Protein AF-A0A3N5GRQ9-F1 (afdb_monomer)

Radius of gyration: 39.71 Å; Cα contacts (8 Å, |Δi|>4): 672; chains: 1; bounding box: 87×72×109 Å

Secondary structure (DSSP, 8-state):
--------EEEEEESS-----SS-----TT--TT--HHHHHHHHSSEEEEEETTTTEEEEE-HHHHHHHHHHHHH--THHHH-BTGGGB-THHHHHHHHHHHHTHHHHHHHHHHHHHHHHHHHHHHHHHHHHHHHHHHHHH--TTSSSS-PEEEETTEEEEEETTEEEEEEE-TTSS-EEEEEEETTSPPEEEEES-HHHHHHHHHHHHHHHHHS--------S--HHHHHHHHHHHHHHHHTSTT---GGGG--SS--EEEEEEEEEPPSEEEEEE-SSSSPEEEEEEEPPPHHHHHHHHT--TTTEEEEETT-TT--EEEEEESS-BS-HHHHHHHHHHHHHHSSHHHHHHTTSEEEEEEEEEETTT--EEEEEEEE-GGGPPPPPPPHHHHHHHHHHHHHHHHHT-HHHHHHHHT--TTTS-HHHHHHHHHHHHHH-SSS-HHHHHHHHHHHHHS--TT--

Sequence (464 aa):
MNESVEQTWGIRFNPEPAYSHGRSVEHLSGCPDWLNSYQIRTWQEQGLIVWNNLDKKIERLNGSATLNLLDQLLSRENWKTEGISTAHLHPEAGEELINLIQMNKEAFTKMADIEKRQCDQAMKQIWEWLLDLHHKKEQDEINFTERNFNWQCTGASRWACQHQTAKGRVCLLENKWFWCVCAERTGLPQKFEKSLKLQEVIEWAEKEIVDLANQPEPEIQPRRPSRQQIEIEQVRISEKLRNGPFWIDPTVFEAKRPTYKIYIDLDAEPATCKTYKSFCTDSTYRLDEHYLSSSKMSAALNLDFDHFGFERILGENSGWYWITSLTTYYQEAAAAEQAQKVWDHSQILQQFKAGKIKRARYGYLEVETGYAIFLGACEKPEYSWEQPESRKKYLETEALRESVCYALDVNDYRAFLGLSVKDASDEQLLEGMHTIRARSKYLPEEIRRESKIWLAQHEPLGRL

Mean predicted aligned error: 12.98 Å

Foldseek 3Di:
DPPPPPDQKDKDADLAQPPPPDDPCPDDPPDDPLDDPVVVNVVRDHAMWIEGNVVRDIDGDWLVRLVVQLVCLVVDVCCCPQNRPVNRHHSVCSVVSNVVCVVCVVSSVVRVVVVVVVVVVVVLVVVVVVLVVVLVVLVVPDDCVPDPWNWDDPDPAKTKTDDDQKIKIWGQDPSSQWIKIWIDGPQDDIDIDIDSHPVVRVVVRVVVRVVVVPPDDPPSVCPLPPPVQLVVLLVVLQVVLVVDPLFDDLCVLDDPFWKKKKKKKFAFFAPDWDWDCDRGDNDIDTHPGAHDDQVVVCVQFVHDPVFWDWDDPVPRRGSIIMIIGPDMGRDQVVQQVVFVVSNVPTCPVVCVVVVGTQKMWIGMAGPSLRQDDTPDMDHDPVGDDDDRDDPSVSSSLVSSQSSCLLVLPLVSNCSNVSHDCVRDPSVRSSLVSLVCQLPDPRDDPVSNVVSVVVCVVPPPPPPD

pLDDT: mean 89.66, std 10.79, range [33.5, 98.56]

Structure (mmCIF, N/CA/C/O backbone):
data_AF-A0A3N5GRQ9-F1
#
_entry.id   AF-A0A3N5GRQ9-F1
#
loop_
_atom_site.group_PDB
_atom_site.id
_atom_site.type_symbol
_atom_site.label_atom_id
_atom_site.label_alt_id
_atom_site.label_comp_id
_atom_site.label_asym_id
_atom_site.label_entity_id
_atom_site.label_seq_id
_atom_site.pdbx_PDB_ins_code
_atom_site.Cartn_x
_atom_site.Cartn_y
_atom_site.Cartn_z
_atom_site.occupancy
_atom_site.B_iso_or_equiv
_atom_site.auth_seq_id
_atom_site.auth_comp_id
_atom_site.auth_asym_id
_atom_site.auth_atom_id
_atom_site.pdbx_PDB_model_num
ATOM 1 N N . MET A 1 1 ? 39.146 -35.667 -71.053 1.00 38.72 1 MET A N 1
ATOM 2 C CA . MET A 1 1 ? 39.436 -34.323 -70.519 1.00 38.72 1 MET A CA 1
ATOM 3 C C . MET A 1 1 ? 38.090 -33.663 -70.313 1.00 38.72 1 MET A C 1
ATOM 5 O O . MET A 1 1 ? 37.461 -33.322 -71.301 1.00 38.72 1 MET A O 1
ATOM 9 N N . ASN A 1 2 ? 37.593 -33.625 -69.075 1.00 39.25 2 ASN A N 1
ATOM 10 C CA . ASN A 1 2 ? 36.432 -32.799 -68.752 1.00 39.25 2 ASN A CA 1
ATOM 11 C C . ASN A 1 2 ? 36.959 -31.371 -68.653 1.00 39.25 2 ASN A C 1
ATOM 13 O O . ASN A 1 2 ? 37.792 -31.105 -67.788 1.00 39.25 2 ASN A O 1
ATOM 17 N N . GLU A 1 3 ? 36.540 -30.497 -69.563 1.00 48.41 3 GLU A N 1
ATOM 18 C CA . GLU A 1 3 ? 36.679 -29.057 -69.366 1.00 48.41 3 GLU A CA 1
ATOM 19 C C . GLU A 1 3 ? 35.943 -28.729 -68.065 1.00 48.41 3 GLU A C 1
ATOM 21 O O . GLU A 1 3 ? 34.726 -28.886 -67.968 1.00 48.41 3 GLU A O 1
ATOM 26 N N . SER A 1 4 ? 36.693 -28.389 -67.016 1.00 54.91 4 SER A N 1
ATOM 27 C CA . SER A 1 4 ? 36.100 -27.824 -65.814 1.00 54.91 4 SER A CA 1
ATOM 28 C C . SER A 1 4 ? 35.502 -26.489 -66.230 1.00 54.91 4 SER A C 1
ATOM 30 O O . SER A 1 4 ? 36.246 -25.546 -66.491 1.00 54.91 4 SER A O 1
ATOM 32 N N . VAL A 1 5 ? 34.178 -26.436 -66.362 1.00 67.94 5 VAL A N 1
ATOM 33 C CA . VAL A 1 5 ? 33.452 -25.185 -66.577 1.00 67.94 5 VAL A CA 1
ATOM 34 C C . VAL A 1 5 ? 33.870 -24.240 -65.453 1.00 67.94 5 VAL A C 1
ATOM 36 O O . VAL A 1 5 ? 33.626 -24.532 -64.281 1.00 67.94 5 VAL A O 1
ATOM 39 N N . GLU A 1 6 ? 34.589 -23.169 -65.795 1.00 76.94 6 GLU A N 1
ATOM 40 C CA . GLU A 1 6 ? 35.030 -22.180 -64.815 1.00 76.94 6 GLU A CA 1
ATOM 41 C C . GLU A 1 6 ? 33.794 -21.562 -64.160 1.00 76.94 6 GLU A C 1
ATOM 43 O O . GLU A 1 6 ? 32.953 -20.955 -64.824 1.00 76.94 6 GLU A O 1
ATOM 48 N N . GLN A 1 7 ? 33.663 -21.744 -62.847 1.00 81.19 7 GLN A N 1
ATOM 49 C CA . GLN A 1 7 ? 32.551 -21.190 -62.088 1.00 81.19 7 GLN A CA 1
ATOM 50 C C . GLN A 1 7 ? 32.659 -19.655 -62.102 1.00 81.19 7 GLN A C 1
ATOM 52 O O . GLN A 1 7 ? 33.607 -19.071 -61.574 1.00 81.19 7 GLN A O 1
ATOM 57 N N . THR A 1 8 ? 31.701 -18.979 -62.737 1.00 89.19 8 THR A N 1
ATOM 58 C CA . THR A 1 8 ? 31.734 -17.520 -62.963 1.00 89.19 8 THR A CA 1
ATOM 59 C C . THR A 1 8 ? 31.278 -16.698 -61.755 1.00 89.19 8 THR A C 1
ATOM 61 O O . THR A 1 8 ? 31.381 -15.473 -61.762 1.00 89.19 8 THR A O 1
ATOM 64 N N . TRP A 1 9 ? 30.815 -17.349 -60.691 1.00 91.75 9 TRP A N 1
ATOM 65 C CA . TRP A 1 9 ? 30.291 -16.727 -59.478 1.00 91.75 9 TRP A CA 1
ATOM 66 C C . TRP A 1 9 ? 30.525 -17.6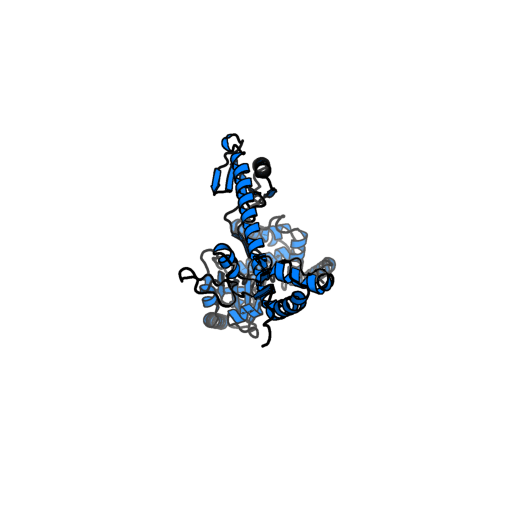27 -58.261 1.00 91.75 9 TRP A C 1
ATOM 68 O O . TRP A 1 9 ? 30.974 -18.763 -58.396 1.00 91.75 9 TRP A O 1
ATOM 78 N N . GLY A 1 10 ? 30.208 -17.137 -57.067 1.00 91.75 10 GLY A N 1
ATOM 79 C CA . GLY A 1 10 ? 30.082 -18.007 -55.905 1.00 91.75 10 GLY A CA 1
ATOM 80 C C . GLY A 1 10 ? 29.357 -17.359 -54.735 1.00 91.75 10 GLY A C 1
ATOM 81 O O . GLY A 1 10 ? 29.082 -16.154 -54.725 1.00 91.75 10 GLY A O 1
ATOM 82 N N . ILE A 1 11 ? 29.008 -18.201 -53.765 1.00 93.50 11 ILE A N 1
ATOM 83 C CA . ILE A 1 11 ? 28.278 -17.828 -52.556 1.00 93.50 11 ILE A CA 1
ATOM 84 C C . ILE A 1 11 ? 28.946 -18.447 -51.329 1.00 93.50 11 ILE A C 1
ATOM 86 O O . ILE A 1 11 ? 29.476 -19.557 -51.367 1.00 93.50 11 ILE A O 1
ATOM 90 N N . ARG A 1 12 ? 28.939 -17.714 -50.218 1.00 92.56 12 ARG A N 1
ATOM 91 C CA . ARG A 1 12 ? 29.505 -18.165 -48.947 1.00 92.56 12 ARG A CA 1
ATOM 92 C C . ARG A 1 12 ? 28.711 -17.586 -47.793 1.00 92.56 12 ARG A C 1
ATOM 94 O O . ARG A 1 12 ? 28.522 -16.379 -47.709 1.00 92.56 12 ARG A O 1
ATOM 101 N N . PHE A 1 13 ? 28.299 -18.438 -46.864 1.00 93.56 13 PHE A N 1
ATOM 102 C CA . PHE A 1 13 ? 27.741 -17.990 -45.595 1.00 93.56 13 PHE A CA 1
ATOM 103 C C . PHE A 1 13 ? 28.823 -17.970 -44.513 1.00 93.56 13 PHE A C 1
ATOM 105 O O . PHE A 1 13 ? 29.469 -18.984 -44.250 1.00 93.56 13 PHE A O 1
ATOM 112 N N . ASN A 1 14 ? 28.998 -16.817 -43.873 1.00 93.06 14 ASN A N 1
ATOM 113 C CA . ASN A 1 14 ? 29.855 -16.637 -42.710 1.00 93.06 14 ASN A 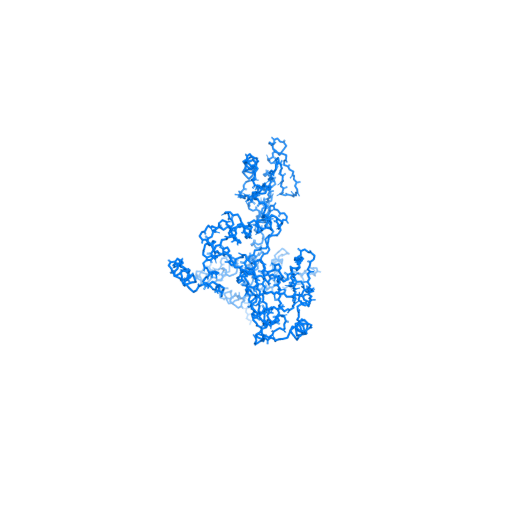CA 1
ATOM 114 C C . ASN A 1 14 ? 28.981 -16.497 -41.454 1.00 93.06 14 ASN A C 1
ATOM 116 O O . ASN A 1 14 ? 28.468 -15.401 -41.193 1.00 93.06 14 ASN A O 1
ATOM 120 N N . PRO A 1 15 ? 28.809 -17.568 -40.656 1.00 86.19 15 PRO A N 1
ATOM 121 C CA . PRO A 1 15 ? 27.987 -17.520 -39.448 1.00 86.19 15 PRO A CA 1
ATOM 122 C C . PRO A 1 15 ? 28.576 -16.603 -38.371 1.00 86.19 15 PRO A C 1
ATOM 124 O O . PRO A 1 15 ? 27.830 -16.033 -37.576 1.00 86.19 15 PRO A O 1
ATOM 127 N N . GLU A 1 16 ? 29.897 -16.420 -38.364 1.00 85.12 16 GLU A N 1
ATOM 128 C CA . GLU A 1 16 ? 30.636 -15.582 -37.422 1.00 85.12 16 GLU A CA 1
ATOM 129 C C . GLU A 1 16 ? 31.734 -14.806 -38.165 1.00 85.12 16 GLU A C 1
ATOM 131 O O . GLU A 1 16 ? 32.281 -15.318 -39.149 1.00 85.12 16 GLU A O 1
ATOM 136 N N . PRO A 1 17 ? 32.067 -13.574 -37.734 1.00 77.25 17 PRO A N 1
ATOM 137 C CA . PRO A 1 17 ? 33.134 -12.812 -38.359 1.00 77.25 17 PRO A CA 1
ATOM 138 C C . PRO A 1 17 ? 34.495 -13.435 -38.028 1.00 77.25 17 PRO A C 1
ATOM 140 O O . PRO A 1 17 ? 34.877 -13.559 -36.865 1.00 77.25 17 PRO A O 1
ATOM 143 N N . ALA A 1 18 ? 35.256 -13.799 -39.055 1.00 68.62 18 ALA A N 1
ATOM 144 C CA . ALA A 1 18 ? 36.549 -14.463 -38.911 1.00 68.62 18 ALA A CA 1
ATOM 145 C C . ALA A 1 18 ? 37.704 -13.455 -39.036 1.00 68.62 18 ALA A C 1
ATOM 147 O O . ALA A 1 18 ? 38.549 -13.569 -39.925 1.00 68.62 18 ALA A O 1
ATOM 148 N N . TYR A 1 19 ? 37.737 -12.439 -38.164 1.00 72.94 19 TYR A N 1
ATOM 149 C CA . TYR A 1 19 ? 38.801 -11.429 -38.173 1.00 72.94 19 TYR A CA 1
ATOM 150 C C . TYR A 1 19 ? 40.137 -12.027 -37.707 1.00 72.94 19 TYR A C 1
ATOM 152 O O . TYR A 1 19 ? 40.500 -11.956 -36.534 1.00 72.94 19 TYR A O 1
ATOM 160 N N . SER A 1 20 ? 40.920 -12.584 -38.628 1.00 63.00 20 SER A N 1
ATOM 161 C CA . SER A 1 20 ? 42.291 -13.011 -38.349 1.00 63.00 20 SER A CA 1
ATOM 162 C C . SER A 1 20 ? 43.236 -11.802 -38.385 1.00 63.00 20 SER A C 1
ATOM 164 O O . SER A 1 20 ? 43.799 -11.467 -39.428 1.00 63.00 20 SER A O 1
ATOM 166 N N . HIS A 1 21 ? 43.412 -11.114 -37.254 1.00 52.03 21 HIS A N 1
ATOM 167 C CA . HIS A 1 21 ? 44.444 -10.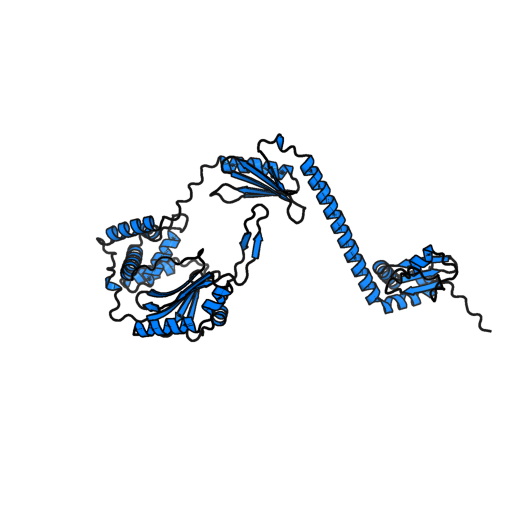080 -37.128 1.00 52.03 21 HIS A CA 1
ATOM 168 C C . HIS A 1 21 ? 45.833 -10.736 -37.048 1.00 52.03 21 HIS A C 1
ATOM 170 O O . HIS A 1 21 ? 46.166 -11.372 -36.052 1.00 52.03 21 HIS A O 1
ATOM 176 N N . GLY A 1 22 ? 46.661 -10.563 -38.083 1.00 52.31 22 GLY A N 1
ATOM 177 C CA . GLY A 1 22 ? 48.118 -10.711 -37.952 1.00 52.31 22 GLY A CA 1
ATOM 178 C C . GLY A 1 22 ? 48.766 -12.017 -38.424 1.00 52.31 22 GLY A C 1
ATOM 179 O O . GLY A 1 22 ? 49.917 -12.255 -38.070 1.00 52.31 22 GLY A O 1
ATOM 180 N N . ARG A 1 23 ? 48.111 -12.843 -39.247 1.00 53.50 23 ARG A N 1
ATOM 181 C CA . ARG A 1 23 ? 48.827 -13.844 -40.064 1.00 53.50 23 ARG A CA 1
ATOM 182 C C . ARG A 1 23 ? 48.809 -13.398 -41.518 1.00 53.50 23 ARG A C 1
ATOM 184 O O . ARG A 1 23 ? 47.846 -12.755 -41.934 1.00 53.50 23 ARG A O 1
ATOM 191 N N . SER A 1 24 ? 49.894 -13.666 -42.249 1.00 57.78 24 SER A N 1
ATOM 192 C CA . SER A 1 24 ? 49.948 -13.461 -43.699 1.00 57.78 24 SER A CA 1
ATOM 193 C C . SER A 1 24 ? 48.660 -13.987 -44.322 1.00 57.78 24 SER A C 1
ATOM 195 O O . SER A 1 24 ? 48.101 -14.972 -43.841 1.00 57.78 24 SER A O 1
ATOM 197 N N . VAL A 1 25 ? 48.178 -13.300 -45.356 1.00 55.38 25 VAL A N 1
ATOM 198 C CA . VAL A 1 25 ? 47.030 -13.697 -46.180 1.00 55.38 25 VAL A CA 1
ATOM 199 C C . VAL A 1 25 ? 47.392 -14.983 -46.939 1.00 55.38 25 VAL A C 1
ATOM 201 O O . VAL A 1 25 ? 47.494 -15.003 -48.157 1.00 55.38 25 VAL A O 1
ATOM 204 N N . GLU A 1 26 ? 47.689 -16.064 -46.226 1.00 57.28 26 GLU A N 1
ATOM 205 C CA . GLU A 1 26 ? 47.676 -17.400 -46.789 1.00 57.28 26 GLU A CA 1
ATOM 206 C C . GLU A 1 26 ? 46.215 -17.664 -47.135 1.00 57.28 26 GLU A C 1
ATOM 208 O O . GLU A 1 26 ? 45.351 -17.651 -46.256 1.00 57.28 26 GLU A O 1
ATOM 213 N N . HIS A 1 27 ? 45.964 -17.737 -48.445 1.00 65.06 27 HIS A N 1
ATOM 214 C CA . HIS A 1 27 ? 44.661 -17.773 -49.103 1.00 65.06 27 HIS A CA 1
ATOM 215 C C . HIS A 1 27 ? 43.578 -18.409 -48.223 1.00 65.06 27 HIS A C 1
ATOM 217 O O . HIS A 1 27 ? 43.565 -19.620 -47.996 1.00 65.06 27 HIS A O 1
ATOM 223 N N . LEU A 1 28 ? 42.653 -17.577 -47.727 1.00 73.75 28 LEU A N 1
ATOM 224 C CA . LEU A 1 28 ? 41.440 -18.059 -47.074 1.00 73.75 28 LEU A CA 1
ATOM 225 C C . LEU A 1 28 ? 40.754 -19.018 -48.050 1.00 73.75 28 LEU A C 1
ATOM 227 O O . LEU A 1 28 ? 40.448 -18.629 -49.175 1.00 73.75 28 LEU A O 1
ATOM 231 N N . SER A 1 29 ? 40.532 -20.265 -47.634 1.00 77.56 29 SER A N 1
ATOM 232 C CA . SER A 1 29 ? 39.949 -21.289 -48.508 1.00 77.56 29 SER A CA 1
ATOM 233 C C . SER A 1 29 ? 38.660 -20.780 -49.174 1.00 77.56 29 SER A C 1
ATOM 235 O O . SER A 1 29 ? 37.775 -20.240 -48.495 1.00 77.56 29 SER A O 1
ATOM 237 N N . GLY A 1 30 ? 38.600 -20.906 -50.505 1.00 82.56 30 GLY A N 1
ATOM 238 C CA . GLY A 1 30 ? 37.485 -20.465 -51.350 1.00 82.56 30 GLY A CA 1
ATOM 239 C C . GLY A 1 30 ? 37.465 -18.974 -51.717 1.00 82.56 30 GLY A C 1
ATOM 240 O O . GLY A 1 30 ? 36.519 -18.544 -52.365 1.00 82.56 30 GLY A O 1
ATOM 241 N N . CYS A 1 31 ? 38.458 -18.180 -51.302 1.00 86.75 31 CYS A N 1
ATOM 242 C CA . CYS A 1 31 ? 38.582 -16.763 -51.657 1.00 86.75 31 CYS A CA 1
ATOM 243 C C . CYS A 1 31 ? 39.042 -16.597 -53.118 1.00 86.75 31 CYS A C 1
ATOM 245 O O . CYS A 1 31 ? 40.058 -17.189 -53.481 1.00 86.75 31 CYS A O 1
ATOM 247 N N . PRO A 1 32 ? 38.378 -15.768 -53.945 1.00 89.69 32 PRO A N 1
ATOM 248 C CA . PRO A 1 32 ? 38.859 -15.467 -55.291 1.00 89.69 32 PRO A CA 1
ATOM 249 C C . PRO A 1 32 ? 40.217 -14.751 -55.287 1.00 89.69 32 PRO A C 1
ATOM 251 O O . PRO A 1 32 ? 40.421 -13.803 -54.526 1.00 89.69 32 PRO A O 1
ATOM 254 N N . ASP A 1 33 ? 41.118 -15.146 -56.190 1.00 89.56 33 ASP A N 1
ATOM 255 C CA . ASP A 1 33 ? 42.486 -14.601 -56.275 1.00 89.56 33 ASP A CA 1
ATOM 256 C C . ASP A 1 33 ? 42.536 -13.121 -56.687 1.00 89.56 33 ASP A C 1
ATOM 258 O O . ASP A 1 33 ? 43.546 -12.443 -56.511 1.00 89.56 33 ASP A O 1
ATOM 262 N N . TRP A 1 34 ? 41.439 -12.600 -57.241 1.00 92.94 34 TRP A N 1
ATOM 263 C CA . TRP A 1 34 ? 41.322 -11.198 -57.631 1.00 92.94 34 TRP A CA 1
ATOM 264 C C . TRP A 1 34 ? 40.909 -10.271 -56.475 1.00 92.94 34 TRP A C 1
ATOM 266 O O . TRP A 1 34 ? 40.924 -9.052 -56.674 1.00 92.94 34 TRP A O 1
ATOM 276 N N . LEU A 1 35 ? 40.551 -10.795 -55.289 1.00 90.38 35 LEU A N 1
ATOM 277 C CA . LEU A 1 35 ? 40.190 -9.954 -54.141 1.00 90.38 35 LEU A CA 1
ATOM 278 C C . LEU A 1 35 ? 41.406 -9.178 -53.626 1.00 90.38 35 LEU A C 1
ATOM 280 O O . LEU A 1 35 ? 42.433 -9.744 -53.259 1.00 90.38 35 LEU A O 1
ATOM 284 N N . ASN A 1 36 ? 41.265 -7.858 -53.523 1.00 89.50 36 ASN A N 1
ATOM 285 C CA . ASN A 1 36 ? 42.266 -7.017 -52.870 1.00 89.50 36 ASN A CA 1
ATOM 286 C C . ASN A 1 36 ? 42.102 -7.010 -51.335 1.00 89.50 36 ASN A C 1
ATOM 288 O O . ASN A 1 36 ? 41.093 -7.453 -50.786 1.00 89.50 36 ASN A O 1
ATOM 292 N N . SER A 1 37 ? 43.070 -6.430 -50.619 1.00 84.81 37 SER A N 1
ATOM 293 C CA . SER A 1 37 ? 43.083 -6.381 -49.147 1.00 84.81 37 SER A CA 1
ATOM 294 C C . SER A 1 37 ? 41.847 -5.734 -48.510 1.00 84.81 37 SER A C 1
ATOM 296 O O . SER A 1 37 ? 41.512 -6.061 -47.373 1.00 84.81 37 SER A O 1
ATOM 298 N N . TYR A 1 38 ? 41.171 -4.812 -49.204 1.00 84.94 38 TYR A N 1
ATOM 299 C CA . TYR A 1 38 ? 39.924 -4.214 -48.719 1.00 84.94 38 TYR A CA 1
ATOM 300 C C . TYR A 1 38 ? 38.756 -5.196 -48.866 1.00 84.94 38 TYR A C 1
ATOM 302 O O . TYR A 1 38 ? 38.018 -5.417 -47.910 1.00 84.94 38 TYR A O 1
ATOM 310 N N . GLN A 1 39 ? 38.645 -5.859 -50.017 1.00 88.81 39 GLN A N 1
ATOM 311 C CA . GLN A 1 39 ? 37.607 -6.860 -50.281 1.00 88.81 39 GLN A CA 1
ATOM 312 C C . GLN A 1 39 ? 37.761 -8.123 -49.419 1.00 88.81 39 GLN A C 1
ATOM 314 O O . GLN A 1 39 ? 36.764 -8.731 -49.036 1.00 88.81 39 GLN A O 1
ATOM 319 N N . ILE A 1 40 ? 38.990 -8.481 -49.036 1.00 87.94 40 ILE A N 1
ATOM 320 C CA . ILE A 1 40 ? 39.252 -9.567 -48.079 1.00 87.94 40 ILE A CA 1
ATOM 321 C C . ILE A 1 40 ? 38.643 -9.259 -46.702 1.00 87.94 40 ILE A C 1
ATOM 323 O O . ILE A 1 40 ? 38.198 -10.175 -46.015 1.00 87.94 40 ILE A O 1
ATOM 327 N N . ARG A 1 41 ? 38.551 -7.985 -46.292 1.00 84.88 41 ARG A N 1
ATOM 328 C CA . ARG A 1 41 ? 37.846 -7.635 -45.046 1.00 84.88 41 ARG A CA 1
ATOM 329 C C . ARG A 1 41 ? 36.360 -7.947 -45.161 1.00 84.88 41 ARG A C 1
ATOM 331 O O . ARG A 1 41 ? 35.829 -8.613 -44.282 1.00 84.88 41 ARG A O 1
ATOM 338 N N . THR A 1 42 ? 35.728 -7.559 -46.269 1.00 86.00 42 THR A N 1
ATOM 339 C CA . THR A 1 42 ? 34.328 -7.906 -46.563 1.00 86.00 42 THR A CA 1
ATOM 340 C C . THR A 1 42 ? 34.120 -9.421 -46.583 1.00 86.00 42 THR A C 1
ATOM 342 O O . THR A 1 42 ? 33.144 -9.913 -46.031 1.00 86.00 42 THR A O 1
ATOM 345 N N . TRP A 1 43 ? 35.073 -10.177 -47.132 1.00 87.62 43 TRP A N 1
ATOM 346 C CA . TRP A 1 43 ? 35.055 -11.642 -47.138 1.00 87.62 43 TRP A CA 1
ATOM 347 C C . TRP A 1 43 ? 35.075 -12.278 -45.738 1.00 87.62 43 TRP A C 1
ATOM 349 O O . TRP A 1 43 ? 34.593 -13.396 -45.563 1.00 87.62 43 TRP A O 1
ATOM 359 N N . GLN A 1 44 ? 35.636 -11.594 -44.739 1.00 87.94 44 GLN A N 1
ATOM 360 C CA . GLN A 1 44 ? 35.703 -12.058 -43.348 1.00 87.94 44 GLN A CA 1
ATOM 361 C C . GLN A 1 44 ? 34.500 -11.625 -42.504 1.00 87.94 44 GLN A C 1
ATOM 363 O O . GLN A 1 44 ? 34.355 -12.085 -41.370 1.00 87.94 44 GLN A O 1
ATOM 368 N N . GLU A 1 45 ? 33.657 -10.732 -43.020 1.00 88.94 45 GLU A N 1
ATOM 369 C CA . GLU A 1 45 ? 32.504 -10.220 -42.292 1.00 88.94 45 GLU A CA 1
ATOM 370 C C . GLU A 1 45 ? 31.397 -11.273 -42.171 1.00 88.94 45 GLU A C 1
ATOM 372 O O . GLU A 1 45 ? 31.228 -12.156 -43.014 1.00 88.94 45 GLU A O 1
ATOM 377 N N . GLN A 1 46 ? 30.624 -11.158 -41.093 1.00 91.69 46 GLN A N 1
ATOM 378 C CA . GLN A 1 46 ? 29.462 -12.000 -40.835 1.00 91.69 46 GLN A CA 1
ATOM 379 C C . GLN A 1 46 ? 28.338 -11.703 -41.836 1.00 91.69 46 GLN A C 1
ATOM 381 O O . GLN A 1 46 ? 28.020 -10.533 -42.093 1.00 91.69 46 GLN A O 1
ATOM 386 N N . GLY A 1 47 ? 27.700 -12.756 -42.344 1.00 93.88 47 GLY A N 1
ATOM 387 C CA . GLY A 1 47 ? 26.575 -12.666 -43.270 1.00 93.88 47 GLY A CA 1
ATOM 388 C C . GLY A 1 47 ? 26.757 -13.530 -44.511 1.00 93.88 47 GLY A C 1
ATOM 389 O O . GLY A 1 47 ? 27.570 -14.454 -44.541 1.00 93.88 47 GLY A O 1
ATOM 390 N N . LEU A 1 48 ? 25.961 -13.242 -45.532 1.00 95.56 48 LEU A N 1
ATOM 391 C CA . LEU A 1 48 ? 26.042 -13.888 -46.831 1.00 95.56 48 LEU A CA 1
ATOM 392 C C . LEU A 1 48 ? 26.968 -13.072 -47.736 1.00 95.56 48 LEU A C 1
ATOM 394 O O . LEU A 1 48 ? 26.743 -11.888 -47.971 1.00 95.56 48 LEU A O 1
ATOM 398 N N . ILE A 1 49 ? 28.006 -13.717 -48.245 1.00 94.81 49 ILE A N 1
ATOM 399 C CA . ILE A 1 49 ? 28.949 -13.163 -49.206 1.00 94.81 49 ILE A CA 1
ATOM 400 C C . ILE A 1 49 ? 28.622 -13.747 -50.572 1.00 94.81 49 ILE A C 1
ATOM 402 O O . ILE A 1 49 ? 28.559 -14.963 -50.743 1.00 94.81 49 ILE A O 1
ATOM 406 N N . VAL A 1 50 ? 28.427 -12.865 -51.538 1.00 94.06 50 VAL A N 1
ATOM 407 C CA . VAL A 1 50 ? 28.125 -13.199 -52.924 1.00 94.06 50 VAL A CA 1
ATOM 408 C C . VAL A 1 50 ? 29.170 -12.526 -53.797 1.00 94.06 50 VAL A C 1
ATOM 410 O O . VAL A 1 50 ? 29.485 -11.356 -53.581 1.00 94.06 50 VAL A O 1
ATOM 413 N N . TRP A 1 51 ? 29.721 -13.228 -54.780 1.00 94.31 51 TRP A N 1
ATOM 414 C CA . TRP A 1 51 ? 30.668 -12.618 -55.709 1.00 94.31 51 TRP A CA 1
ATOM 415 C C . TRP A 1 51 ? 30.475 -13.092 -57.142 1.00 94.31 51 TRP A C 1
ATOM 417 O O . TRP A 1 51 ? 29.960 -14.176 -57.409 1.00 94.31 51 TRP A O 1
ATOM 427 N N . ASN A 1 52 ? 30.945 -12.256 -58.060 1.00 93.12 52 ASN A N 1
ATOM 428 C CA . ASN A 1 52 ? 30.942 -12.491 -59.491 1.00 93.12 52 ASN A CA 1
ATOM 429 C C . ASN A 1 52 ? 32.376 -12.327 -60.018 1.00 93.12 52 ASN A C 1
ATOM 431 O O . ASN A 1 52 ? 32.996 -11.275 -59.842 1.00 93.12 52 ASN A O 1
ATOM 435 N N . ASN A 1 53 ? 32.907 -13.384 -60.637 1.00 91.56 53 ASN A N 1
ATOM 436 C CA . ASN A 1 53 ? 34.271 -13.434 -61.162 1.00 91.56 53 ASN A CA 1
ATOM 437 C C . ASN A 1 53 ? 34.431 -12.643 -62.468 1.00 91.56 53 ASN A C 1
ATOM 439 O O . ASN A 1 53 ? 35.526 -12.150 -62.735 1.00 91.56 53 ASN A O 1
ATOM 443 N N . LEU A 1 54 ? 33.359 -12.488 -63.254 1.00 90.19 54 LEU A N 1
ATOM 444 C CA . LEU A 1 54 ? 33.368 -11.697 -64.489 1.00 90.19 54 LEU A CA 1
ATOM 445 C C . LEU A 1 54 ? 33.484 -10.204 -64.166 1.00 90.19 54 LEU A C 1
ATOM 447 O O . LEU A 1 54 ? 34.346 -9.511 -64.705 1.00 90.19 54 LEU A O 1
ATOM 451 N N . ASP A 1 55 ? 32.673 -9.747 -63.212 1.00 90.25 55 ASP A N 1
ATOM 452 C CA . ASP A 1 55 ? 32.615 -8.341 -62.798 1.00 90.25 55 ASP A CA 1
ATOM 453 C C . ASP A 1 55 ? 33.682 -7.970 -61.758 1.00 90.25 55 ASP A C 1
ATOM 455 O O . ASP A 1 55 ? 33.858 -6.791 -61.442 1.00 90.25 55 ASP A O 1
ATOM 459 N N . LYS A 1 56 ? 34.372 -8.965 -61.181 1.00 92.38 56 LYS A N 1
ATOM 460 C CA . LYS A 1 56 ? 35.263 -8.799 -60.017 1.00 92.38 56 LYS A CA 1
ATOM 461 C C . LYS A 1 56 ? 34.580 -8.010 -58.894 1.00 92.38 56 LYS A C 1
ATOM 463 O O . LYS A 1 56 ? 35.162 -7.112 -58.272 1.00 92.38 56 LYS A O 1
ATOM 468 N N . LYS A 1 57 ? 33.312 -8.347 -58.648 1.00 91.69 57 LYS A N 1
ATOM 469 C CA . LYS A 1 57 ? 32.448 -7.696 -57.662 1.00 91.69 57 LYS A CA 1
ATOM 470 C C . LYS A 1 57 ? 32.129 -8.665 -56.536 1.00 91.69 57 LYS A C 1
ATOM 472 O O . LYS A 1 57 ? 31.844 -9.834 -56.774 1.00 91.69 57 LYS A O 1
ATOM 477 N N . ILE A 1 58 ? 32.175 -8.160 -55.312 1.00 93.25 58 ILE A N 1
ATOM 478 C CA . ILE A 1 58 ? 31.787 -8.868 -54.095 1.00 93.25 58 ILE A CA 1
ATOM 479 C C . ILE A 1 58 ? 30.752 -8.018 -53.367 1.00 93.25 58 ILE A C 1
ATOM 481 O O . ILE A 1 58 ? 30.918 -6.804 -53.235 1.00 93.25 58 ILE A O 1
ATOM 485 N N . GLU A 1 59 ? 29.684 -8.652 -52.910 1.00 93.69 59 GLU A N 1
ATOM 486 C CA . GLU A 1 59 ? 28.639 -8.040 -52.107 1.00 93.69 59 GLU A CA 1
ATOM 487 C C . GLU A 1 59 ? 28.452 -8.832 -50.820 1.00 93.69 59 GLU A C 1
ATOM 489 O O . GLU A 1 59 ? 28.449 -10.064 -50.807 1.00 93.69 59 GLU A O 1
ATOM 494 N N . ARG A 1 60 ? 28.295 -8.095 -49.723 1.00 94.38 60 ARG A N 1
ATOM 495 C CA . ARG A 1 60 ? 27.906 -8.645 -48.434 1.00 94.38 60 ARG A CA 1
ATOM 496 C C . ARG A 1 60 ? 26.452 -8.300 -48.179 1.00 94.38 60 ARG A C 1
ATOM 498 O O . ARG A 1 60 ? 26.072 -7.131 -48.216 1.00 94.38 60 ARG A O 1
ATOM 505 N N . LEU A 1 61 ? 25.688 -9.309 -47.796 1.00 95.06 61 LEU A N 1
ATOM 506 C CA . LEU A 1 61 ? 24.348 -9.168 -47.265 1.00 95.06 61 LEU A CA 1
ATOM 507 C C . LEU A 1 61 ? 24.363 -9.538 -45.785 1.00 95.06 61 LEU A C 1
ATOM 509 O O . LEU A 1 61 ? 24.820 -10.608 -45.380 1.00 95.06 61 LEU A O 1
ATOM 513 N N . ASN A 1 62 ? 23.873 -8.620 -44.963 1.00 94.56 62 ASN A N 1
ATOM 514 C CA . ASN A 1 62 ? 23.645 -8.865 -43.547 1.00 94.56 62 ASN A CA 1
ATOM 515 C C . ASN A 1 62 ? 22.389 -9.754 -43.363 1.00 94.56 62 ASN A C 1
ATOM 517 O O . ASN A 1 62 ? 21.756 -10.153 -44.346 1.00 94.56 62 ASN A O 1
ATOM 521 N N . GLY A 1 63 ? 22.040 -10.121 -42.131 1.00 94.00 63 GLY A N 1
ATOM 522 C CA . GLY A 1 63 ? 20.920 -11.022 -41.851 1.00 94.00 63 GLY A CA 1
ATOM 523 C C . GLY A 1 63 ? 19.598 -10.512 -42.422 1.00 94.00 63 GLY A C 1
ATOM 524 O O . GLY A 1 63 ? 18.912 -11.242 -43.138 1.00 94.00 63 GLY A O 1
ATOM 525 N N . SER A 1 64 ? 19.272 -9.241 -42.174 1.00 93.88 64 SER A N 1
ATOM 526 C CA . SER A 1 64 ? 18.033 -8.624 -42.665 1.00 93.88 64 SER A CA 1
ATOM 527 C C . SER A 1 64 ? 17.982 -8.521 -44.195 1.00 93.88 64 SER A C 1
ATOM 529 O O . SER A 1 64 ? 16.985 -8.912 -44.803 1.00 93.88 64 SER A O 1
ATOM 531 N N . ALA A 1 65 ? 19.061 -8.074 -44.843 1.00 95.44 65 ALA A N 1
ATOM 532 C CA . ALA A 1 65 ? 19.143 -7.990 -46.301 1.00 95.44 65 ALA A CA 1
ATOM 533 C C . ALA A 1 65 ? 19.075 -9.371 -46.968 1.00 95.44 65 ALA A C 1
ATOM 535 O O . ALA A 1 65 ? 18.436 -9.513 -48.007 1.00 95.44 65 ALA A O 1
ATOM 536 N N . THR A 1 66 ? 19.677 -10.395 -46.357 1.00 96.00 66 THR A N 1
ATOM 537 C CA . THR A 1 66 ? 19.636 -11.775 -46.864 1.00 96.00 66 THR A CA 1
ATOM 538 C C . THR A 1 66 ? 18.223 -12.351 -46.816 1.00 96.00 66 THR A C 1
ATOM 540 O O . THR A 1 66 ? 17.772 -12.970 -47.778 1.00 96.00 66 THR A O 1
ATOM 543 N N . LEU A 1 67 ? 17.490 -12.121 -45.722 1.00 95.88 67 LEU A N 1
ATOM 544 C CA . LEU A 1 67 ? 16.096 -12.558 -45.608 1.00 95.88 67 LEU A CA 1
ATOM 545 C C . LEU A 1 67 ? 15.174 -11.801 -46.568 1.00 95.88 67 LEU A C 1
ATOM 547 O O . LEU A 1 67 ? 14.308 -12.418 -47.183 1.00 95.88 67 LEU A O 1
ATOM 551 N N . ASN A 1 68 ? 15.394 -10.496 -46.749 1.00 95.12 68 ASN A N 1
ATOM 552 C CA . ASN A 1 68 ? 14.666 -9.707 -47.743 1.00 95.12 68 ASN A CA 1
ATOM 553 C C . ASN A 1 68 ? 14.946 -10.200 -49.169 1.00 95.12 68 ASN A C 1
ATOM 555 O O . ASN A 1 68 ? 14.029 -10.258 -49.984 1.00 95.12 68 ASN A O 1
ATOM 559 N N . LEU A 1 69 ? 16.192 -10.580 -49.475 1.00 94.38 69 LEU A N 1
ATOM 560 C CA . LEU A 1 69 ? 16.539 -11.170 -50.765 1.00 94.38 69 LEU A CA 1
ATOM 561 C C . LEU A 1 69 ? 15.838 -12.519 -50.965 1.00 94.38 69 LEU A C 1
ATOM 563 O O . LEU A 1 69 ? 15.271 -12.743 -52.028 1.00 94.38 69 LEU A O 1
ATOM 567 N N . LEU A 1 70 ? 15.809 -13.389 -49.949 1.00 95.19 70 LEU A N 1
ATOM 568 C CA . LEU A 1 70 ? 15.065 -14.650 -50.023 1.00 95.19 70 LEU A CA 1
ATOM 569 C C . LEU A 1 70 ? 13.575 -14.411 -50.306 1.00 95.19 70 LEU A C 1
ATOM 571 O O . LEU A 1 70 ? 13.009 -15.079 -51.167 1.00 95.19 70 LEU A O 1
ATOM 575 N N . ASP A 1 71 ? 12.947 -13.455 -49.621 1.00 94.69 71 ASP A N 1
ATOM 576 C CA . ASP A 1 71 ? 11.542 -13.106 -49.853 1.00 94.69 71 ASP A CA 1
ATOM 577 C C . ASP A 1 71 ? 11.305 -12.606 -51.289 1.00 94.69 71 ASP A C 1
ATOM 579 O O . ASP A 1 71 ? 10.353 -13.021 -51.951 1.00 94.69 71 ASP A O 1
ATOM 583 N N . GLN A 1 72 ? 12.217 -11.792 -51.832 1.00 93.38 72 GLN A N 1
ATOM 584 C CA . GLN A 1 72 ? 12.160 -11.344 -53.228 1.00 93.38 72 GLN A CA 1
ATOM 585 C C . GLN A 1 72 ? 12.305 -12.499 -54.224 1.00 93.38 72 GLN A C 1
ATOM 587 O O . GLN A 1 72 ? 11.535 -12.565 -55.180 1.00 93.38 72 GLN A O 1
ATOM 592 N N . LEU A 1 73 ? 13.251 -13.414 -53.997 1.00 92.25 73 LEU A N 1
ATOM 593 C CA . LEU A 1 73 ? 13.488 -14.567 -54.873 1.00 92.25 73 LEU A CA 1
ATOM 594 C C . LEU A 1 73 ? 12.320 -15.563 -54.858 1.00 92.25 73 LEU A C 1
ATOM 596 O O . LEU A 1 73 ? 12.035 -16.186 -55.879 1.00 92.25 73 LEU A O 1
ATOM 600 N N . LEU A 1 74 ? 11.632 -15.707 -53.721 1.00 92.94 74 LEU A N 1
ATOM 601 C CA . LEU A 1 74 ? 10.459 -16.576 -53.594 1.00 92.94 74 LEU A CA 1
ATOM 602 C C . LEU A 1 74 ? 9.174 -15.931 -54.131 1.00 92.94 74 LEU A C 1
ATOM 604 O O . LEU A 1 74 ? 8.303 -16.637 -54.633 1.00 92.94 74 LEU A O 1
ATOM 608 N N . SER A 1 75 ? 9.031 -14.608 -54.014 1.00 91.06 75 SER A N 1
ATOM 609 C CA . SER A 1 75 ? 7.823 -13.885 -54.440 1.00 91.06 75 SER A CA 1
ATOM 610 C C . SER A 1 75 ? 7.840 -13.459 -55.909 1.00 91.06 75 SER A C 1
ATOM 612 O O . SER A 1 75 ? 6.777 -13.237 -56.491 1.00 91.06 75 SER A O 1
ATOM 614 N N . ARG A 1 76 ? 9.023 -13.329 -56.522 1.00 89.94 76 ARG A N 1
ATOM 615 C CA . ARG A 1 76 ? 9.195 -12.879 -57.908 1.00 89.94 76 ARG A CA 1
ATOM 616 C C . ARG A 1 76 ? 10.016 -13.902 -58.679 1.00 89.94 76 ARG A C 1
ATOM 618 O O . ARG A 1 76 ? 11.105 -14.254 -58.259 1.00 89.94 76 ARG A O 1
ATOM 625 N N . GLU A 1 77 ? 9.528 -14.339 -59.837 1.00 90.56 77 GLU A N 1
ATOM 626 C CA . GLU A 1 77 ? 10.254 -15.285 -60.702 1.00 90.56 77 GLU A CA 1
ATOM 627 C C . GLU A 1 77 ? 11.118 -14.601 -61.775 1.00 90.56 77 GLU A C 1
ATOM 629 O O . GLU A 1 77 ? 11.750 -15.277 -62.583 1.00 90.56 77 GLU A O 1
ATOM 634 N N . ASN A 1 78 ? 11.168 -13.266 -61.807 1.00 86.94 78 ASN A N 1
ATOM 635 C CA . ASN A 1 78 ? 11.883 -12.515 -62.844 1.00 86.94 78 ASN A CA 1
ATOM 636 C C . ASN A 1 78 ? 13.401 -12.769 -62.841 1.00 86.94 78 ASN A C 1
ATOM 638 O O . ASN A 1 78 ? 14.039 -12.679 -63.888 1.00 86.94 78 ASN A O 1
ATOM 642 N N . TRP A 1 79 ? 13.976 -13.173 -61.705 1.00 89.19 79 TRP A N 1
ATOM 643 C CA . TRP A 1 79 ? 15.388 -13.557 -61.623 1.00 89.19 79 TRP A CA 1
ATOM 644 C C . TRP A 1 79 ? 15.737 -14.769 -62.497 1.00 89.19 79 TRP A C 1
ATOM 646 O O . TRP A 1 79 ? 16.886 -14.904 -62.915 1.00 89.19 79 TRP A O 1
ATOM 656 N N . LYS A 1 80 ? 14.756 -15.622 -62.837 1.00 89.06 80 LYS A N 1
ATOM 657 C CA . LYS A 1 80 ? 14.956 -16.767 -63.740 1.00 89.06 80 LYS A CA 1
ATOM 658 C C . LYS A 1 80 ? 15.303 -16.324 -65.164 1.00 89.06 80 LYS A C 1
ATOM 660 O O . LYS A 1 80 ? 15.964 -17.063 -65.887 1.00 89.06 80 LYS A O 1
ATOM 665 N N . THR A 1 81 ? 14.866 -15.129 -65.567 1.00 85.31 81 THR A N 1
ATOM 666 C CA . THR A 1 81 ? 15.110 -14.567 -66.905 1.00 85.31 81 THR A CA 1
ATOM 667 C C . THR A 1 81 ? 16.128 -13.431 -66.898 1.00 85.31 81 THR A C 1
ATOM 669 O O . THR A 1 81 ? 16.904 -13.309 -67.839 1.00 85.31 81 THR A O 1
ATOM 672 N N . GLU A 1 82 ? 16.132 -12.602 -65.854 1.00 85.69 82 GLU A N 1
ATOM 673 C CA . GLU A 1 82 ? 16.925 -11.364 -65.777 1.00 85.69 82 GLU A CA 1
ATOM 674 C C . GLU A 1 82 ? 18.201 -11.511 -64.929 1.00 85.69 82 GLU A C 1
ATOM 676 O O . GLU A 1 82 ? 19.057 -10.628 -64.953 1.00 85.69 82 GLU A O 1
ATOM 681 N N . GLY A 1 83 ? 18.350 -12.618 -64.194 1.00 85.31 83 GLY A N 1
ATOM 682 C CA . GLY A 1 83 ? 19.401 -12.791 -63.190 1.00 85.31 83 GLY A CA 1
ATOM 683 C C . GLY A 1 83 ? 19.071 -12.105 -61.859 1.00 85.31 83 GLY A C 1
ATOM 684 O O . GLY A 1 83 ? 18.017 -11.491 -61.686 1.00 85.31 83 GLY A O 1
ATOM 685 N N . ILE A 1 84 ? 19.969 -12.226 -60.880 1.00 86.31 84 ILE A N 1
ATOM 686 C CA . ILE A 1 84 ? 19.801 -11.616 -59.553 1.00 86.31 84 ILE A CA 1
ATOM 687 C C . ILE A 1 84 ? 20.549 -10.285 -59.532 1.00 86.31 84 ILE A C 1
ATOM 689 O O . ILE A 1 84 ? 21.748 -10.231 -59.803 1.00 86.31 84 ILE A O 1
ATOM 693 N N . SER A 1 85 ? 19.856 -9.197 -59.183 1.00 82.44 85 SER A N 1
ATOM 694 C CA . SER A 1 85 ? 20.448 -7.850 -59.182 1.00 82.44 85 SER A CA 1
ATOM 695 C C . SER A 1 85 ? 21.622 -7.707 -58.204 1.00 82.44 85 SER A C 1
ATOM 697 O O . SER A 1 85 ? 22.549 -6.943 -58.465 1.00 82.44 85 SER A O 1
ATOM 699 N N . THR A 1 86 ? 21.612 -8.458 -57.100 1.00 78.94 86 THR A N 1
ATOM 700 C CA . THR A 1 86 ? 22.743 -8.585 -56.170 1.00 78.94 86 THR A CA 1
ATOM 701 C C . THR A 1 86 ? 23.939 -9.201 -56.896 1.00 78.94 86 THR A C 1
ATOM 703 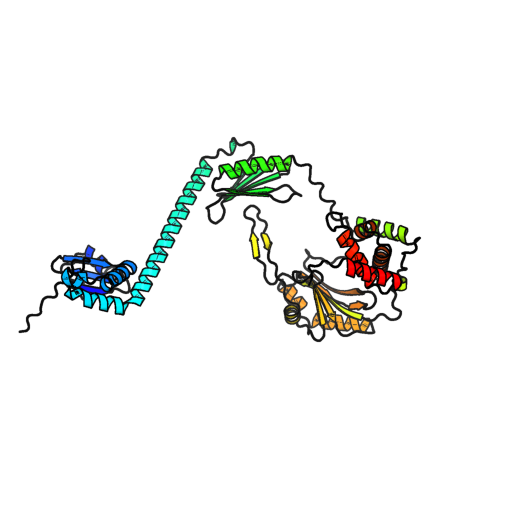O O . THR A 1 86 ? 23.854 -10.330 -57.367 1.00 78.94 86 THR A O 1
ATOM 706 N N . ALA A 1 87 ? 25.045 -8.461 -56.995 1.00 74.31 87 ALA A N 1
ATOM 707 C CA . ALA A 1 87 ? 26.285 -8.861 -57.673 1.00 74.31 87 ALA A CA 1
ATOM 708 C C . ALA A 1 87 ? 26.149 -9.309 -59.152 1.00 74.31 87 ALA A C 1
ATOM 710 O O . ALA A 1 87 ? 27.073 -9.929 -59.680 1.00 74.31 87 ALA A O 1
ATOM 711 N N . HIS A 1 88 ? 25.038 -8.976 -59.823 1.00 82.88 88 HIS A N 1
ATOM 712 C CA . HIS A 1 88 ? 24.727 -9.390 -61.202 1.00 82.88 88 HIS A CA 1
ATOM 713 C C . HIS A 1 88 ? 24.901 -10.901 -61.431 1.00 82.88 88 HIS A C 1
ATOM 715 O O . HIS A 1 88 ? 25.593 -11.329 -62.356 1.00 82.88 88 HIS A O 1
ATOM 721 N N . LEU A 1 89 ? 24.329 -11.729 -60.555 1.00 84.50 89 LEU A N 1
ATOM 722 C CA . LEU A 1 89 ? 24.444 -13.178 -60.706 1.00 84.50 89 LEU A CA 1
ATOM 723 C C . LEU A 1 89 ? 23.580 -13.696 -61.862 1.00 84.50 89 LEU A C 1
ATOM 725 O O . LEU A 1 89 ? 22.453 -13.239 -62.073 1.00 84.50 89 LEU A O 1
ATOM 729 N N . HIS A 1 90 ? 24.079 -14.721 -62.554 1.00 84.94 90 HIS A N 1
ATOM 730 C CA . HIS A 1 90 ? 23.305 -15.463 -63.548 1.00 84.94 90 HIS A CA 1
ATOM 731 C C . HIS A 1 90 ? 22.096 -16.181 -62.913 1.00 84.94 90 HIS A C 1
ATOM 733 O O . HIS A 1 90 ? 22.165 -16.561 -61.741 1.00 84.94 90 HIS A O 1
ATOM 739 N N . PRO A 1 91 ? 21.018 -16.448 -63.680 1.00 85.00 91 PRO A N 1
ATOM 740 C CA . PRO A 1 91 ? 19.836 -17.166 -63.189 1.00 85.00 91 PRO A CA 1
ATOM 741 C C . PRO A 1 91 ? 20.141 -18.510 -62.517 1.00 85.00 91 PRO A C 1
ATOM 743 O O . PRO A 1 91 ? 19.484 -18.884 -61.551 1.00 85.00 91 PRO A O 1
ATOM 746 N N . GLU A 1 92 ? 21.174 -19.212 -62.989 1.00 84.81 92 GLU A N 1
ATOM 747 C CA . GLU A 1 92 ? 21.621 -20.503 -62.449 1.00 84.81 92 GLU A CA 1
ATOM 748 C C . GLU A 1 92 ? 22.038 -20.426 -60.970 1.00 84.81 92 GLU A C 1
ATOM 750 O O . GLU A 1 92 ? 21.905 -21.406 -60.243 1.00 84.81 92 GLU A O 1
ATOM 755 N N . ALA A 1 93 ? 22.473 -19.253 -60.497 1.00 86.44 93 ALA A N 1
ATOM 756 C CA . ALA A 1 93 ? 22.838 -19.039 -59.100 1.00 86.44 93 ALA A CA 1
ATOM 757 C C . ALA A 1 93 ? 21.627 -18.906 -58.164 1.00 86.44 93 ALA A C 1
ATOM 759 O O . ALA A 1 93 ? 21.775 -19.026 -56.948 1.00 86.44 93 ALA A O 1
ATOM 760 N N . GLY A 1 94 ? 20.432 -18.639 -58.704 1.00 88.44 94 GLY A N 1
ATOM 761 C CA . GLY A 1 94 ? 19.247 -18.338 -57.900 1.00 88.44 94 GLY A CA 1
ATOM 762 C C . GLY A 1 94 ? 18.781 -19.508 -57.045 1.00 88.44 94 GLY A C 1
ATOM 763 O O . GLY A 1 94 ? 18.540 -19.327 -55.855 1.00 88.44 94 GLY A O 1
ATOM 764 N N . GLU A 1 95 ? 18.737 -20.715 -57.607 1.00 90.62 95 GLU A N 1
ATOM 765 C CA . GLU A 1 95 ? 18.342 -21.919 -56.863 1.00 90.62 95 GLU A CA 1
ATOM 766 C C . GLU A 1 95 ? 19.370 -22.282 -55.780 1.00 90.62 95 GLU A C 1
ATOM 768 O O . GLU A 1 95 ? 19.000 -22.613 -54.653 1.00 90.62 95 GLU A O 1
ATOM 773 N N . GLU A 1 96 ? 20.671 -22.180 -56.078 1.00 91.88 96 GLU A N 1
ATOM 774 C CA . GLU A 1 96 ? 21.725 -22.443 -55.088 1.00 91.88 96 GLU A CA 1
ATOM 775 C C . GLU A 1 96 ? 21.664 -21.434 -53.934 1.00 91.88 96 GLU A C 1
ATOM 777 O O . GLU A 1 96 ? 21.776 -21.805 -52.764 1.00 91.88 96 GLU A O 1
ATOM 782 N N . LEU A 1 97 ? 21.398 -20.166 -54.255 1.00 92.44 97 LEU A N 1
ATOM 783 C CA . LEU A 1 97 ? 21.236 -19.099 -53.279 1.00 92.44 97 LEU A CA 1
ATOM 784 C C . LEU A 1 97 ? 19.990 -19.299 -52.403 1.00 92.44 97 LEU A C 1
ATOM 786 O O . LEU A 1 97 ? 20.088 -19.185 -51.181 1.00 92.44 97 LEU A O 1
ATOM 790 N N . ILE A 1 98 ? 18.838 -19.642 -52.994 1.00 94.31 98 ILE A N 1
ATOM 791 C CA . ILE A 1 98 ? 17.612 -19.967 -52.248 1.00 94.31 98 ILE A CA 1
ATOM 792 C C . ILE A 1 98 ? 17.884 -21.127 -51.288 1.00 94.31 98 ILE A C 1
ATOM 794 O O . ILE A 1 98 ? 17.598 -21.005 -50.095 1.00 94.31 98 ILE A O 1
ATOM 798 N N . ASN A 1 99 ? 18.482 -22.215 -51.778 1.00 95.00 99 ASN A N 1
ATOM 799 C CA . ASN A 1 99 ? 18.786 -23.393 -50.971 1.00 95.00 99 ASN A CA 1
ATOM 800 C C . ASN A 1 99 ? 19.738 -23.060 -49.817 1.00 95.00 99 ASN A C 1
ATOM 802 O O . ASN A 1 99 ? 19.452 -23.403 -48.668 1.00 95.00 99 ASN A O 1
ATOM 806 N N . LEU A 1 100 ? 20.832 -22.336 -50.082 1.00 95.19 100 LEU A N 1
ATOM 807 C CA . LEU A 1 100 ? 21.790 -21.947 -49.047 1.00 95.19 100 LEU A CA 1
ATOM 808 C C . LEU A 1 100 ? 21.134 -21.073 -47.969 1.00 95.19 100 LEU A C 1
ATOM 810 O O . LEU A 1 100 ? 21.353 -21.308 -46.775 1.00 95.19 100 LEU A O 1
ATOM 814 N N . ILE A 1 101 ? 20.325 -20.081 -48.365 1.00 96.00 101 ILE A N 1
ATOM 815 C CA . ILE A 1 101 ? 19.643 -19.205 -47.405 1.00 96.00 101 ILE A CA 1
ATOM 816 C C . ILE A 1 101 ? 18.600 -19.992 -46.608 1.00 96.00 101 ILE A C 1
ATOM 818 O O . ILE A 1 101 ? 18.522 -19.821 -45.393 1.00 96.00 101 ILE A O 1
ATOM 822 N N . GLN A 1 102 ? 17.835 -20.882 -47.245 1.00 95.88 102 GLN A N 1
ATOM 823 C CA . GLN A 1 102 ? 16.852 -21.726 -46.561 1.00 95.88 102 GLN A CA 1
ATOM 824 C C . GLN A 1 102 ? 17.509 -22.669 -45.546 1.00 95.88 102 GLN A C 1
ATOM 826 O O . GLN A 1 102 ? 17.050 -22.738 -44.406 1.00 95.88 102 GLN A O 1
ATOM 831 N N . MET A 1 103 ? 18.615 -23.324 -45.914 1.00 97.06 103 MET A N 1
ATOM 832 C CA . MET A 1 103 ? 19.382 -24.197 -45.015 1.00 97.06 103 MET A CA 1
ATOM 833 C C . MET A 1 103 ? 19.933 -23.453 -43.791 1.00 97.06 103 MET A C 1
ATOM 835 O O . MET A 1 103 ? 20.073 -24.046 -42.726 1.00 97.06 103 MET A O 1
ATOM 839 N N . ASN A 1 104 ? 20.224 -22.155 -43.925 1.00 96.62 104 ASN A N 1
ATOM 840 C CA . ASN A 1 104 ? 20.795 -21.319 -42.863 1.00 96.62 104 ASN A CA 1
ATOM 841 C C . ASN A 1 104 ? 19.804 -20.270 -42.323 1.00 96.62 104 ASN A C 1
ATOM 843 O O . ASN A 1 104 ? 20.207 -19.303 -41.668 1.00 96.62 104 ASN A O 1
ATOM 847 N N . LYS A 1 105 ? 18.498 -20.440 -42.573 1.00 95.06 105 LYS A N 1
ATOM 848 C CA . LYS A 1 105 ? 17.467 -19.427 -42.292 1.00 95.06 105 LYS A CA 1
ATOM 849 C C . LYS A 1 105 ? 17.427 -19.002 -40.825 1.00 95.06 105 LYS A C 1
ATOM 851 O O . LYS A 1 105 ? 17.277 -17.815 -40.532 1.00 95.06 105 LYS A O 1
ATOM 856 N N . GLU A 1 106 ? 17.582 -19.948 -39.901 1.00 94.94 106 GLU A N 1
ATOM 857 C CA . GLU A 1 106 ? 17.618 -19.662 -38.460 1.00 94.94 106 GLU A CA 1
ATOM 858 C C . GLU A 1 106 ? 18.794 -18.750 -38.090 1.00 94.94 106 GLU A C 1
ATOM 860 O O . GLU A 1 106 ? 18.633 -17.803 -37.318 1.00 94.94 106 GLU A O 1
ATOM 865 N N . ALA A 1 107 ? 19.965 -18.980 -38.688 1.00 93.81 107 ALA A N 1
ATOM 866 C CA . ALA A 1 107 ? 21.151 -18.176 -38.435 1.00 93.81 107 ALA A CA 1
ATOM 867 C C . ALA A 1 107 ? 20.986 -16.744 -38.973 1.00 93.81 107 ALA A C 1
ATOM 869 O O . ALA A 1 107 ? 21.282 -15.789 -38.254 1.00 93.81 107 ALA A O 1
ATOM 870 N N . PHE A 1 108 ? 20.431 -16.576 -40.178 1.00 94.25 108 PHE A N 1
ATOM 871 C CA . PHE A 1 108 ? 20.116 -15.249 -40.722 1.00 94.25 108 PHE A CA 1
ATOM 872 C C . PHE A 1 108 ? 19.031 -14.518 -39.924 1.00 94.25 108 PHE A C 1
ATOM 874 O O . PHE A 1 108 ? 19.143 -13.312 -39.714 1.00 94.25 108 PHE A O 1
ATOM 881 N N . THR A 1 109 ? 18.026 -15.237 -39.414 1.00 93.44 109 THR A N 1
ATOM 882 C CA . THR A 1 109 ? 16.993 -14.669 -38.526 1.00 93.44 109 THR A CA 1
ATOM 883 C C . THR A 1 109 ? 17.617 -14.141 -37.241 1.00 93.44 109 THR A C 1
ATOM 885 O O . THR A 1 109 ? 17.396 -12.991 -36.868 1.00 93.44 109 THR A O 1
ATOM 888 N N . LYS A 1 110 ? 18.496 -14.930 -36.615 1.00 92.75 110 LYS A N 1
ATOM 889 C CA . LYS A 1 110 ? 19.244 -14.500 -35.430 1.00 92.75 110 LYS A CA 1
ATOM 890 C C . LYS A 1 110 ? 20.117 -13.270 -35.710 1.00 92.75 110 LYS A C 1
ATOM 892 O O . LYS A 1 110 ? 20.187 -12.380 -34.867 1.00 92.75 110 LYS A O 1
ATOM 897 N N . MET A 1 111 ? 20.775 -13.202 -36.871 1.00 92.25 111 MET A N 1
ATOM 898 C CA . MET A 1 111 ? 21.555 -12.023 -37.276 1.00 92.25 111 MET A CA 1
ATOM 899 C C . MET A 1 111 ? 20.669 -10.786 -37.455 1.00 92.25 111 MET A C 1
ATOM 901 O O . MET A 1 111 ? 20.987 -9.735 -36.905 1.00 92.25 111 MET A O 1
ATOM 905 N N . ALA A 1 112 ? 19.534 -10.918 -38.147 1.00 92.56 112 ALA A N 1
ATOM 906 C CA . ALA A 1 112 ? 18.579 -9.828 -38.343 1.00 92.56 112 ALA A CA 1
ATOM 907 C C . ALA A 1 112 ? 18.027 -9.293 -37.008 1.00 92.56 112 ALA A C 1
ATOM 909 O O . ALA A 1 112 ? 17.906 -8.082 -36.823 1.00 92.56 112 ALA A O 1
ATOM 910 N N . ASP A 1 113 ? 17.758 -10.176 -36.042 1.00 91.25 113 ASP A N 1
ATOM 911 C CA . ASP A 1 113 ? 17.332 -9.780 -34.696 1.00 91.25 113 ASP A CA 1
ATOM 912 C C . ASP A 1 113 ? 18.421 -9.006 -33.941 1.00 91.25 113 ASP A C 1
ATOM 914 O O . ASP A 1 113 ? 18.125 -8.035 -33.239 1.00 91.25 113 ASP A O 1
ATOM 918 N N . ILE A 1 114 ? 19.686 -9.417 -34.072 1.00 90.56 114 ILE A N 1
ATOM 919 C CA . ILE A 1 114 ? 20.826 -8.702 -33.482 1.00 90.56 114 ILE A CA 1
ATOM 920 C C . ILE A 1 114 ? 20.971 -7.317 -34.123 1.00 90.56 114 ILE A C 1
ATOM 922 O O . ILE A 1 114 ? 21.086 -6.332 -33.394 1.00 90.56 114 ILE A O 1
ATOM 926 N N . GLU A 1 115 ? 20.910 -7.225 -35.453 1.00 90.31 115 GLU A N 1
ATOM 927 C CA . GLU A 1 115 ? 20.959 -5.961 -36.203 1.00 90.31 115 GLU A CA 1
ATOM 928 C C . GLU A 1 115 ? 19.853 -5.004 -35.761 1.00 90.31 115 GLU A C 1
ATOM 930 O O . GLU A 1 115 ? 20.116 -3.835 -35.477 1.00 90.31 115 GLU A O 1
ATOM 935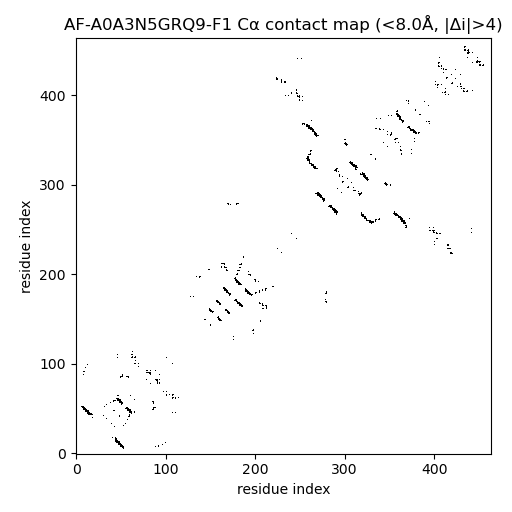 N N . LYS A 1 116 ? 18.621 -5.510 -35.636 1.00 89.81 116 LYS A N 1
ATOM 936 C CA . LYS A 1 116 ? 17.481 -4.726 -35.162 1.00 89.81 116 LYS A CA 1
ATOM 937 C C . LYS A 1 116 ? 17.718 -4.191 -33.752 1.00 89.81 116 LYS A C 1
ATOM 939 O O . LYS A 1 116 ? 17.568 -2.995 -33.533 1.00 89.81 116 LYS A O 1
ATOM 944 N N . ARG A 1 117 ? 18.162 -5.035 -32.812 1.00 88.12 117 ARG A N 1
ATOM 945 C CA . ARG A 1 117 ? 18.472 -4.604 -31.433 1.00 88.12 117 ARG A CA 1
ATOM 946 C C . ARG A 1 117 ? 19.579 -3.553 -31.389 1.00 88.12 117 ARG A C 1
ATOM 948 O O . ARG A 1 117 ? 19.479 -2.609 -30.611 1.00 88.12 117 ARG A O 1
ATOM 955 N N . GLN A 1 118 ? 20.619 -3.706 -32.208 1.00 86.06 118 GLN A N 1
ATOM 956 C CA . GLN A 1 118 ? 21.705 -2.728 -32.309 1.00 86.06 118 GLN A CA 1
ATOM 957 C C . GLN A 1 118 ? 21.207 -1.394 -32.875 1.00 86.06 118 GLN A C 1
ATOM 959 O O . GLN A 1 118 ? 21.552 -0.344 -32.337 1.00 86.06 118 GLN A O 1
ATOM 964 N N . CYS A 1 119 ? 20.367 -1.430 -33.912 1.00 83.81 119 CYS A N 1
ATOM 965 C CA . CYS A 1 119 ? 19.739 -0.242 -34.485 1.00 83.81 119 CYS A CA 1
ATOM 966 C C . CYS A 1 119 ? 18.831 0.460 -33.463 1.00 83.81 119 CYS A C 1
ATOM 968 O O . CYS A 1 119 ? 18.989 1.656 -33.228 1.00 83.81 119 CYS A O 1
ATOM 970 N N . ASP A 1 120 ? 17.954 -0.284 -32.782 1.00 77.75 120 ASP A N 1
ATOM 971 C CA . ASP A 1 120 ? 17.062 0.240 -31.741 1.00 77.75 120 ASP A CA 1
ATOM 972 C C . ASP A 1 120 ? 17.861 0.873 -30.587 1.00 77.75 120 ASP A C 1
ATOM 974 O O . ASP A 1 120 ? 17.526 1.956 -30.101 1.00 77.75 120 ASP A O 1
ATOM 978 N N . GLN A 1 121 ? 18.961 0.236 -30.170 1.00 84.69 121 GLN A N 1
ATOM 979 C CA . GLN A 1 121 ? 19.857 0.764 -29.143 1.00 84.69 121 GLN A CA 1
ATOM 980 C C . GLN A 1 121 ? 20.584 2.036 -29.602 1.00 84.69 121 GLN A C 1
ATOM 982 O O . GLN A 1 121 ? 20.659 2.996 -28.835 1.00 84.69 121 GLN A O 1
ATOM 987 N N . ALA A 1 122 ? 21.099 2.068 -30.833 1.00 83.12 122 ALA A N 1
ATOM 988 C CA . ALA A 1 122 ? 21.749 3.250 -31.393 1.00 83.12 122 ALA A CA 1
ATOM 989 C C . ALA A 1 122 ? 20.761 4.419 -31.518 1.00 83.12 122 ALA A C 1
ATOM 991 O O . ALA A 1 122 ? 21.068 5.537 -31.108 1.00 83.12 122 ALA A O 1
ATOM 992 N N . MET A 1 123 ? 19.541 4.155 -31.993 1.00 78.38 123 MET A N 1
ATOM 993 C CA . MET A 1 123 ? 18.472 5.152 -32.055 1.00 78.38 123 MET A CA 1
ATOM 994 C C . MET A 1 123 ? 18.102 5.674 -30.669 1.00 78.38 123 MET A C 1
ATOM 996 O O . MET A 1 123 ? 17.961 6.883 -30.497 1.00 78.38 123 MET A O 1
ATOM 1000 N N . LYS A 1 124 ? 18.000 4.799 -29.661 1.00 78.06 124 LYS A N 1
ATOM 1001 C CA . LYS A 1 124 ? 17.783 5.208 -28.268 1.00 78.06 124 LYS A CA 1
ATOM 1002 C C . LYS A 1 124 ? 18.891 6.146 -27.776 1.00 78.06 124 LYS A C 1
ATOM 1004 O O . LYS A 1 124 ? 18.577 7.182 -27.203 1.00 78.06 124 LYS A O 1
ATOM 1009 N N . GLN A 1 125 ? 20.159 5.821 -28.032 1.00 80.69 125 GLN A N 1
ATOM 1010 C CA . GLN A 1 125 ? 21.295 6.667 -27.641 1.00 80.69 125 GLN A CA 1
ATOM 1011 C C . GLN A 1 125 ? 21.274 8.032 -28.340 1.00 80.69 125 GLN A C 1
ATOM 1013 O O . GLN A 1 125 ? 21.522 9.052 -27.699 1.00 80.69 125 GLN A O 1
ATOM 1018 N N . ILE A 1 126 ? 20.940 8.068 -29.635 1.00 82.50 126 ILE A N 1
ATOM 1019 C CA . ILE A 1 126 ? 20.782 9.320 -30.388 1.00 82.50 126 ILE A CA 1
ATOM 1020 C C . ILE A 1 126 ? 19.664 10.169 -29.772 1.00 82.50 126 ILE A C 1
ATOM 1022 O O . ILE A 1 126 ? 19.862 11.360 -29.547 1.00 82.50 126 ILE A O 1
ATOM 1026 N N . TRP A 1 127 ? 18.513 9.569 -29.455 1.00 81.00 127 TRP A N 1
ATOM 1027 C CA . TRP A 1 127 ? 17.405 10.276 -28.810 1.00 81.00 127 TRP A CA 1
ATOM 1028 C C . TRP A 1 127 ? 17.762 10.793 -27.418 1.00 81.00 127 TRP A C 1
ATOM 1030 O O . TRP A 1 127 ? 17.473 11.947 -27.117 1.00 81.00 127 TRP A O 1
ATOM 1040 N N . GLU A 1 128 ? 18.419 9.984 -26.586 1.00 83.75 128 GLU A N 1
ATOM 1041 C CA . GLU A 1 128 ? 18.888 10.409 -25.262 1.00 83.75 128 GLU A CA 1
ATOM 1042 C C . GLU A 1 128 ? 19.836 11.609 -25.364 1.00 83.75 128 GLU A C 1
ATOM 1044 O O . GLU A 1 128 ? 19.675 12.577 -24.623 1.00 83.75 128 GLU A O 1
ATOM 1049 N N . TRP A 1 129 ? 20.768 11.585 -26.320 1.00 87.00 129 TRP A N 1
ATOM 1050 C CA . TRP A 1 129 ? 21.687 12.695 -26.570 1.00 87.00 129 TRP A CA 1
ATOM 1051 C C . TRP A 1 129 ? 20.973 13.958 -27.070 1.00 87.00 129 TRP A C 1
ATOM 1053 O O . TRP A 1 129 ? 21.258 15.055 -26.591 1.00 87.00 129 TRP A O 1
ATOM 1063 N N . LEU A 1 130 ? 20.023 13.820 -28.002 1.00 82.69 130 LEU A N 1
ATOM 1064 C CA . LEU A 1 130 ? 19.230 14.946 -28.505 1.00 82.69 130 LEU A CA 1
ATOM 1065 C C . LEU A 1 130 ? 18.384 15.586 -27.400 1.00 82.69 130 LEU A C 1
ATOM 1067 O O . LEU A 1 130 ? 18.322 16.813 -27.320 1.00 82.69 130 LEU A O 1
ATOM 1071 N N . LEU A 1 131 ? 17.764 14.774 -26.540 1.00 86.81 131 LEU A N 1
ATOM 1072 C CA . LEU A 1 131 ? 17.009 15.260 -25.387 1.00 86.81 131 LEU A CA 1
ATOM 1073 C C . LEU A 1 131 ? 17.930 15.973 -24.394 1.00 86.81 131 LEU A C 1
ATOM 1075 O O . LEU A 1 131 ? 17.613 17.080 -23.977 1.00 86.81 131 LEU A O 1
ATOM 1079 N N . ASP A 1 132 ? 19.094 15.407 -24.068 1.00 88.69 132 ASP A N 1
ATOM 1080 C CA . ASP A 1 132 ? 20.059 16.053 -23.166 1.00 88.69 132 ASP A CA 1
ATOM 1081 C C . ASP A 1 132 ? 20.528 17.413 -23.698 1.00 88.69 132 ASP A C 1
ATOM 1083 O O . ASP A 1 132 ? 20.599 18.387 -22.946 1.00 88.69 132 ASP A O 1
ATOM 1087 N N . LEU A 1 133 ? 20.809 17.506 -25.002 1.00 89.81 133 LEU A N 1
ATOM 1088 C CA . LEU A 1 133 ? 21.148 18.775 -25.644 1.00 89.81 133 LEU A CA 1
ATOM 1089 C C . LEU A 1 133 ? 19.993 19.774 -25.603 1.00 89.81 133 LEU A C 1
ATOM 1091 O O . LEU A 1 133 ? 20.220 20.952 -25.323 1.00 89.81 133 LEU A O 1
ATOM 1095 N N . HIS A 1 134 ? 18.774 19.317 -25.886 1.00 89.94 134 HIS A N 1
ATOM 1096 C CA . HIS A 1 134 ? 17.583 20.156 -25.843 1.00 89.94 134 HIS A CA 1
ATOM 1097 C C . HIS A 1 134 ? 17.352 20.719 -24.436 1.00 89.94 134 HIS A C 1
ATOM 1099 O O . HIS A 1 134 ? 17.242 21.932 -24.281 1.00 89.94 134 HIS A O 1
ATOM 1105 N N . HIS A 1 135 ? 17.386 19.869 -23.409 1.00 91.75 135 HIS A N 1
ATOM 1106 C CA . HIS A 1 135 ? 17.194 20.276 -22.014 1.00 91.75 135 HIS A CA 1
ATOM 1107 C C . HIS A 1 135 ? 18.291 21.198 -21.518 1.00 91.75 135 HIS A C 1
ATOM 1109 O O . HIS A 1 135 ? 18.004 22.159 -20.812 1.00 91.75 135 HIS A O 1
ATOM 1115 N N . LYS A 1 136 ? 19.547 20.941 -21.895 1.00 92.88 136 LYS A N 1
ATOM 1116 C CA . LYS A 1 136 ? 20.650 21.845 -21.567 1.00 92.88 136 LYS A CA 1
ATOM 1117 C C . LYS A 1 136 ? 20.428 23.226 -22.182 1.00 92.88 136 LYS A C 1
ATOM 1119 O O . LYS A 1 136 ? 20.598 24.227 -21.499 1.00 92.88 136 LYS A O 1
ATOM 1124 N N . LYS A 1 137 ? 19.994 23.274 -23.444 1.00 93.81 137 LYS A N 1
ATOM 1125 C CA . LYS A 1 137 ? 19.656 24.532 -24.110 1.00 93.81 137 LYS A CA 1
ATOM 1126 C C . LYS A 1 137 ? 18.517 25.264 -23.391 1.00 93.81 137 LYS A C 1
ATOM 1128 O O . LYS A 1 137 ? 18.654 26.455 -23.147 1.00 93.81 137 LYS A O 1
ATOM 1133 N N . GLU A 1 138 ? 17.440 24.573 -23.011 1.00 93.50 138 GLU A N 1
ATOM 1134 C CA . GLU A 1 138 ? 16.349 25.196 -22.242 1.00 93.50 138 GLU A CA 1
ATOM 1135 C C . GLU A 1 138 ? 16.833 25.757 -20.895 1.00 93.50 138 GLU A C 1
ATOM 1137 O O . GLU A 1 138 ? 16.419 26.841 -20.495 1.00 93.50 138 GLU A O 1
ATOM 1142 N N . GLN A 1 139 ? 17.725 25.048 -20.197 1.00 92.62 139 GLN A N 1
ATOM 1143 C CA . GLN A 1 139 ? 18.308 25.523 -18.937 1.00 92.62 139 GLN A CA 1
ATOM 1144 C C . GLN A 1 139 ? 19.156 26.784 -19.125 1.00 92.62 139 GLN A C 1
ATOM 1146 O O . GLN A 1 139 ? 19.054 27.701 -18.313 1.00 92.62 139 GLN A O 1
ATOM 1151 N N . ASP A 1 140 ? 19.967 26.828 -20.184 1.00 92.88 140 ASP A N 1
ATOM 1152 C CA . ASP A 1 140 ? 20.835 27.966 -20.504 1.00 92.88 140 ASP A CA 1
ATOM 1153 C C . ASP A 1 140 ? 20.027 29.201 -20.961 1.00 92.88 140 ASP A C 1
ATOM 1155 O O . ASP A 1 140 ? 20.462 30.336 -20.761 1.00 92.88 140 ASP A O 1
ATOM 1159 N N . GLU A 1 141 ? 18.844 29.004 -21.556 1.00 94.94 141 GLU A N 1
ATOM 1160 C CA . GLU A 1 141 ? 17.940 30.086 -21.979 1.00 94.94 141 GLU A CA 1
ATOM 1161 C C . GLU A 1 141 ? 17.213 30.763 -20.804 1.00 94.94 141 GLU A C 1
ATOM 1163 O O . GLU A 1 141 ? 16.779 31.913 -20.922 1.00 94.94 141 GLU A O 1
ATOM 1168 N N . ILE A 1 142 ? 17.079 30.087 -19.660 1.00 93.06 142 ILE A N 1
ATOM 1169 C CA . ILE A 1 142 ? 16.354 30.620 -18.506 1.00 93.06 142 ILE A CA 1
ATOM 1170 C C . ILE A 1 142 ? 17.296 31.376 -17.577 1.00 93.06 142 ILE A C 1
ATOM 1172 O O . ILE A 1 142 ? 18.133 30.806 -16.876 1.00 93.06 142 ILE A O 1
ATOM 1176 N N . ASN A 1 143 ? 17.079 32.687 -17.484 1.00 92.75 143 ASN A N 1
ATOM 1177 C CA . ASN A 1 143 ? 17.775 33.512 -16.512 1.00 92.75 143 ASN A CA 1
ATOM 1178 C C . ASN A 1 143 ? 17.132 33.406 -15.119 1.00 92.75 143 ASN A C 1
ATOM 1180 O O . ASN A 1 143 ? 16.240 34.176 -14.762 1.00 92.75 143 ASN A O 1
ATOM 1184 N N . PHE A 1 144 ? 17.590 32.443 -14.319 1.00 91.00 144 PHE A N 1
ATOM 1185 C CA . PHE A 1 144 ? 17.084 32.226 -12.960 1.00 91.00 144 PHE A CA 1
ATOM 1186 C C . PHE A 1 144 ? 17.369 33.385 -11.990 1.00 91.00 144 PHE A C 1
ATOM 1188 O O . PHE A 1 144 ? 16.676 33.493 -10.982 1.00 91.00 144 PHE A O 1
ATOM 1195 N N . THR A 1 145 ? 18.354 34.252 -12.261 1.00 89.81 145 THR A N 1
ATOM 1196 C CA . THR A 1 145 ? 18.698 35.363 -11.351 1.00 89.81 145 THR A CA 1
ATOM 1197 C C . THR A 1 145 ? 17.766 36.565 -11.497 1.00 89.81 145 THR A C 1
ATOM 1199 O O . THR A 1 145 ? 17.584 37.307 -10.537 1.00 89.81 145 THR A O 1
ATOM 1202 N N . GLU A 1 146 ? 17.143 36.732 -12.666 1.00 91.38 146 GLU A N 1
ATOM 1203 C CA . GLU A 1 146 ? 16.173 37.801 -12.951 1.00 91.38 146 GLU A CA 1
ATOM 1204 C C . GLU A 1 146 ? 14.725 37.410 -12.607 1.00 91.38 146 GLU A C 1
ATOM 1206 O O . GLU A 1 146 ? 13.808 38.221 -12.740 1.00 91.38 146 GLU A O 1
ATOM 1211 N N . ARG A 1 147 ? 14.493 36.167 -12.168 1.00 92.31 147 ARG A N 1
ATOM 1212 C CA . ARG A 1 147 ? 13.167 35.675 -11.769 1.00 92.31 147 ARG A CA 1
ATOM 1213 C C . ARG A 1 147 ? 12.733 36.268 -10.429 1.00 92.31 147 ARG A C 1
ATOM 1215 O O . ARG A 1 147 ? 13.545 36.613 -9.576 1.00 92.31 147 ARG A O 1
ATOM 1222 N N . ASN A 1 148 ? 11.419 36.287 -10.205 1.00 91.50 148 ASN A N 1
ATOM 1223 C CA . ASN A 1 148 ? 10.819 36.764 -8.952 1.00 91.50 148 ASN A CA 1
ATOM 1224 C C . ASN A 1 148 ? 11.161 35.878 -7.739 1.00 91.50 148 ASN A C 1
ATOM 1226 O O . ASN A 1 148 ? 11.017 36.306 -6.593 1.00 91.50 148 ASN A O 1
ATOM 1230 N N . PHE A 1 149 ? 11.599 34.641 -7.983 1.00 94.19 149 PHE A N 1
ATOM 1231 C CA . PHE A 1 149 ? 11.919 33.655 -6.958 1.00 94.19 149 PHE A CA 1
ATOM 1232 C C . PHE A 1 149 ? 13.379 33.239 -7.059 1.00 94.19 149 PHE A C 1
ATOM 1234 O O . PHE A 1 149 ? 13.903 33.011 -8.147 1.00 94.19 149 PHE A O 1
ATOM 1241 N N . ASN A 1 150 ? 14.023 33.078 -5.903 1.00 94.19 150 ASN A N 1
ATOM 1242 C CA . ASN A 1 150 ? 15.391 32.582 -5.831 1.00 94.19 150 ASN A CA 1
ATOM 1243 C C . ASN A 1 150 ? 15.409 31.061 -6.050 1.00 94.19 150 ASN A C 1
ATOM 1245 O O . ASN A 1 150 ? 15.269 30.279 -5.105 1.00 94.19 150 ASN A O 1
ATOM 1249 N N . TRP A 1 151 ? 15.530 30.653 -7.310 1.00 95.62 151 TRP A N 1
ATOM 1250 C CA . TRP A 1 151 ? 15.660 29.257 -7.704 1.00 95.62 151 TRP A CA 1
ATOM 1251 C C . TRP A 1 151 ? 17.084 28.755 -7.468 1.00 95.62 151 TRP A C 1
ATOM 1253 O O . TRP A 1 151 ? 18.049 29.244 -8.050 1.00 95.62 151 TRP A O 1
ATOM 1263 N N . GLN A 1 152 ? 17.211 27.729 -6.633 1.00 94.31 152 GLN A N 1
ATOM 1264 C CA . GLN A 1 152 ? 18.473 27.070 -6.324 1.00 94.31 152 GLN A CA 1
ATOM 1265 C C . GLN A 1 152 ? 18.574 25.749 -7.079 1.00 94.31 152 GLN A C 1
ATOM 1267 O O . GLN A 1 152 ? 17.692 24.893 -6.984 1.00 94.31 152 GLN A O 1
ATOM 1272 N N . CYS A 1 153 ? 19.675 25.566 -7.805 1.00 92.06 153 CYS A N 1
ATOM 1273 C CA . CYS A 1 153 ? 20.003 24.298 -8.440 1.00 92.06 153 CYS A CA 1
ATOM 1274 C C . CYS A 1 153 ? 20.446 23.287 -7.369 1.00 92.06 153 CYS A C 1
ATOM 1276 O O . CYS A 1 153 ? 21.431 23.501 -6.665 1.00 92.06 153 CYS A O 1
ATOM 1278 N N . THR A 1 154 ? 19.702 22.190 -7.233 1.00 88.88 154 THR A N 1
ATOM 1279 C CA . THR A 1 154 ? 19.957 21.106 -6.262 1.00 88.88 154 THR A CA 1
ATOM 1280 C C . THR A 1 154 ? 20.543 19.852 -6.922 1.00 88.88 154 THR A C 1
ATOM 1282 O O . THR A 1 154 ? 20.857 18.876 -6.244 1.00 88.88 154 THR A O 1
ATOM 1285 N N . GLY A 1 155 ? 20.706 19.866 -8.248 1.00 87.44 155 GLY A N 1
ATOM 1286 C CA . GLY A 1 155 ? 21.294 18.793 -9.049 1.00 87.44 155 GLY A CA 1
ATOM 1287 C C . GLY A 1 155 ? 21.191 19.097 -10.547 1.00 87.44 155 GLY A C 1
ATOM 1288 O O . GLY A 1 155 ? 20.541 20.060 -10.931 1.00 87.44 155 GLY A O 1
ATOM 1289 N N . ALA A 1 156 ? 21.779 18.251 -11.401 1.00 83.00 156 ALA A N 1
ATOM 1290 C CA . ALA A 1 156 ? 21.978 18.506 -12.841 1.00 83.00 156 ALA A CA 1
ATOM 1291 C C . ALA A 1 156 ? 20.711 18.827 -13.671 1.00 83.00 156 ALA A C 1
ATOM 1293 O O . ALA A 1 156 ? 20.817 19.228 -14.824 1.00 83.00 156 ALA A O 1
ATOM 1294 N N . SER A 1 157 ? 19.513 18.635 -13.122 1.00 91.12 157 SER A N 1
ATOM 1295 C CA . SER A 1 157 ? 18.235 19.041 -13.724 1.00 91.12 157 SER A CA 1
ATOM 1296 C C . SER A 1 157 ? 17.167 19.196 -12.640 1.00 91.12 157 SER A C 1
ATOM 1298 O O . SER A 1 157 ? 16.054 18.687 -12.776 1.00 91.12 157 SER A O 1
ATOM 1300 N N . ARG A 1 158 ? 17.549 19.769 -11.493 1.00 92.56 158 ARG A N 1
ATOM 1301 C CA . ARG A 1 158 ? 16.665 19.936 -10.336 1.00 92.56 158 ARG A CA 1
ATOM 1302 C C . ARG A 1 158 ? 16.800 21.332 -9.769 1.00 92.56 158 ARG A C 1
ATOM 1304 O O . ARG A 1 158 ? 17.885 21.715 -9.334 1.00 92.56 158 ARG A O 1
ATOM 1311 N N . TRP A 1 159 ? 15.684 22.037 -9.668 1.00 94.81 159 TRP A N 1
ATOM 1312 C CA . TRP A 1 159 ? 15.621 23.346 -9.035 1.00 94.81 159 TRP A CA 1
ATOM 1313 C C . TRP A 1 159 ? 14.588 23.338 -7.933 1.00 94.81 159 TRP A C 1
ATOM 1315 O O . TRP A 1 159 ? 13.553 22.679 -8.024 1.00 94.81 159 TRP A O 1
ATOM 1325 N N . ALA A 1 160 ? 14.881 24.089 -6.887 1.00 94.81 160 ALA A N 1
ATOM 1326 C CA . ALA A 1 160 ? 13.954 24.339 -5.809 1.00 94.81 160 ALA A CA 1
ATOM 1327 C C . ALA A 1 160 ? 13.918 25.833 -5.526 1.00 94.81 160 ALA A C 1
ATOM 1329 O O . ALA A 1 160 ? 14.947 26.503 -5.556 1.00 94.81 160 ALA A O 1
ATOM 1330 N N . CYS A 1 161 ? 12.743 26.350 -5.214 1.00 95.56 161 CYS A N 1
ATOM 1331 C CA . CYS A 1 161 ? 12.596 27.682 -4.659 1.00 95.56 161 CYS A CA 1
ATOM 1332 C C . CYS A 1 161 ? 11.687 27.612 -3.436 1.00 95.56 161 CYS A C 1
ATOM 1334 O O . CYS A 1 161 ? 10.913 26.668 -3.240 1.00 95.56 161 CYS A O 1
ATOM 1336 N N . GLN A 1 162 ? 11.808 28.614 -2.579 1.00 94.44 162 GLN A N 1
ATOM 1337 C CA . GLN A 1 162 ? 10.954 28.761 -1.416 1.00 94.44 162 GLN A CA 1
ATOM 1338 C C . GLN A 1 162 ? 10.423 30.186 -1.378 1.00 94.44 162 GLN A C 1
ATOM 1340 O O . GLN A 1 162 ? 11.180 31.143 -1.530 1.00 94.44 162 GLN A O 1
ATOM 1345 N N . HIS A 1 163 ? 9.123 30.314 -1.136 1.00 94.69 163 HIS A N 1
ATOM 1346 C CA . HIS A 1 163 ? 8.465 31.587 -0.910 1.00 94.69 163 HIS A CA 1
ATOM 1347 C C . HIS A 1 163 ? 7.581 31.472 0.322 1.00 94.69 163 HIS A C 1
ATOM 1349 O O . HIS A 1 163 ? 6.595 30.735 0.334 1.00 94.69 163 HIS A O 1
ATOM 1355 N N . GLN A 1 164 ? 7.946 32.203 1.375 1.00 92.19 164 GLN A N 1
ATOM 1356 C CA . GLN A 1 164 ? 7.268 32.127 2.667 1.00 92.19 164 GLN A CA 1
ATOM 1357 C C . GLN A 1 164 ? 7.202 30.664 3.167 1.00 92.19 164 GLN A C 1
ATOM 1359 O O . GLN A 1 164 ? 8.236 30.032 3.410 1.00 92.19 164 GLN A O 1
ATOM 1364 N N . THR A 1 165 ? 5.989 30.121 3.302 1.00 90.75 165 THR A N 1
ATOM 1365 C CA . THR A 1 165 ? 5.706 28.754 3.760 1.00 90.75 165 THR A CA 1
ATOM 1366 C C . THR A 1 165 ? 5.505 27.750 2.618 1.00 90.75 165 THR A C 1
ATOM 1368 O O . THR A 1 165 ? 5.394 26.552 2.886 1.00 90.75 165 THR A O 1
ATOM 1371 N N . ALA A 1 166 ? 5.485 28.206 1.363 1.00 93.25 166 ALA A N 1
ATOM 1372 C CA . ALA A 1 166 ? 5.337 27.368 0.179 1.00 93.25 166 ALA A CA 1
ATOM 1373 C C . ALA A 1 166 ? 6.697 27.092 -0.490 1.00 93.25 166 ALA A C 1
ATOM 1375 O O . ALA A 1 166 ? 7.617 27.916 -0.472 1.00 93.25 166 ALA A O 1
ATOM 1376 N N . LYS A 1 167 ? 6.837 25.904 -1.076 1.00 94.12 167 LYS A N 1
ATOM 1377 C CA . LYS A 1 167 ? 8.038 25.419 -1.761 1.00 94.12 167 LYS A CA 1
ATOM 1378 C C . LYS A 1 167 ? 7.678 24.939 -3.157 1.00 94.12 167 LYS A C 1
ATOM 1380 O O . LYS A 1 167 ? 6.729 24.176 -3.327 1.00 94.12 167 LYS A O 1
ATOM 1385 N N . GLY A 1 168 ? 8.474 25.354 -4.133 1.00 95.25 168 GLY A N 1
ATOM 1386 C CA . GLY A 1 168 ? 8.430 24.868 -5.505 1.00 95.25 168 GLY A CA 1
ATOM 1387 C C . GLY A 1 168 ? 9.605 23.961 -5.785 1.00 95.25 168 GLY A C 1
ATOM 1388 O O . GLY A 1 168 ? 10.721 24.250 -5.352 1.00 95.25 168 GLY A O 1
ATOM 1389 N N . ARG A 1 169 ? 9.382 22.879 -6.526 1.00 94.62 169 ARG A N 1
ATOM 1390 C CA . ARG A 1 169 ? 10.467 22.045 -7.048 1.00 94.62 169 ARG A CA 1
ATOM 1391 C C . ARG A 1 169 ? 10.179 21.651 -8.482 1.00 94.62 169 ARG A C 1
ATOM 1393 O O . ARG A 1 169 ? 9.071 21.224 -8.785 1.00 94.62 169 ARG A O 1
ATOM 1400 N N . VAL A 1 170 ? 11.192 21.761 -9.329 1.00 95.12 170 VAL A N 1
ATOM 1401 C CA . VAL A 1 170 ? 11.167 21.379 -10.742 1.00 95.12 170 VAL A CA 1
ATOM 1402 C C . VAL A 1 170 ? 12.250 20.335 -10.968 1.00 95.12 170 VAL A C 1
ATOM 1404 O O . VAL A 1 170 ? 13.376 20.498 -10.496 1.00 95.12 170 VAL A O 1
ATOM 1407 N N . CYS A 1 171 ? 11.925 19.260 -11.677 1.00 93.81 171 CYS A N 1
ATOM 1408 C CA . CYS A 1 171 ? 12.879 18.223 -12.038 1.00 93.81 171 CYS A CA 1
ATOM 1409 C C . CYS A 1 171 ? 12.578 17.610 -13.407 1.00 93.81 171 CYS A C 1
ATOM 1411 O O . CYS A 1 171 ? 11.426 17.568 -13.838 1.00 93.81 171 CYS A O 1
ATOM 1413 N N . LEU A 1 172 ? 13.608 17.109 -14.086 1.00 93.00 172 LEU A N 1
ATOM 1414 C CA . LEU A 1 172 ? 13.428 16.296 -15.288 1.00 93.00 172 LEU A CA 1
ATOM 1415 C C . LEU A 1 172 ? 13.043 14.863 -14.895 1.00 93.00 172 LEU A C 1
ATOM 1417 O O . LEU A 1 172 ? 13.677 14.273 -14.015 1.00 93.00 172 LEU A O 1
ATOM 1421 N N . LEU A 1 173 ? 12.022 14.293 -15.541 1.00 87.25 173 LEU A N 1
ATOM 1422 C CA . LEU A 1 173 ? 11.658 12.888 -15.332 1.00 87.25 173 LEU A CA 1
ATOM 1423 C C . LEU A 1 173 ? 12.743 11.938 -15.862 1.00 87.25 173 LEU A C 1
ATOM 1425 O O . LEU A 1 173 ? 13.499 12.282 -16.766 1.00 87.25 173 LEU A O 1
ATOM 1429 N N . GLU A 1 174 ? 12.776 10.701 -15.354 1.00 84.56 174 GLU A N 1
ATOM 1430 C CA . GLU A 1 174 ? 13.769 9.686 -15.757 1.00 84.56 174 GLU A CA 1
ATOM 1431 C C . GLU A 1 174 ? 13.756 9.382 -17.259 1.00 84.56 174 GLU A C 1
ATOM 1433 O O . GLU A 1 174 ? 14.792 9.088 -17.848 1.00 84.56 174 GLU A O 1
ATOM 1438 N N . ASN A 1 175 ? 12.588 9.486 -17.895 1.00 81.31 175 ASN A N 1
ATOM 1439 C CA . ASN A 1 175 ? 12.455 9.288 -19.333 1.00 81.31 175 ASN A CA 1
ATOM 1440 C C . ASN A 1 175 ? 12.990 10.472 -20.161 1.00 81.31 175 ASN A C 1
ATOM 1442 O O . ASN A 1 175 ? 13.047 10.357 -21.380 1.00 81.31 175 ASN A O 1
ATOM 1446 N N . LYS A 1 176 ? 13.360 11.590 -19.520 1.00 88.38 176 LYS A N 1
ATOM 1447 C CA . LYS A 1 176 ? 13.846 12.834 -20.133 1.00 88.38 176 LYS A CA 1
ATOM 1448 C C . LYS A 1 176 ? 12.894 13.470 -21.146 1.00 88.38 176 LYS A C 1
ATOM 1450 O O . LYS A 1 176 ? 13.316 14.316 -21.918 1.00 88.38 176 LYS A O 1
ATOM 1455 N N . TRP A 1 177 ? 11.620 13.092 -21.180 1.00 84.31 177 TRP A N 1
ATOM 1456 C CA . TRP A 1 177 ? 10.668 13.700 -22.117 1.00 84.31 177 TRP A CA 1
ATOM 1457 C C . TRP A 1 177 ? 9.989 14.926 -21.529 1.00 84.31 177 TRP A C 1
ATOM 1459 O O . TRP A 1 177 ? 9.677 15.858 -22.257 1.00 84.31 177 TRP A O 1
ATOM 1469 N N . PHE A 1 178 ? 9.760 14.922 -20.218 1.00 90.06 178 PHE A N 1
ATOM 1470 C CA . PHE A 1 178 ? 8.970 15.947 -19.555 1.00 90.06 178 PHE A CA 1
ATOM 1471 C C . PHE A 1 178 ? 9.698 16.498 -18.345 1.00 90.06 178 PHE A C 1
ATOM 1473 O O . PHE A 1 178 ? 10.300 15.758 -17.556 1.00 90.06 178 PHE A O 1
ATOM 1480 N N . TRP A 1 179 ? 9.525 17.793 -18.158 1.00 94.12 179 TRP A N 1
ATOM 1481 C CA . TRP A 1 179 ? 9.719 18.451 -16.890 1.00 94.12 179 TRP A CA 1
ATOM 1482 C C . TRP A 1 179 ? 8.520 18.186 -15.985 1.00 94.12 179 TRP A C 1
ATOM 1484 O O . TRP A 1 179 ? 7.365 18.202 -16.412 1.00 94.12 179 TRP A O 1
ATOM 1494 N N . CYS A 1 180 ? 8.804 17.928 -14.719 1.00 93.56 180 CYS A N 1
ATOM 1495 C CA . CYS A 1 180 ? 7.827 17.722 -13.668 1.00 93.56 180 CYS A CA 1
ATOM 1496 C C . CYS A 1 180 ? 8.023 18.802 -12.617 1.00 93.56 180 CYS A C 1
ATOM 1498 O O . CYS A 1 180 ? 9.150 19.084 -12.203 1.00 93.56 180 CYS A O 1
ATOM 1500 N N . VAL A 1 181 ? 6.923 19.388 -12.167 1.00 94.88 181 VAL A N 1
ATOM 1501 C CA . VAL A 1 181 ? 6.933 20.413 -11.133 1.00 94.88 181 VAL A CA 1
ATOM 1502 C C . VAL A 1 181 ? 5.966 20.046 -10.028 1.00 94.88 181 VAL A C 1
ATOM 1504 O O . VAL A 1 181 ? 4.907 19.469 -10.267 1.00 94.88 181 VAL A O 1
ATOM 1507 N N . CYS A 1 182 ? 6.349 20.360 -8.796 1.00 93.50 182 CYS A N 1
ATOM 1508 C CA . CYS A 1 182 ? 5.435 20.339 -7.672 1.00 93.50 182 CYS A CA 1
ATOM 1509 C C . CYS A 1 182 ? 5.484 21.650 -6.898 1.00 93.50 182 CYS A C 1
ATOM 1511 O O . CYS A 1 182 ? 6.549 22.256 -6.742 1.00 93.50 182 CYS A O 1
ATOM 1513 N N . ALA A 1 183 ? 4.341 22.012 -6.330 1.00 93.50 183 ALA A N 1
ATOM 1514 C CA . ALA A 1 183 ? 4.231 23.062 -5.335 1.00 93.50 183 ALA A CA 1
ATOM 1515 C C . ALA A 1 183 ? 3.620 22.468 -4.058 1.00 93.50 183 ALA A C 1
ATOM 1517 O O . ALA A 1 183 ? 2.622 21.742 -4.105 1.00 93.50 183 ALA A O 1
ATOM 1518 N N . GLU A 1 184 ? 4.256 22.725 -2.917 1.00 91.06 184 GLU A N 1
ATOM 1519 C CA . GLU A 1 184 ? 3.831 22.223 -1.609 1.00 91.06 184 GLU A CA 1
ATOM 1520 C C . GLU A 1 184 ? 3.856 23.340 -0.562 1.00 91.06 184 GLU A C 1
ATOM 1522 O O . GLU A 1 184 ? 4.752 24.180 -0.550 1.00 91.06 184 GLU A O 1
ATOM 1527 N N . ARG A 1 185 ? 2.892 23.332 0.358 1.00 88.31 185 ARG A N 1
ATOM 1528 C CA . ARG A 1 185 ? 2.888 24.149 1.578 1.00 88.31 185 ARG A CA 1
ATOM 1529 C C . ARG A 1 185 ? 2.509 23.236 2.734 1.00 88.31 185 ARG A C 1
ATOM 1531 O O . ARG A 1 185 ? 1.595 22.427 2.598 1.00 88.31 185 ARG A O 1
ATOM 1538 N N . THR A 1 186 ? 3.210 23.340 3.860 1.00 79.56 186 THR A N 1
ATOM 1539 C CA . THR A 1 186 ? 2.947 22.498 5.037 1.00 79.56 186 THR A CA 1
ATOM 1540 C C . THR A 1 186 ? 1.463 22.541 5.414 1.00 79.56 186 THR A C 1
ATOM 1542 O O . THR A 1 186 ? 0.918 23.618 5.637 1.00 79.56 186 THR A O 1
ATOM 1545 N N . GLY A 1 187 ? 0.817 21.374 5.491 1.00 73.94 187 GLY A N 1
ATOM 1546 C CA . GLY A 1 187 ? -0.602 21.248 5.848 1.00 73.94 187 GLY A CA 1
ATOM 1547 C C . GLY A 1 187 ? -1.590 21.294 4.676 1.00 73.94 187 GLY A C 1
ATOM 1548 O O . GLY A 1 187 ? -2.775 21.058 4.901 1.00 73.94 187 GLY A O 1
ATOM 1549 N N . LEU A 1 188 ? -1.134 21.537 3.442 1.00 77.94 188 LEU A N 1
ATOM 1550 C CA . LEU A 1 188 ? -1.959 21.455 2.234 1.00 77.94 188 LEU A CA 1
ATOM 1551 C C . LEU A 1 188 ? -1.541 20.274 1.341 1.00 77.94 188 LEU A C 1
ATOM 1553 O O . LEU A 1 188 ? -0.365 19.895 1.340 1.00 77.94 188 LEU A O 1
ATOM 1557 N N . PRO A 1 189 ? -2.477 19.688 0.566 1.00 77.75 189 PRO A N 1
ATOM 1558 C CA . PRO A 1 189 ? -2.146 18.684 -0.437 1.00 77.75 189 PRO A CA 1
ATOM 1559 C C . PRO A 1 189 ? -1.134 19.223 -1.451 1.00 77.75 189 PRO A C 1
ATOM 1561 O O . PRO A 1 189 ? -1.256 20.350 -1.932 1.00 77.75 189 PRO A O 1
ATOM 1564 N N . GLN A 1 190 ? -0.149 18.398 -1.798 1.00 83.94 190 GLN A N 1
ATOM 1565 C CA . GLN A 1 190 ? 0.821 18.717 -2.840 1.00 83.94 190 GLN A CA 1
ATOM 1566 C C . GLN A 1 190 ? 0.131 18.770 -4.208 1.00 83.94 190 GLN A C 1
ATOM 1568 O O . GLN A 1 190 ? -0.639 17.872 -4.554 1.00 83.94 190 GLN A O 1
ATOM 1573 N N . LYS A 1 191 ? 0.447 19.795 -5.003 1.00 88.31 191 LYS A N 1
ATOM 1574 C CA . LYS A 1 191 ? 0.011 19.903 -6.401 1.00 88.31 191 LYS A CA 1
ATOM 1575 C C . LYS A 1 191 ? 1.159 19.559 -7.341 1.00 88.31 191 LYS A C 1
ATOM 1577 O O . LYS A 1 191 ? 2.316 19.851 -7.032 1.00 88.31 191 LYS A O 1
ATOM 1582 N N . PHE A 1 192 ? 0.837 18.945 -8.477 1.00 91.12 192 PHE A N 1
ATOM 1583 C CA . PHE A 1 192 ? 1.809 18.518 -9.481 1.00 91.12 192 PHE A CA 1
ATOM 1584 C C . PHE A 1 192 ? 1.350 18.892 -10.892 1.00 91.12 192 PHE A C 1
ATOM 1586 O O . PHE A 1 192 ? 0.155 18.873 -11.170 1.00 91.12 192 PHE A O 1
ATOM 1593 N N . GLU A 1 193 ? 2.308 19.170 -11.774 1.00 92.31 193 GLU A N 1
ATOM 1594 C CA . GLU A 1 193 ? 2.080 19.434 -13.199 1.00 92.31 193 GLU A CA 1
ATOM 1595 C C . GLU A 1 193 ? 3.259 18.902 -14.030 1.00 92.31 193 GLU A C 1
ATOM 1597 O O . GLU A 1 193 ? 4.365 18.699 -13.507 1.00 92.31 193 GLU A O 1
ATOM 1602 N N . LYS A 1 194 ? 3.029 18.639 -15.322 1.00 92.62 194 LYS A N 1
ATOM 1603 C CA . LYS A 1 194 ? 4.074 18.205 -16.261 1.00 92.62 194 LYS A CA 1
ATOM 1604 C C . LYS A 1 194 ? 3.995 18.999 -17.560 1.00 92.62 194 LYS A C 1
ATOM 1606 O O . LYS A 1 194 ? 2.917 19.156 -18.118 1.00 92.62 194 LYS A O 1
ATOM 1611 N N . SER A 1 195 ? 5.141 19.414 -18.094 1.00 93.94 195 SER A N 1
ATOM 1612 C CA . SER A 1 195 ? 5.224 19.994 -19.442 1.00 93.94 195 SER A CA 1
ATOM 1613 C C . SER A 1 195 ? 6.487 19.531 -20.170 1.00 93.94 195 SER A C 1
ATOM 1615 O O . SER A 1 195 ? 7.444 19.054 -19.562 1.00 93.94 195 SER A O 1
ATOM 1617 N N . LEU A 1 196 ? 6.468 19.642 -21.498 1.00 92.38 196 LEU A N 1
ATOM 1618 C CA . LEU A 1 196 ? 7.632 19.444 -22.356 1.00 92.38 196 LEU A CA 1
ATOM 1619 C C . LEU A 1 196 ? 8.668 20.564 -22.196 1.00 92.38 196 LEU A C 1
ATOM 1621 O O . LEU A 1 196 ? 9.835 20.309 -22.460 1.00 92.38 196 LEU A O 1
ATOM 1625 N N . LYS A 1 197 ? 8.265 21.768 -21.760 1.00 95.94 197 LYS A N 1
ATOM 1626 C CA . LYS A 1 197 ? 9.157 22.933 -21.671 1.00 95.94 197 LYS A CA 1
ATOM 1627 C C . LYS A 1 197 ? 9.461 23.339 -20.240 1.00 95.94 197 LYS A C 1
ATOM 1629 O O . LYS A 1 197 ? 8.544 23.505 -19.430 1.00 95.94 197 LYS A O 1
ATOM 1634 N N . LEU A 1 198 ? 10.736 23.605 -19.959 1.00 95.75 198 LEU A N 1
ATOM 1635 C CA . LEU A 1 198 ? 11.186 24.047 -18.637 1.00 95.75 198 LEU A CA 1
ATOM 1636 C C . LEU A 1 198 ? 10.546 25.380 -18.213 1.00 95.75 198 LEU A C 1
ATOM 1638 O O . LEU A 1 198 ? 10.174 25.566 -17.056 1.00 95.75 198 LEU A O 1
ATOM 1642 N N . GLN A 1 199 ? 10.383 26.304 -19.159 1.00 96.00 199 GLN A N 1
ATOM 1643 C CA . GLN A 1 199 ? 9.807 27.620 -18.888 1.00 96.00 199 GLN A CA 1
ATOM 1644 C C . GLN A 1 199 ? 8.372 27.524 -18.357 1.00 96.00 199 GLN A C 1
ATOM 1646 O O . GLN A 1 199 ? 8.044 28.157 -17.356 1.00 96.00 199 GLN A O 1
ATOM 1651 N N . GLU A 1 200 ? 7.543 26.697 -18.997 1.00 96.06 200 GLU A N 1
ATOM 1652 C CA . GLU A 1 200 ? 6.126 26.540 -18.655 1.00 96.06 200 GLU A CA 1
ATOM 1653 C C . GLU A 1 200 ? 5.961 25.952 -17.247 1.00 96.06 200 GLU A C 1
ATOM 1655 O O . GLU A 1 200 ? 5.130 26.423 -16.470 1.00 96.06 200 GLU A O 1
ATOM 1660 N N . VAL A 1 201 ? 6.788 24.966 -16.873 1.00 95.94 201 VAL A N 1
ATOM 1661 C CA . VAL A 1 201 ? 6.731 24.401 -15.517 1.00 95.94 201 VAL A CA 1
ATOM 1662 C C . VAL A 1 201 ? 7.228 25.372 -14.445 1.00 95.94 201 VAL A C 1
ATOM 1664 O O . VAL A 1 201 ? 6.711 25.341 -13.331 1.00 95.94 201 VAL A O 1
ATOM 1667 N N . ILE A 1 202 ? 8.201 26.241 -14.752 1.00 96.31 202 ILE A N 1
ATOM 1668 C CA . ILE A 1 202 ? 8.671 27.265 -13.807 1.00 96.31 202 ILE A CA 1
ATOM 1669 C C . ILE A 1 202 ? 7.586 28.316 -13.600 1.00 96.31 202 ILE A C 1
ATOM 1671 O O . ILE A 1 202 ? 7.252 28.603 -12.456 1.00 96.31 202 ILE A O 1
ATOM 1675 N N . GLU A 1 203 ? 6.999 28.843 -14.675 1.00 96.31 203 GLU A N 1
ATOM 1676 C CA . GLU A 1 203 ? 5.898 29.812 -14.593 1.00 96.31 203 GLU A CA 1
ATOM 1677 C C . GLU A 1 203 ? 4.709 29.248 -13.809 1.00 96.31 203 GLU A C 1
ATOM 1679 O O . GLU A 1 203 ? 4.139 29.930 -12.953 1.00 96.31 203 GLU A O 1
ATOM 1684 N N . TRP A 1 204 ? 4.373 27.976 -14.051 1.00 96.94 204 TRP A N 1
ATOM 1685 C CA . TRP A 1 204 ? 3.357 27.273 -13.277 1.00 96.94 204 TRP A CA 1
ATOM 1686 C C . TRP A 1 204 ? 3.720 27.210 -11.789 1.00 96.94 204 TRP A C 1
ATOM 1688 O O . TRP A 1 204 ? 2.885 27.545 -10.949 1.00 96.94 204 TRP A O 1
ATOM 1698 N N . ALA A 1 205 ? 4.960 26.832 -11.451 1.00 96.19 205 ALA A N 1
ATOM 1699 C CA . ALA A 1 205 ? 5.406 26.757 -10.059 1.00 96.19 205 ALA A CA 1
ATOM 1700 C C . ALA A 1 205 ? 5.324 28.119 -9.376 1.00 96.19 205 ALA A C 1
ATOM 1702 O O . ALA A 1 205 ? 4.799 28.215 -8.274 1.00 96.19 205 ALA A O 1
ATOM 1703 N N . GLU A 1 206 ? 5.838 29.167 -10.017 1.00 96.88 206 GLU A N 1
ATOM 1704 C CA . GLU A 1 206 ? 5.851 30.521 -9.467 1.00 96.88 206 GLU A CA 1
ATOM 1705 C C . GLU A 1 206 ? 4.434 31.008 -9.163 1.00 96.88 206 GLU A C 1
ATOM 1707 O O . GLU A 1 206 ? 4.180 31.514 -8.069 1.00 96.88 206 GLU A O 1
ATOM 1712 N N . LYS A 1 207 ? 3.492 30.774 -10.082 1.00 96.62 207 LYS A N 1
ATOM 1713 C CA . LYS A 1 207 ? 2.077 31.078 -9.864 1.00 96.62 207 LYS A CA 1
ATOM 1714 C C . LYS A 1 207 ? 1.493 30.269 -8.704 1.00 96.62 207 LYS A C 1
ATOM 1716 O O . LYS A 1 207 ? 0.924 30.842 -7.779 1.00 96.62 207 LYS A O 1
ATOM 1721 N N . GLU A 1 208 ? 1.652 28.949 -8.727 1.00 95.94 208 GLU A N 1
ATOM 1722 C CA . GLU A 1 208 ? 1.024 28.064 -7.743 1.00 95.94 208 GLU A CA 1
ATOM 1723 C C . GLU A 1 208 ? 1.608 28.257 -6.336 1.00 95.94 208 GLU A C 1
ATOM 1725 O O . GLU A 1 208 ? 0.896 28.171 -5.344 1.00 95.94 208 GLU A O 1
ATOM 1730 N N . ILE A 1 209 ? 2.894 28.584 -6.217 1.00 95.38 209 ILE A N 1
ATOM 1731 C CA . ILE A 1 209 ? 3.530 28.915 -4.938 1.00 95.38 209 ILE A CA 1
ATOM 1732 C C . ILE A 1 209 ? 2.944 30.201 -4.350 1.00 95.38 209 ILE A C 1
ATOM 1734 O O . ILE A 1 209 ? 2.728 30.257 -3.140 1.00 95.38 209 ILE A O 1
ATOM 1738 N N . VAL A 1 210 ? 2.677 31.220 -5.174 1.00 95.75 210 VAL A N 1
ATOM 1739 C CA . VAL A 1 210 ? 2.012 32.460 -4.737 1.00 95.75 210 VAL A CA 1
ATOM 1740 C C . VAL A 1 210 ? 0.585 32.165 -4.299 1.00 95.75 210 VAL A C 1
ATOM 1742 O O . VAL A 1 210 ? 0.181 32.589 -3.216 1.00 95.75 210 VAL A O 1
ATOM 1745 N N . ASP A 1 211 ? -0.153 31.389 -5.091 1.00 94.12 211 ASP A N 1
ATOM 1746 C CA . ASP A 1 211 ? -1.521 30.984 -4.770 1.00 94.12 211 ASP A CA 1
ATOM 1747 C C . ASP A 1 211 ? -1.564 30.177 -3.461 1.00 94.12 211 ASP A C 1
ATOM 1749 O O . ASP A 1 211 ? -2.404 30.433 -2.596 1.00 94.12 211 ASP A O 1
ATOM 1753 N N . LEU A 1 212 ? -0.629 29.244 -3.260 1.00 91.44 212 LEU A N 1
ATOM 1754 C CA . LEU A 1 212 ? -0.497 28.474 -2.022 1.00 91.44 212 LEU A CA 1
ATOM 1755 C C . LEU A 1 212 ? -0.063 29.336 -0.838 1.00 91.44 212 LEU A C 1
ATOM 1757 O O . LEU A 1 212 ? -0.536 29.088 0.266 1.00 91.44 212 LEU A O 1
ATOM 1761 N N . ALA A 1 213 ? 0.824 30.316 -1.022 1.00 91.56 213 ALA A N 1
ATOM 1762 C CA . ALA A 1 213 ? 1.281 31.202 0.049 1.00 91.56 213 ALA A CA 1
ATOM 1763 C C . ALA A 1 213 ? 0.183 32.179 0.501 1.00 91.56 213 ALA A C 1
ATOM 1765 O O . ALA A 1 213 ? 0.048 32.428 1.697 1.00 91.56 213 ALA A O 1
ATOM 1766 N N . ASN A 1 214 ? -0.631 32.669 -0.440 1.00 92.50 214 ASN A N 1
ATOM 1767 C CA . ASN A 1 214 ? -1.734 33.598 -0.182 1.00 92.50 214 ASN A CA 1
ATOM 1768 C C . ASN A 1 214 ? -3.000 32.925 0.352 1.00 92.50 214 ASN A C 1
ATOM 1770 O O . ASN A 1 214 ? -3.886 33.613 0.862 1.00 92.50 214 ASN A O 1
ATOM 1774 N N . GLN A 1 215 ? -3.116 31.599 0.243 1.00 89.56 215 GLN A N 1
ATOM 1775 C CA . GLN A 1 215 ? -4.175 30.884 0.948 1.00 89.56 215 GLN A CA 1
ATOM 1776 C C . GLN A 1 215 ? -4.078 31.190 2.450 1.00 89.56 215 GLN A C 1
ATOM 1778 O O . GLN A 1 215 ? -2.966 31.356 2.971 1.00 89.56 215 GLN A O 1
ATOM 1783 N N . PRO A 1 216 ? -5.212 31.279 3.170 1.00 86.06 216 PRO A N 1
ATOM 1784 C CA . PRO A 1 216 ? -5.164 31.361 4.624 1.00 86.06 216 PRO A CA 1
ATOM 1785 C C . PRO A 1 216 ? -4.276 30.228 5.131 1.00 86.06 216 PRO A C 1
ATOM 1787 O O . PRO A 1 216 ? -4.235 29.163 4.502 1.00 86.06 216 PRO A O 1
ATOM 1790 N N . GLU A 1 217 ? -3.519 30.466 6.212 1.00 77.62 217 GLU A N 1
ATOM 1791 C CA . GLU A 1 217 ? -2.847 29.350 6.878 1.00 77.62 217 GLU A CA 1
ATOM 1792 C C . GLU A 1 217 ? -3.872 28.236 6.987 1.00 77.62 217 GLU A C 1
ATOM 1794 O O . GLU A 1 217 ? -4.974 28.515 7.478 1.00 77.62 217 GLU A O 1
ATOM 1799 N N . PRO A 1 218 ? -3.584 27.041 6.425 1.00 66.81 218 PRO A N 1
ATOM 1800 C CA . PRO A 1 218 ? -4.494 25.939 6.620 1.00 66.81 218 PRO A CA 1
ATOM 1801 C C . PRO A 1 218 ? -4.704 25.918 8.120 1.00 66.81 218 PRO A C 1
ATOM 1803 O O . PRO A 1 218 ? -3.712 25.858 8.853 1.00 66.81 218 PRO A O 1
ATOM 1806 N N . GLU A 1 219 ? -5.957 26.074 8.569 1.00 57.56 219 GLU A N 1
ATOM 1807 C CA . GLU A 1 219 ? -6.306 25.713 9.933 1.00 57.56 219 GLU A CA 1
ATOM 1808 C C . GLU A 1 219 ? -5.666 24.353 10.072 1.00 57.56 219 GLU A C 1
ATOM 1810 O O . GLU A 1 219 ? -6.065 23.433 9.348 1.00 57.56 219 GLU A O 1
ATOM 1815 N N . ILE A 1 220 ? -4.566 24.286 10.833 1.00 55.81 220 ILE A N 1
ATOM 1816 C CA . ILE A 1 220 ? -3.836 23.052 11.063 1.00 55.81 220 ILE A CA 1
ATOM 1817 C C . ILE A 1 220 ? -4.949 22.172 11.558 1.00 55.81 220 ILE A C 1
ATOM 1819 O O . ILE A 1 220 ? -5.443 22.455 12.654 1.00 55.81 220 ILE A O 1
ATOM 1823 N N . GLN A 1 221 ? -5.428 21.262 10.688 1.00 51.25 221 GLN A N 1
ATOM 1824 C CA . GLN A 1 221 ? -6.692 20.569 10.922 1.00 51.25 221 GLN A CA 1
ATOM 1825 C C . GLN A 1 221 ? -6.608 20.132 12.359 1.00 51.25 221 GLN A C 1
ATOM 1827 O O . GLN A 1 221 ? -5.550 19.559 12.660 1.00 51.25 221 GLN A O 1
ATOM 1832 N N . PRO A 1 222 ? -7.562 20.548 13.223 1.00 49.84 222 PRO A N 1
ATOM 1833 C CA . PRO A 1 222 ? -7.369 20.529 14.662 1.00 49.84 222 PRO A CA 1
ATOM 1834 C C . PRO A 1 222 ? -6.725 19.200 14.953 1.00 49.84 222 PRO A C 1
ATOM 1836 O O . PRO A 1 222 ? -7.325 18.171 14.626 1.00 49.84 222 PRO A O 1
ATOM 1839 N N . ARG A 1 223 ? -5.430 19.250 15.333 1.00 58.31 223 ARG A N 1
ATOM 1840 C CA . ARG A 1 223 ? -4.619 18.039 15.497 1.00 58.31 223 ARG A CA 1
ATOM 1841 C C . ARG A 1 223 ? -5.539 17.098 16.229 1.00 58.31 223 ARG A C 1
ATOM 1843 O O . ARG A 1 223 ? -6.078 17.565 17.238 1.00 58.31 223 ARG A O 1
ATOM 1850 N N . ARG A 1 224 ? -5.761 15.886 15.685 1.00 67.75 224 ARG A N 1
ATOM 1851 C CA . ARG A 1 224 ? -6.604 14.863 16.324 1.00 67.75 224 ARG A CA 1
ATOM 1852 C C . ARG A 1 224 ? -6.495 15.085 17.824 1.00 67.75 224 ARG A C 1
ATOM 1854 O O . ARG A 1 224 ? -5.340 15.097 18.283 1.00 67.75 224 ARG A O 1
ATOM 1861 N N . PRO A 1 225 ? -7.607 15.422 18.505 1.00 78.94 225 PRO A N 1
ATOM 1862 C CA . PRO A 1 225 ? -7.560 15.949 19.853 1.00 78.94 225 PRO A CA 1
ATOM 1863 C C . PRO A 1 225 ? -6.593 15.100 20.656 1.00 78.94 225 PRO A C 1
ATOM 1865 O O . PRO A 1 225 ? -6.576 13.870 20.530 1.00 78.94 225 PRO A O 1
ATOM 1868 N N . SER A 1 226 ? -5.704 15.763 21.392 1.00 85.12 226 SER A N 1
ATOM 1869 C CA . SER A 1 226 ? -4.715 15.035 22.172 1.00 85.12 226 SER A CA 1
ATOM 1870 C C . SER A 1 226 ? -5.450 14.037 23.065 1.00 85.12 226 SER A C 1
ATOM 1872 O O . SER A 1 226 ? -6.593 14.270 23.462 1.00 85.12 226 SER A O 1
ATOM 1874 N N . ARG A 1 227 ? -4.807 12.925 23.421 1.00 84.56 227 ARG A N 1
ATOM 1875 C CA . ARG A 1 227 ? -5.438 11.930 24.299 1.00 84.56 227 ARG A CA 1
ATOM 1876 C C . ARG A 1 227 ? -6.011 12.560 25.575 1.00 84.56 227 ARG A C 1
ATOM 1878 O O . ARG A 1 227 ? -7.084 12.174 26.009 1.00 84.56 227 ARG A O 1
ATOM 1885 N N . GLN A 1 228 ? -5.350 13.589 26.107 1.00 88.38 228 GLN A N 1
ATOM 1886 C CA . GLN A 1 228 ? -5.839 14.366 27.248 1.00 88.38 228 GLN A CA 1
ATOM 1887 C C . GLN A 1 228 ? -7.134 15.130 26.940 1.00 88.38 228 GLN A C 1
ATOM 1889 O O . GLN A 1 228 ? -8.026 15.168 27.777 1.00 88.38 228 GLN A O 1
ATOM 1894 N N . GLN A 1 229 ? -7.263 15.726 25.752 1.00 89.94 229 GLN A N 1
ATOM 1895 C CA . GLN A 1 229 ? -8.506 16.380 25.327 1.00 89.94 229 GLN A CA 1
ATOM 1896 C C . GLN A 1 229 ? -9.645 15.369 25.171 1.00 89.94 229 GLN A C 1
ATOM 1898 O O . GLN A 1 229 ? -10.751 15.640 25.626 1.00 89.94 229 GLN A O 1
ATOM 1903 N N . ILE A 1 230 ? -9.367 14.194 24.595 1.00 90.75 230 ILE A N 1
ATOM 1904 C CA . ILE A 1 230 ? -10.354 13.110 24.487 1.00 90.75 230 ILE A CA 1
ATOM 1905 C C . ILE A 1 230 ? -10.794 12.657 25.884 1.00 90.75 230 ILE A C 1
ATOM 1907 O O . ILE A 1 230 ? -11.985 12.543 26.142 1.00 90.75 230 ILE A O 1
ATOM 1911 N N . GLU A 1 231 ? -9.855 12.463 26.813 1.00 91.94 231 GLU A N 1
ATOM 1912 C CA . GLU A 1 231 ? -10.165 12.082 28.196 1.00 91.94 231 GLU A CA 1
ATOM 1913 C C . GLU A 1 231 ? -11.010 13.144 28.922 1.00 91.94 231 GLU A C 1
ATOM 1915 O O . GLU A 1 231 ? -11.952 12.791 29.628 1.00 91.94 231 GLU A O 1
ATOM 1920 N N . ILE A 1 232 ? -10.734 14.439 28.719 1.00 94.25 232 ILE A N 1
ATOM 1921 C CA . ILE A 1 232 ? -11.550 15.535 29.274 1.00 94.25 232 ILE A CA 1
ATOM 1922 C C . ILE A 1 232 ? -12.985 15.471 28.736 1.00 94.25 232 ILE A C 1
ATOM 1924 O O . ILE A 1 232 ? -13.939 15.564 29.511 1.00 94.25 232 ILE A O 1
ATOM 1928 N N . GLU A 1 233 ? -13.152 15.276 27.426 1.00 94.25 233 GLU A N 1
ATOM 1929 C CA . GLU A 1 233 ? -14.478 15.136 26.819 1.00 94.25 233 GLU A CA 1
ATOM 1930 C C . GLU A 1 233 ? -15.203 13.883 27.315 1.00 94.25 233 GLU A C 1
ATOM 1932 O O . GLU A 1 233 ? -16.383 13.952 27.651 1.00 94.25 233 GLU A O 1
ATOM 1937 N N . GLN A 1 234 ? -14.508 12.753 27.451 1.00 94.56 234 GLN A N 1
ATOM 1938 C CA . GLN A 1 234 ? -15.081 11.525 28.007 1.00 94.56 234 GLN A CA 1
ATOM 1939 C C . GLN A 1 234 ? -15.576 11.724 29.446 1.00 94.56 234 GLN A C 1
ATOM 1941 O O . GLN A 1 234 ? -16.665 11.257 29.783 1.00 94.56 234 GLN A O 1
ATOM 1946 N N . VAL A 1 235 ? -14.840 12.464 30.282 1.00 95.19 235 VAL A N 1
ATOM 1947 C CA . VAL A 1 235 ? -15.295 12.828 31.635 1.00 95.19 235 VAL A CA 1
ATOM 1948 C C . VAL A 1 235 ? -16.547 13.706 31.570 1.00 95.19 235 VAL A C 1
ATOM 1950 O O . VAL A 1 235 ? -17.537 13.388 32.227 1.00 95.19 235 VAL A O 1
ATOM 1953 N N . ARG A 1 236 ? -16.556 14.749 30.727 1.00 96.31 236 ARG A N 1
ATOM 1954 C CA . ARG A 1 236 ? -17.723 15.634 30.538 1.00 96.31 236 ARG A CA 1
ATOM 1955 C C . ARG A 1 236 ? -18.968 14.855 30.101 1.00 96.31 236 ARG A C 1
ATOM 1957 O O . ARG A 1 236 ? -20.055 15.068 30.639 1.00 96.31 236 ARG A O 1
ATOM 1964 N N . ILE A 1 237 ? -18.822 13.955 29.129 1.00 96.56 237 ILE A N 1
ATOM 1965 C CA . ILE A 1 237 ? -19.917 13.120 28.615 1.00 96.56 237 ILE A CA 1
ATOM 1966 C C . ILE A 1 237 ? -20.396 12.149 29.700 1.00 96.56 237 ILE A C 1
ATOM 1968 O O . ILE A 1 237 ? -21.600 11.993 29.898 1.00 96.56 237 ILE A O 1
ATOM 1972 N N . SER A 1 238 ? -19.472 11.539 30.446 1.00 96.00 238 SER A N 1
ATOM 1973 C CA . SER A 1 238 ? -19.796 10.654 31.569 1.00 96.00 238 SER A CA 1
ATOM 1974 C C . SER A 1 238 ? -20.628 11.373 32.635 1.00 96.00 238 SER A C 1
ATOM 1976 O O . SER A 1 238 ? -21.679 10.874 33.034 1.00 96.00 238 SER A O 1
ATOM 1978 N N . GLU A 1 239 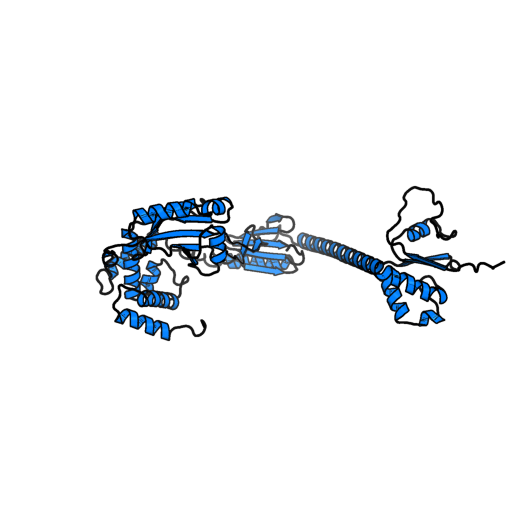? -20.239 12.586 33.036 1.00 95.69 239 GLU A N 1
ATOM 1979 C CA . GLU A 1 239 ? -20.998 13.405 33.992 1.00 95.69 239 GLU A CA 1
ATOM 1980 C C . GLU A 1 239 ? -22.387 13.796 33.468 1.00 95.69 239 GLU A C 1
ATOM 1982 O O . GLU A 1 239 ? -23.370 13.720 34.213 1.00 95.69 239 GLU A O 1
ATOM 1987 N N . LYS A 1 240 ? -22.487 14.164 32.180 1.00 95.94 240 LYS A N 1
ATOM 1988 C CA . LYS A 1 240 ? -23.764 14.462 31.507 1.00 95.94 240 LYS A CA 1
ATOM 1989 C C . LYS A 1 240 ? -24.700 13.252 31.547 1.00 95.94 240 LYS A C 1
ATOM 1991 O O . LYS A 1 240 ? -25.868 13.396 31.906 1.00 95.94 240 LYS A O 1
ATOM 1996 N N . LEU A 1 241 ? -24.201 12.070 31.183 1.00 96.06 241 LEU A N 1
ATOM 1997 C CA . LEU A 1 241 ? -25.021 10.866 31.058 1.00 96.06 241 LEU A CA 1
ATOM 1998 C C . LEU A 1 241 ? -25.378 10.246 32.405 1.00 96.06 241 LEU A C 1
ATOM 2000 O O . LEU A 1 241 ? -26.490 9.744 32.527 1.00 96.06 241 LEU A O 1
ATOM 2004 N N . ARG A 1 242 ? -24.507 10.325 33.421 1.00 94.69 242 ARG A N 1
ATOM 2005 C CA . ARG A 1 242 ? -24.706 9.691 34.740 1.00 94.69 242 ARG A CA 1
ATOM 2006 C C . ARG A 1 242 ? -26.014 10.096 35.436 1.00 94.69 242 ARG A C 1
ATOM 2008 O O . ARG A 1 242 ? -26.555 9.313 36.209 1.00 94.69 242 ARG A O 1
ATOM 2015 N N . ASN A 1 243 ? -26.536 11.290 35.151 1.00 90.50 243 ASN A N 1
ATOM 2016 C CA . ASN A 1 243 ? -27.809 11.779 35.698 1.00 90.50 243 ASN A CA 1
ATOM 2017 C C . ASN A 1 243 ? -29.024 11.497 34.791 1.00 90.50 243 ASN A C 1
ATOM 2019 O O . ASN A 1 243 ? -30.141 11.901 35.112 1.00 90.50 243 ASN A O 1
ATOM 2023 N N . GLY A 1 244 ? -28.814 10.853 33.642 1.00 91.38 244 GLY A N 1
ATOM 2024 C CA . GLY A 1 244 ? -29.826 10.591 32.624 1.00 91.38 244 GLY A CA 1
ATOM 2025 C C . GLY A 1 244 ? -30.262 9.121 32.544 1.00 91.38 244 GLY A C 1
ATOM 2026 O O . GLY A 1 244 ? -29.647 8.241 33.144 1.00 91.38 244 GLY A O 1
ATOM 2027 N N . PRO A 1 245 ? -31.312 8.826 31.754 1.00 94.50 245 PRO A N 1
ATOM 2028 C CA . PRO A 1 245 ? -31.866 7.474 31.612 1.00 94.50 245 PRO A CA 1
ATOM 2029 C C . PRO A 1 245 ? -31.004 6.533 30.752 1.00 94.50 245 PRO A C 1
ATOM 2031 O O . PRO A 1 245 ? -31.311 5.347 30.648 1.00 94.50 245 PRO A O 1
ATOM 2034 N N . PHE A 1 246 ? -29.954 7.056 30.114 1.00 95.56 246 PHE A N 1
ATOM 2035 C CA . PHE A 1 246 ? -29.097 6.317 29.182 1.00 95.56 246 PHE A CA 1
ATOM 2036 C C . PHE A 1 246 ? -27.800 5.805 29.819 1.00 95.56 246 PHE A C 1
ATOM 2038 O O . PHE A 1 246 ? -27.019 5.137 29.148 1.00 95.56 246 PHE A O 1
ATOM 2045 N N . TRP A 1 247 ? -27.548 6.125 31.093 1.00 97.00 247 TRP A N 1
ATOM 2046 C CA . TRP A 1 247 ? -26.350 5.672 31.790 1.00 97.00 247 TRP A CA 1
ATOM 2047 C C . TRP A 1 247 ? -26.384 4.172 32.056 1.00 97.00 247 TRP A C 1
ATOM 2049 O O . TRP A 1 247 ? -27.323 3.649 32.658 1.00 97.00 247 TRP A O 1
ATOM 2059 N N . ILE A 1 248 ? -25.311 3.501 31.659 1.00 96.25 248 ILE A N 1
ATOM 2060 C CA . ILE A 1 248 ? -25.045 2.110 31.986 1.00 96.25 248 ILE A CA 1
ATOM 2061 C C . ILE A 1 248 ? -23.938 2.100 33.032 1.00 96.25 248 ILE A C 1
ATOM 2063 O O . ILE A 1 248 ? -22.826 2.561 32.784 1.00 96.25 248 ILE A O 1
ATOM 2067 N N . ASP A 1 249 ? -24.248 1.578 34.216 1.00 95.81 249 ASP A N 1
ATOM 2068 C CA . ASP A 1 249 ? -23.276 1.473 35.300 1.00 95.81 249 ASP A CA 1
ATOM 2069 C C . ASP A 1 249 ? -22.145 0.499 34.906 1.00 95.81 249 ASP A C 1
ATOM 2071 O O . ASP A 1 249 ? -22.444 -0.649 34.576 1.00 95.81 249 ASP A O 1
ATOM 2075 N N . PRO A 1 250 ? -20.856 0.890 34.967 1.00 95.75 250 PRO A N 1
ATOM 2076 C CA . PRO A 1 250 ? -19.734 0.008 34.636 1.00 95.75 250 PRO A CA 1
ATOM 2077 C C . PRO A 1 250 ? -19.741 -1.329 35.385 1.00 95.75 250 PRO A C 1
ATOM 2079 O O . PRO A 1 250 ? -19.247 -2.330 34.872 1.00 95.75 250 PRO A O 1
ATOM 2082 N N . THR A 1 251 ? -20.342 -1.384 36.576 1.00 95.19 251 THR A N 1
ATOM 2083 C CA . THR A 1 251 ? -20.461 -2.618 37.363 1.00 95.19 251 THR A CA 1
ATOM 2084 C C . THR A 1 251 ? -21.320 -3.692 36.692 1.00 95.19 251 THR A C 1
ATOM 2086 O O . THR A 1 251 ? -21.159 -4.866 37.017 1.00 95.19 251 THR A O 1
ATOM 2089 N N . VAL A 1 252 ? -22.185 -3.356 35.722 1.00 95.12 252 VAL A N 1
ATOM 2090 C CA . VAL A 1 252 ? -22.969 -4.372 34.988 1.00 95.12 252 VAL A CA 1
ATOM 2091 C C . VAL A 1 252 ? -22.119 -5.199 34.023 1.00 95.12 252 VAL A C 1
ATOM 2093 O O . VAL A 1 252 ? -22.540 -6.283 33.622 1.00 95.12 252 VAL A O 1
ATOM 2096 N N . PHE A 1 253 ? -20.930 -4.707 33.667 1.00 92.94 253 PHE A N 1
ATOM 2097 C CA . PHE A 1 253 ? -19.961 -5.433 32.846 1.00 92.94 253 PHE A CA 1
ATOM 2098 C C . PHE A 1 253 ? -19.166 -6.449 33.671 1.00 92.94 253 PHE A C 1
ATOM 2100 O O . PHE A 1 253 ? -18.500 -7.312 33.101 1.00 92.94 253 PHE A O 1
ATOM 2107 N N . GLU A 1 254 ? -19.223 -6.377 35.005 1.00 92.50 254 GLU A N 1
ATOM 2108 C CA . GLU A 1 254 ? -18.490 -7.300 35.861 1.00 92.50 254 GLU A CA 1
ATOM 2109 C C . GLU A 1 254 ? -19.065 -8.714 35.753 1.00 92.50 254 GLU A C 1
ATOM 2111 O O . GLU A 1 254 ? -20.139 -9.047 36.268 1.00 92.50 254 GLU A O 1
ATOM 2116 N N . ALA A 1 255 ? -18.316 -9.584 35.080 1.00 88.88 255 ALA A N 1
ATOM 2117 C CA . ALA A 1 255 ? -18.646 -10.990 34.994 1.00 88.88 255 ALA A CA 1
ATOM 2118 C C . ALA A 1 255 ? -18.473 -11.648 36.368 1.00 88.88 255 ALA A C 1
ATOM 2120 O O . ALA A 1 255 ? -17.409 -11.595 36.981 1.00 88.88 255 ALA A O 1
ATOM 2121 N N . LYS A 1 256 ? -19.503 -12.365 36.833 1.00 90.56 256 LYS A N 1
ATOM 2122 C CA . LYS A 1 256 ? -19.415 -13.149 38.081 1.00 90.56 256 LYS A CA 1
ATOM 2123 C C . LYS A 1 256 ? -18.299 -14.196 38.038 1.00 90.56 256 LYS A C 1
ATOM 2125 O O . LYS A 1 256 ? -17.775 -14.579 39.080 1.00 90.56 256 LYS A O 1
ATOM 2130 N N . ARG A 1 257 ? -18.023 -14.722 36.844 1.00 93.00 257 ARG A N 1
ATOM 2131 C CA . ARG A 1 257 ? -16.989 -15.718 36.555 1.00 93.00 257 ARG A CA 1
ATOM 2132 C C . ARG A 1 257 ? -16.443 -15.427 35.157 1.00 93.00 257 ARG A C 1
ATOM 2134 O O . ARG A 1 257 ? -17.043 -15.918 34.203 1.00 93.00 257 ARG A O 1
ATOM 2141 N N . PRO A 1 258 ? -15.400 -14.592 35.030 1.00 94.62 258 PRO A N 1
ATOM 2142 C CA . PRO A 1 258 ? -14.794 -14.330 33.736 1.00 94.62 258 PRO A CA 1
ATOM 2143 C C . PRO A 1 258 ? -14.182 -15.612 33.170 1.00 94.62 258 PRO A C 1
ATOM 2145 O O . PRO A 1 258 ? -13.671 -16.463 33.907 1.00 94.62 258 PRO A O 1
ATOM 2148 N N . THR A 1 259 ? -14.242 -15.739 31.855 1.00 97.81 259 THR A N 1
ATOM 2149 C CA . THR A 1 259 ? -13.521 -16.755 31.099 1.00 97.81 259 THR A CA 1
ATOM 2150 C C . THR A 1 259 ? -12.497 -16.087 30.199 1.00 97.81 259 THR A C 1
ATOM 2152 O O . THR A 1 259 ? -12.591 -14.900 29.894 1.00 97.81 259 THR A O 1
ATOM 2155 N N . TYR A 1 260 ? -11.475 -16.835 29.798 1.00 98.44 260 TYR A N 1
ATOM 2156 C CA . TYR A 1 260 ? -10.291 -16.269 29.167 1.00 98.44 260 TYR A CA 1
ATOM 2157 C C . TYR A 1 260 ? -9.953 -16.984 27.866 1.00 98.44 260 TYR A C 1
ATOM 2159 O O . TYR A 1 260 ? -10.077 -18.204 27.761 1.00 98.44 260 TYR A O 1
ATOM 2167 N N . LYS A 1 261 ? -9.464 -16.236 26.884 1.00 98.50 261 LYS A N 1
ATOM 2168 C CA . LYS A 1 261 ? -8.850 -16.769 25.664 1.00 98.50 261 LYS A CA 1
ATOM 2169 C C . LYS A 1 261 ? -7.434 -16.247 25.538 1.00 98.50 261 LYS A C 1
ATOM 2171 O O . LYS A 1 261 ? -7.149 -15.137 25.966 1.00 98.50 261 LYS A O 1
ATOM 2176 N N . ILE A 1 262 ? -6.548 -17.024 24.934 1.00 98.56 262 ILE A N 1
ATOM 2177 C CA . ILE A 1 262 ? -5.220 -16.534 24.563 1.00 98.56 262 ILE A CA 1
ATOM 2178 C C . ILE A 1 262 ? -5.407 -15.469 23.497 1.00 98.56 262 ILE A C 1
ATOM 2180 O O . ILE A 1 262 ? -6.254 -15.621 22.614 1.00 98.56 262 ILE A O 1
ATOM 2184 N N . TYR A 1 263 ? -4.610 -14.415 23.586 1.00 98.38 263 TYR A N 1
ATOM 2185 C CA . TYR A 1 263 ? -4.708 -13.272 22.705 1.00 98.38 263 TYR A CA 1
ATOM 2186 C C . TYR A 1 263 ? -3.329 -12.796 22.271 1.00 98.38 263 TYR A C 1
ATOM 2188 O O . TYR A 1 263 ? -2.433 -12.605 23.097 1.00 98.38 263 TYR A O 1
ATOM 2196 N N . ILE A 1 264 ? -3.167 -12.609 20.966 1.00 98.50 264 ILE A N 1
ATOM 2197 C CA . ILE A 1 264 ? -1.987 -12.007 20.355 1.00 98.50 264 ILE A CA 1
ATOM 2198 C C . ILE A 1 264 ? -2.458 -10.862 19.463 1.00 98.50 264 ILE A C 1
ATOM 2200 O O . ILE A 1 264 ? -3.343 -11.023 18.622 1.00 98.50 264 ILE A O 1
ATOM 2204 N N . ASP A 1 265 ? -1.823 -9.716 19.655 1.00 97.75 265 ASP A N 1
ATOM 2205 C CA . ASP A 1 265 ? -2.070 -8.476 18.936 1.00 97.75 265 ASP A CA 1
ATOM 2206 C C . ASP A 1 265 ? -0.807 -8.127 18.138 1.00 97.75 265 ASP A C 1
ATOM 2208 O O . ASP A 1 265 ? 0.272 -7.960 18.718 1.00 97.75 265 ASP A O 1
ATOM 2212 N N . LEU A 1 266 ? -0.913 -8.114 16.807 1.00 97.25 266 LEU A N 1
ATOM 2213 C CA . LEU A 1 266 ? 0.231 -8.111 15.895 1.00 97.25 266 LEU A CA 1
ATOM 2214 C C . LEU A 1 266 ? 0.033 -7.126 14.744 1.00 97.25 266 LEU A C 1
ATOM 2216 O O . LEU A 1 266 ? -0.991 -7.153 14.070 1.00 97.25 266 LEU A O 1
ATOM 2220 N N . ASP A 1 267 ? 1.059 -6.321 14.466 1.00 97.06 267 ASP A N 1
ATOM 2221 C CA . ASP A 1 267 ? 1.131 -5.427 13.306 1.00 97.06 267 ASP A CA 1
ATOM 2222 C C . ASP A 1 267 ? 2.309 -5.831 12.403 1.00 97.06 267 ASP A C 1
ATOM 2224 O O . ASP A 1 267 ? 3.481 -5.797 12.803 1.00 97.06 267 ASP A O 1
ATOM 2228 N N . ALA A 1 268 ? 1.990 -6.267 11.187 1.00 96.81 268 ALA A N 1
ATOM 2229 C CA . ALA A 1 268 ? 2.920 -6.794 10.200 1.00 96.81 268 ALA A CA 1
ATOM 2230 C C . ALA A 1 268 ? 3.420 -5.721 9.218 1.00 96.81 268 ALA A C 1
ATOM 2232 O O . ALA A 1 268 ? 2.765 -4.716 8.943 1.00 96.81 268 ALA A O 1
ATOM 2233 N N . GLU A 1 269 ? 4.589 -5.959 8.627 1.00 95.81 269 GLU A N 1
ATOM 2234 C CA . GLU A 1 269 ? 4.973 -5.283 7.386 1.00 95.81 269 GLU A CA 1
ATOM 2235 C C . GLU A 1 269 ? 4.203 -5.885 6.197 1.00 95.81 269 GLU A C 1
ATOM 2237 O O . GLU A 1 269 ? 3.870 -7.078 6.211 1.00 95.81 269 GLU A O 1
ATOM 2242 N N . PRO A 1 270 ? 3.933 -5.095 5.144 1.00 95.06 270 PRO A N 1
ATOM 2243 C CA . PRO A 1 270 ? 3.330 -5.622 3.929 1.00 95.06 270 PRO A CA 1
ATOM 2244 C C . PRO A 1 270 ? 4.238 -6.684 3.297 1.00 95.06 270 PRO A C 1
ATOM 2246 O O . PRO A 1 270 ? 5.457 -6.527 3.220 1.00 95.06 270 PRO A O 1
ATOM 2249 N N . ALA A 1 271 ? 3.634 -7.769 2.811 1.00 93.56 271 ALA A N 1
ATOM 2250 C CA . ALA A 1 271 ? 4.341 -8.842 2.116 1.00 93.56 271 ALA A CA 1
ATOM 2251 C C . ALA A 1 271 ? 4.868 -8.372 0.754 1.00 93.56 271 ALA A C 1
ATOM 2253 O O . ALA A 1 271 ? 5.954 -8.766 0.332 1.00 93.56 271 ALA A O 1
ATOM 2254 N N . THR A 1 272 ? 4.102 -7.510 0.085 1.00 91.44 272 THR A N 1
ATOM 2255 C CA . THR A 1 272 ? 4.522 -6.794 -1.119 1.00 91.44 272 THR A CA 1
ATOM 2256 C C . THR A 1 272 ? 4.024 -5.360 -1.046 1.00 91.44 272 THR A C 1
ATOM 2258 O O . THR A 1 272 ? 2.887 -5.123 -0.647 1.00 91.44 272 THR A O 1
ATOM 2261 N N . CYS A 1 273 ? 4.848 -4.411 -1.466 1.00 91.62 273 CYS A N 1
ATOM 2262 C CA . CYS A 1 273 ? 4.432 -3.036 -1.706 1.00 91.62 273 CYS A CA 1
ATOM 2263 C C . CYS A 1 273 ? 5.191 -2.505 -2.920 1.00 91.62 273 CYS A C 1
ATOM 2265 O O . CYS A 1 273 ? 6.307 -2.947 -3.211 1.00 91.62 273 CYS A O 1
ATOM 2267 N N . LYS A 1 274 ? 4.594 -1.556 -3.634 1.00 86.56 274 LYS A N 1
ATOM 2268 C CA . LYS A 1 274 ? 5.308 -0.767 -4.632 1.00 86.56 274 LYS A CA 1
ATOM 2269 C C . LYS A 1 274 ? 5.845 0.468 -3.937 1.00 86.56 274 LYS A C 1
ATOM 2271 O O . LYS A 1 274 ? 5.086 1.265 -3.395 1.00 86.56 274 LYS A O 1
ATOM 2276 N N . THR A 1 275 ? 7.157 0.643 -3.948 1.00 84.88 275 THR A N 1
ATOM 2277 C CA . THR A 1 275 ? 7.753 1.890 -3.477 1.00 84.88 275 THR A CA 1
ATOM 2278 C C . THR A 1 275 ? 7.811 2.873 -4.626 1.00 84.88 275 THR A C 1
ATOM 2280 O O . THR A 1 275 ? 8.473 2.622 -5.632 1.00 84.88 275 THR A O 1
ATOM 2283 N N . TYR A 1 276 ? 7.137 3.998 -4.462 1.00 76.69 276 TYR A N 1
ATOM 2284 C CA . TYR A 1 276 ? 7.228 5.129 -5.361 1.00 76.69 276 TYR A CA 1
ATOM 2285 C C . TYR A 1 276 ? 8.076 6.202 -4.689 1.00 76.69 276 TYR A C 1
ATOM 2287 O O . TYR A 1 276 ? 7.661 6.812 -3.701 1.00 76.69 276 TYR A O 1
ATOM 2295 N N . LYS A 1 277 ? 9.286 6.427 -5.206 1.00 78.69 277 LYS A N 1
ATOM 2296 C CA . LYS A 1 277 ? 10.041 7.622 -4.842 1.00 78.69 277 LYS A CA 1
ATOM 2297 C C . LYS A 1 277 ? 9.409 8.785 -5.591 1.00 78.69 277 LYS A C 1
ATOM 2299 O O . LYS A 1 277 ? 9.330 8.754 -6.816 1.00 78.69 277 LYS A O 1
ATOM 2304 N N . SER A 1 278 ? 8.923 9.781 -4.860 1.00 73.81 278 SER A N 1
ATOM 2305 C CA . SER A 1 278 ? 8.400 10.975 -5.510 1.00 73.81 278 SER A CA 1
ATOM 2306 C C . SER A 1 278 ? 9.499 11.623 -6.347 1.00 73.81 278 SER A C 1
ATOM 2308 O O . SER A 1 278 ? 10.646 11.729 -5.922 1.00 73.81 278 SER A O 1
ATOM 2310 N N . PHE A 1 279 ? 9.161 12.045 -7.563 1.00 66.62 279 PHE A N 1
ATOM 2311 C CA . PHE A 1 279 ? 10.133 12.697 -8.442 1.00 66.62 279 PHE A CA 1
ATOM 2312 C C . PHE A 1 279 ? 10.599 14.037 -7.869 1.00 66.62 279 PHE A C 1
ATOM 2314 O O . PHE A 1 279 ? 11.759 14.416 -8.030 1.00 66.62 279 PHE A O 1
ATOM 2321 N N . CYS A 1 280 ? 9.706 14.724 -7.156 1.00 63.19 280 CYS A N 1
ATOM 2322 C CA . CYS A 1 280 ? 9.968 16.052 -6.628 1.00 63.19 280 CYS A CA 1
ATOM 2323 C C . CYS A 1 280 ? 10.294 16.059 -5.130 1.00 63.19 280 CYS A C 1
ATOM 2325 O O . CYS A 1 280 ? 10.760 17.076 -4.629 1.00 63.19 280 CYS A O 1
ATOM 2327 N N . THR A 1 281 ? 10.061 14.973 -4.387 1.00 65.75 281 THR A N 1
ATOM 2328 C CA . THR A 1 281 ? 10.424 14.890 -2.963 1.00 65.75 281 THR A CA 1
ATOM 2329 C C . THR A 1 281 ? 11.345 13.697 -2.734 1.00 65.75 281 THR A C 1
ATOM 2331 O O . THR A 1 281 ? 11.158 12.641 -3.323 1.00 65.75 281 THR A O 1
ATOM 2334 N N . ASP A 1 282 ? 12.337 13.814 -1.846 1.00 67.69 282 ASP A N 1
ATOM 2335 C CA . ASP A 1 282 ? 13.150 12.647 -1.459 1.00 67.69 282 ASP A CA 1
ATOM 2336 C C . ASP A 1 282 ? 12.362 11.615 -0.628 1.00 67.69 282 ASP A C 1
ATOM 2338 O O . ASP A 1 282 ? 12.904 10.594 -0.201 1.00 67.69 282 ASP A O 1
ATOM 2342 N N . SER A 1 283 ? 11.063 11.848 -0.428 1.00 74.75 283 SER A N 1
ATOM 2343 C CA . SER A 1 283 ? 10.152 10.929 0.231 1.00 74.75 283 SER A CA 1
ATOM 2344 C C . SER A 1 283 ? 9.865 9.718 -0.656 1.00 74.75 283 SER A C 1
ATOM 2346 O O . SER A 1 283 ? 9.554 9.823 -1.845 1.00 74.75 283 SER A O 1
ATOM 2348 N N . THR A 1 284 ? 9.941 8.544 -0.039 1.00 77.25 284 THR A N 1
ATOM 2349 C CA . THR A 1 284 ? 9.505 7.288 -0.644 1.00 77.25 284 THR A CA 1
ATOM 2350 C C . THR A 1 284 ? 8.153 6.923 -0.058 1.00 77.25 284 THR A C 1
ATOM 2352 O O . THR A 1 284 ? 8.021 6.774 1.154 1.00 77.25 284 THR A O 1
ATOM 2355 N N . TYR A 1 285 ? 7.156 6.790 -0.922 1.00 76.69 285 TYR A N 1
ATOM 2356 C CA . TYR A 1 285 ? 5.812 6.368 -0.562 1.00 76.69 285 TYR A CA 1
ATOM 2357 C C . TYR A 1 285 ? 5.678 4.872 -0.822 1.00 76.69 285 TYR A C 1
ATOM 2359 O O . TYR A 1 285 ? 6.175 4.363 -1.829 1.00 76.69 285 TYR A O 1
ATOM 2367 N N . ARG A 1 286 ? 5.005 4.161 0.080 1.00 80.50 286 ARG A N 1
ATOM 2368 C CA . ARG A 1 286 ? 4.574 2.782 -0.153 1.00 80.50 286 ARG A CA 1
ATOM 2369 C C . ARG A 1 286 ? 3.145 2.826 -0.684 1.00 80.50 286 ARG A C 1
ATOM 2371 O O . ARG A 1 286 ? 2.278 3.439 -0.073 1.00 80.50 286 ARG A O 1
ATOM 2378 N N . LEU A 1 287 ? 2.938 2.230 -1.849 1.00 84.06 287 LEU A N 1
ATOM 2379 C CA . LEU A 1 287 ? 1.650 2.092 -2.520 1.00 84.06 287 LEU A CA 1
ATOM 2380 C C . LEU A 1 287 ? 1.355 0.605 -2.719 1.00 84.06 287 LEU A C 1
ATOM 2382 O O . LEU A 1 287 ? 2.273 -0.220 -2.692 1.00 84.06 287 LEU A O 1
ATOM 2386 N N . ASP A 1 288 ? 0.084 0.276 -2.944 1.00 86.38 288 ASP A N 1
ATOM 2387 C CA . ASP A 1 288 ? -0.382 -1.094 -3.189 1.00 86.38 288 ASP A CA 1
ATOM 2388 C C . ASP A 1 288 ? 0.142 -2.084 -2.131 1.00 86.38 288 ASP A C 1
ATOM 2390 O O . ASP A 1 288 ? 0.720 -3.127 -2.447 1.00 86.38 288 ASP A O 1
ATOM 2394 N N . GLU A 1 289 ? 0.025 -1.712 -0.854 1.00 90.56 289 GLU A N 1
ATOM 2395 C CA . GLU A 1 289 ? 0.435 -2.578 0.247 1.00 90.56 289 GLU A CA 1
ATOM 2396 C C . GLU A 1 289 ? -0.474 -3.809 0.310 1.00 90.56 289 GLU A C 1
ATOM 2398 O O . GLU A 1 289 ? -1.675 -3.708 0.563 1.00 90.56 289 GLU A O 1
ATOM 2403 N N . HIS A 1 290 ? 0.113 -4.986 0.104 1.00 92.94 290 HIS A N 1
ATOM 2404 C CA . HIS A 1 290 ? -0.573 -6.259 0.272 1.00 92.94 290 HIS A CA 1
ATOM 2405 C C . HIS A 1 290 ? 0.009 -7.013 1.459 1.00 92.94 290 HIS A C 1
ATOM 2407 O O . HIS A 1 290 ? 1.209 -7.297 1.523 1.00 92.94 290 HIS A O 1
ATOM 2413 N N . TYR A 1 291 ? -0.870 -7.374 2.382 1.00 94.75 291 TYR A N 1
ATOM 2414 C CA . TYR A 1 291 ? -0.544 -8.113 3.593 1.00 94.75 291 TYR A CA 1
ATOM 2415 C C . TYR A 1 291 ? -0.822 -9.608 3.412 1.00 94.75 291 TYR A C 1
ATOM 2417 O O . TYR A 1 291 ? -1.522 -10.025 2.486 1.00 94.75 291 TYR A O 1
ATOM 2425 N N . LEU A 1 292 ? -0.233 -10.447 4.268 1.00 95.50 292 LEU A N 1
ATOM 2426 C CA . LEU A 1 292 ? -0.475 -11.888 4.201 1.00 95.50 292 LEU A CA 1
ATOM 2427 C C . LEU A 1 292 ? -1.960 -12.183 4.461 1.00 95.50 292 LEU A C 1
ATOM 2429 O O . LEU A 1 292 ? -2.598 -11.575 5.316 1.00 95.50 292 LEU A O 1
ATOM 2433 N N . SER A 1 293 ? -2.540 -13.153 3.759 1.00 94.69 293 SER A N 1
ATOM 2434 C CA . SER A 1 293 ? -3.845 -13.666 4.180 1.00 94.69 293 SER A CA 1
ATOM 2435 C C . SER A 1 293 ? -3.721 -14.278 5.577 1.00 94.69 293 SER A C 1
ATOM 2437 O O . SER A 1 293 ? -2.633 -14.714 5.961 1.00 94.69 293 SER A O 1
ATOM 2439 N N . SER A 1 294 ? -4.831 -14.378 6.312 1.00 94.81 294 SER A N 1
ATOM 2440 C CA . SER A 1 294 ? -4.851 -15.051 7.614 1.00 94.81 294 SER A CA 1
ATOM 2441 C C . SER A 1 294 ? -4.186 -16.434 7.512 1.00 94.81 294 SER A C 1
ATOM 2443 O O . SER A 1 294 ? -3.259 -16.717 8.269 1.00 94.81 294 SER A O 1
ATOM 2445 N N . SER A 1 295 ? -4.564 -17.238 6.500 1.00 94.81 295 SER A N 1
ATOM 2446 C CA . SER A 1 295 ? -3.974 -18.560 6.199 1.00 94.81 295 SER A CA 1
ATOM 2447 C C . SER A 1 295 ? -2.443 -18.547 6.145 1.00 94.81 295 SER A C 1
ATOM 2449 O O . SER A 1 295 ? -1.776 -19.354 6.793 1.00 94.81 295 SER A O 1
ATOM 2451 N N . LYS A 1 296 ? -1.874 -17.594 5.402 1.00 96.44 296 LYS A N 1
ATOM 2452 C CA . LYS A 1 296 ? -0.423 -17.453 5.248 1.00 96.44 296 LYS A CA 1
ATOM 2453 C C . LYS A 1 296 ? 0.244 -16.913 6.509 1.00 96.44 296 LYS A C 1
ATOM 2455 O O . LYS A 1 296 ? 1.367 -17.312 6.799 1.00 96.44 296 LYS A O 1
ATOM 2460 N N . MET A 1 297 ? -0.426 -16.026 7.245 1.00 96.94 297 MET A N 1
ATOM 2461 C CA . MET A 1 297 ? 0.095 -15.483 8.496 1.00 96.94 297 MET A CA 1
ATOM 2462 C C . MET A 1 297 ? 0.229 -16.583 9.552 1.00 96.94 297 MET A C 1
ATOM 2464 O O . MET A 1 297 ? 1.307 -16.745 10.105 1.00 96.94 297 MET A O 1
ATOM 2468 N N . SER A 1 298 ? -0.794 -17.409 9.774 1.00 97.06 298 SER A N 1
ATOM 2469 C CA . SER A 1 298 ? -0.705 -18.503 10.757 1.00 97.06 298 SER A CA 1
ATOM 2470 C C . SER A 1 298 ? 0.422 -19.481 10.446 1.00 97.06 298 SER A C 1
ATOM 2472 O O . SER A 1 298 ? 1.198 -19.819 11.337 1.00 97.06 298 SER A O 1
ATOM 2474 N N . ALA A 1 299 ? 0.588 -19.852 9.170 1.00 97.25 299 ALA A N 1
ATOM 2475 C CA . ALA A 1 299 ? 1.713 -20.676 8.735 1.00 97.25 299 ALA A CA 1
ATOM 2476 C C . ALA A 1 299 ? 3.067 -19.995 9.016 1.00 97.25 299 ALA A C 1
ATOM 2478 O O . ALA A 1 299 ? 3.987 -20.638 9.514 1.00 97.25 299 ALA A O 1
ATOM 2479 N N . ALA A 1 300 ? 3.186 -18.687 8.758 1.00 97.31 300 ALA A N 1
ATOM 2480 C CA . ALA A 1 300 ? 4.402 -17.919 9.035 1.00 97.31 300 ALA A CA 1
ATOM 2481 C C . ALA A 1 300 ? 4.705 -17.759 10.537 1.00 97.31 300 ALA A C 1
ATOM 2483 O O . ALA A 1 300 ? 5.865 -17.571 10.907 1.00 97.31 300 ALA A O 1
ATOM 2484 N N . LEU A 1 301 ? 3.680 -17.813 11.391 1.00 97.75 301 LEU A N 1
ATOM 2485 C CA . LEU A 1 301 ? 3.810 -17.737 12.847 1.00 97.75 301 LEU A CA 1
ATOM 2486 C C . LEU A 1 301 ? 3.928 -19.112 13.515 1.00 97.75 301 LEU A C 1
ATOM 2488 O O . LEU A 1 301 ? 4.177 -19.162 14.718 1.00 97.75 301 LEU A O 1
ATOM 2492 N N . ASN A 1 302 ? 3.780 -20.203 12.755 1.00 97.81 302 ASN A N 1
ATOM 2493 C CA . ASN A 1 302 ? 3.645 -21.565 13.273 1.00 97.81 302 ASN A CA 1
ATOM 2494 C C . ASN A 1 302 ? 2.517 -21.687 14.317 1.00 97.81 302 ASN A C 1
ATOM 2496 O O . ASN A 1 302 ? 2.681 -22.292 15.375 1.00 97.81 302 ASN A O 1
ATOM 2500 N N . LEU A 1 303 ? 1.381 -21.058 14.025 1.00 97.38 303 LEU A N 1
ATOM 2501 C CA . LEU A 1 303 ? 0.144 -21.205 14.782 1.00 97.38 303 LEU A CA 1
ATOM 2502 C C . LEU A 1 303 ? -0.831 -22.042 13.955 1.00 97.38 303 LEU A C 1
ATOM 2504 O O . LEU A 1 303 ? -0.825 -21.978 12.724 1.00 97.38 303 LEU A O 1
ATOM 2508 N N . ASP A 1 304 ? -1.647 -22.845 14.623 1.00 94.69 304 ASP A N 1
ATOM 2509 C CA . ASP A 1 304 ? -2.605 -23.724 13.961 1.00 94.69 304 ASP A CA 1
ATOM 2510 C C . ASP A 1 304 ? -3.975 -23.043 13.830 1.00 94.69 304 ASP A C 1
ATOM 2512 O O . ASP A 1 304 ? -4.537 -22.565 14.818 1.00 94.69 304 ASP A O 1
ATOM 2516 N N . PHE A 1 305 ? -4.520 -23.027 12.614 1.00 92.50 305 PHE A N 1
ATOM 2517 C CA . PHE A 1 305 ? -5.844 -22.477 12.321 1.00 92.50 305 PHE A CA 1
ATOM 2518 C C . PHE A 1 305 ? -6.970 -23.219 13.029 1.00 92.50 305 PHE A C 1
ATOM 2520 O O . PHE A 1 305 ? -7.985 -22.610 13.363 1.00 92.50 305 PHE A O 1
ATOM 2527 N N . ASP A 1 306 ? -6.776 -24.507 13.305 1.00 94.75 306 ASP A N 1
ATOM 2528 C CA . ASP A 1 306 ? -7.769 -25.311 14.013 1.00 94.75 306 ASP A CA 1
ATOM 2529 C C . ASP A 1 306 ? -7.835 -24.957 15.508 1.00 94.75 306 ASP A C 1
ATOM 2531 O O . ASP A 1 306 ? -8.774 -25.335 16.207 1.00 94.75 306 ASP A O 1
ATOM 2535 N N . HIS A 1 307 ? -6.860 -24.187 16.004 1.00 96.75 307 HIS A N 1
ATOM 2536 C CA . HIS A 1 307 ? -6.761 -23.772 17.401 1.00 96.75 307 HIS A CA 1
ATOM 2537 C C . HIS A 1 307 ? -6.882 -22.255 17.598 1.00 96.75 307 HIS A C 1
ATOM 2539 O O . HIS A 1 307 ? -7.165 -21.815 18.719 1.00 96.75 307 HIS A O 1
ATOM 2545 N N . PHE A 1 308 ? -6.704 -21.453 16.542 1.00 98.06 308 PHE A N 1
ATOM 2546 C CA . PHE A 1 308 ? -6.696 -19.992 16.606 1.00 98.06 308 PHE A CA 1
ATOM 2547 C C . PHE A 1 308 ? -7.530 -19.339 15.499 1.00 98.06 308 PHE A C 1
ATOM 2549 O O . PHE A 1 308 ? -7.397 -19.651 14.318 1.00 98.06 308 PHE A O 1
ATOM 2556 N N . GLY A 1 309 ? -8.341 -18.354 15.888 1.00 97.06 309 GLY A N 1
ATOM 2557 C CA . GLY A 1 309 ? -8.990 -17.424 14.971 1.00 97.06 309 GLY A CA 1
ATOM 2558 C C . GLY A 1 309 ? -8.057 -16.267 14.613 1.00 97.06 309 GLY A C 1
ATOM 2559 O O . GLY A 1 309 ? -7.357 -15.755 15.482 1.00 97.06 309 GLY A O 1
ATOM 2560 N N . PHE A 1 310 ? -8.066 -15.852 13.343 1.00 96.81 310 PHE A N 1
ATOM 2561 C CA . PHE A 1 310 ? -7.266 -14.742 12.815 1.00 96.81 310 PHE A CA 1
ATOM 2562 C C . PHE A 1 310 ? -8.174 -13.684 12.192 1.00 96.81 310 PHE A C 1
ATOM 2564 O O . PHE A 1 310 ? -8.677 -13.866 11.078 1.00 96.81 310 PHE A O 1
ATOM 2571 N N . GLU A 1 311 ? -8.327 -12.561 12.880 1.00 93.62 311 GLU A N 1
ATOM 2572 C CA . GLU A 1 311 ? -9.166 -11.445 12.455 1.00 93.62 311 GLU A CA 1
ATOM 2573 C C . GLU A 1 311 ? -8.308 -10.249 12.030 1.00 93.62 311 GLU A C 1
ATOM 2575 O O . GLU A 1 311 ? -7.312 -9.921 12.672 1.00 93.62 311 GLU A O 1
ATOM 2580 N N . ARG A 1 312 ? -8.695 -9.587 10.933 1.00 88.31 312 ARG A N 1
ATOM 2581 C CA . ARG A 1 312 ? -8.071 -8.346 10.447 1.00 88.31 312 ARG A CA 1
ATOM 2582 C C . ARG A 1 312 ? -9.031 -7.185 10.690 1.00 88.31 312 ARG A C 1
ATOM 2584 O O . ARG A 1 312 ? -10.018 -7.041 9.973 1.00 88.31 312 ARG A O 1
ATOM 2591 N N . ILE A 1 313 ? -8.748 -6.372 11.703 1.00 77.12 313 ILE A N 1
ATOM 2592 C CA . ILE A 1 313 ? -9.713 -5.403 12.265 1.00 77.12 313 ILE A CA 1
ATOM 2593 C C . ILE A 1 313 ? -10.041 -4.289 11.268 1.00 77.12 313 ILE A C 1
ATOM 2595 O O . ILE A 1 313 ? -11.174 -3.831 11.184 1.00 77.12 313 ILE A O 1
ATOM 2599 N N . LEU A 1 314 ? -9.040 -3.857 10.497 1.00 76.00 314 LEU A N 1
ATOM 2600 C CA . LEU A 1 314 ? -9.165 -2.767 9.527 1.00 76.00 314 LEU A CA 1
ATOM 2601 C C . LEU A 1 314 ? -9.394 -3.289 8.095 1.00 76.00 314 LEU A C 1
ATOM 2603 O O . LEU A 1 314 ? -9.142 -2.581 7.122 1.00 76.00 314 LEU A O 1
ATOM 2607 N N . GLY A 1 315 ? -9.852 -4.538 7.958 1.00 78.81 315 GLY A N 1
ATOM 2608 C CA . GLY A 1 315 ? -10.113 -5.181 6.672 1.00 78.81 315 GLY A CA 1
ATOM 2609 C C . GLY A 1 315 ? -8.880 -5.819 6.026 1.00 78.81 315 GLY A C 1
ATOM 2610 O O . GLY A 1 315 ? -7.806 -5.931 6.618 1.00 78.81 315 GLY A O 1
ATOM 2611 N N . GLU A 1 316 ? -9.038 -6.285 4.786 1.00 81.06 316 GLU A N 1
ATOM 2612 C CA . GLU A 1 316 ? -8.048 -7.158 4.143 1.00 81.06 316 GLU A CA 1
ATOM 2613 C C . GLU A 1 316 ? -6.706 -6.487 3.826 1.00 81.06 316 GLU A C 1
ATOM 2615 O O . GLU A 1 316 ? -5.682 -7.170 3.752 1.00 81.06 316 GLU A O 1
ATOM 2620 N N . ASN A 1 317 ? -6.711 -5.162 3.694 1.00 80.12 317 ASN A N 1
ATOM 2621 C CA . ASN A 1 317 ? -5.543 -4.348 3.356 1.00 80.12 317 ASN A CA 1
ATOM 2622 C C . ASN A 1 317 ? -4.768 -3.872 4.593 1.00 80.12 317 ASN A C 1
ATOM 2624 O O . ASN A 1 317 ? -3.969 -2.946 4.498 1.00 80.12 317 ASN A O 1
ATOM 2628 N N . SER A 1 318 ? -5.014 -4.467 5.761 1.00 88.88 318 SER A N 1
ATOM 2629 C CA . SER A 1 318 ? -4.328 -4.122 7.001 1.00 88.88 318 SER A CA 1
ATOM 2630 C C . SER A 1 318 ? -3.318 -5.185 7.409 1.00 88.88 318 SER A C 1
ATOM 2632 O O . SER A 1 318 ? -3.592 -6.383 7.329 1.00 88.88 318 SER A O 1
ATOM 2634 N N . GLY A 1 319 ? -2.174 -4.728 7.917 1.00 92.12 319 GLY A N 1
ATOM 2635 C CA . GLY A 1 319 ? -1.194 -5.565 8.605 1.00 92.12 319 GLY A CA 1
ATOM 2636 C C . GLY A 1 319 ? -1.549 -5.875 10.052 1.00 92.12 319 GLY A C 1
ATOM 2637 O O . GLY A 1 319 ? -0.766 -6.549 10.713 1.00 92.12 319 GLY A O 1
ATOM 2638 N N . TRP A 1 320 ? -2.689 -5.390 10.549 1.00 95.69 320 TRP A N 1
ATOM 2639 C CA . TRP A 1 320 ? -3.092 -5.564 11.937 1.00 95.69 320 TRP A CA 1
ATOM 2640 C C . TRP A 1 320 ? -3.965 -6.813 12.110 1.00 95.69 320 TRP A C 1
ATOM 2642 O O . TRP A 1 320 ? -5.092 -6.873 11.610 1.00 95.69 320 TRP A O 1
ATOM 2652 N N . TYR A 1 321 ? -3.438 -7.801 12.836 1.00 96.56 321 TYR A N 1
ATOM 2653 C CA . TYR A 1 321 ? -4.099 -9.064 13.148 1.00 96.56 321 TYR A CA 1
ATOM 2654 C C . TYR A 1 321 ? -4.401 -9.175 14.639 1.00 96.56 321 TYR A C 1
ATOM 2656 O O . TYR A 1 321 ? -3.528 -8.962 15.484 1.00 96.56 321 TYR A O 1
ATOM 2664 N N . TRP A 1 322 ? -5.620 -9.607 14.939 1.00 96.94 322 TRP A N 1
ATOM 2665 C CA . TRP A 1 322 ? -6.008 -10.153 16.230 1.00 96.94 322 TRP A CA 1
ATOM 2666 C C . TRP A 1 322 ? -6.088 -11.663 16.127 1.00 96.94 322 TRP A C 1
ATOM 2668 O O . TRP A 1 322 ? -6.823 -12.211 15.303 1.00 96.94 322 TRP A O 1
ATOM 2678 N N . ILE A 1 323 ? -5.307 -12.333 16.964 1.00 98.25 323 ILE A N 1
ATOM 2679 C CA . ILE A 1 323 ? -5.232 -13.785 16.992 1.00 98.25 323 ILE A CA 1
ATOM 2680 C C . ILE A 1 323 ? -5.754 -14.241 18.347 1.00 98.25 323 ILE A C 1
ATOM 2682 O O . ILE A 1 323 ? -5.183 -13.903 19.383 1.00 98.25 323 ILE A O 1
ATOM 2686 N N . THR A 1 324 ? -6.851 -14.993 18.345 1.00 98.19 324 THR A N 1
ATOM 2687 C CA . THR A 1 324 ? -7.511 -15.467 19.570 1.00 98.19 324 THR A CA 1
ATOM 2688 C C . THR A 1 324 ? -7.591 -16.983 19.589 1.00 98.19 324 THR A C 1
ATOM 2690 O O . THR A 1 324 ? -7.856 -17.603 18.561 1.00 98.19 324 THR A O 1
ATOM 2693 N N . SER A 1 325 ? -7.383 -17.617 20.745 1.00 98.25 325 SER A N 1
ATOM 2694 C CA . SER A 1 325 ? -7.601 -19.065 20.843 1.00 98.25 325 SER A CA 1
ATOM 2695 C C . SER A 1 325 ? -9.081 -19.418 20.695 1.00 98.25 325 SER A C 1
ATOM 2697 O O . SER A 1 325 ? -9.969 -18.739 21.218 1.00 98.25 325 SER A O 1
ATOM 2699 N N . LEU A 1 326 ? -9.356 -20.543 20.038 1.00 97.38 326 LEU A N 1
ATOM 2700 C CA . LEU A 1 326 ? -10.697 -21.127 20.005 1.00 97.38 326 LEU A CA 1
ATOM 2701 C C . LEU A 1 326 ? -11.044 -21.782 21.354 1.00 97.38 326 LEU A C 1
ATOM 2703 O O . LEU A 1 326 ? -12.197 -21.738 21.788 1.00 97.38 326 LEU A O 1
ATOM 2707 N N . THR A 1 327 ? -10.035 -22.289 22.069 1.00 97.38 327 THR A N 1
ATOM 2708 C CA . THR A 1 327 ? -10.158 -22.803 23.441 1.00 97.38 327 THR A CA 1
ATOM 2709 C C . THR A 1 327 ? -10.382 -21.677 24.444 1.00 97.38 327 THR A C 1
ATOM 2711 O O . THR A 1 327 ? -9.705 -20.650 24.395 1.00 97.38 327 THR A O 1
ATOM 2714 N N . THR A 1 328 ? -11.308 -21.903 25.378 1.00 97.88 328 THR A N 1
ATOM 2715 C CA . THR A 1 328 ? -11.632 -20.990 26.482 1.00 97.88 328 THR A CA 1
ATOM 2716 C C . THR A 1 328 ? -11.176 -21.590 27.813 1.00 97.88 328 THR A C 1
ATOM 2718 O O . THR A 1 328 ? -11.378 -22.777 28.070 1.00 97.88 328 THR A O 1
ATOM 2721 N N . TYR A 1 329 ? -10.576 -20.764 28.661 1.00 98.00 329 TYR A N 1
ATOM 2722 C CA . TYR A 1 329 ? -10.023 -21.114 29.964 1.00 98.00 329 TYR A CA 1
ATOM 2723 C C . TYR A 1 329 ? -10.886 -20.518 31.077 1.00 98.00 329 TYR A C 1
ATOM 2725 O O . TYR A 1 329 ? -11.343 -19.383 30.983 1.00 98.00 329 TYR A O 1
ATOM 2733 N N . TYR A 1 330 ? -11.078 -21.269 32.160 1.00 97.06 330 TYR A N 1
ATOM 2734 C CA . TYR A 1 330 ? -11.860 -20.830 33.327 1.00 97.06 330 TYR A CA 1
ATOM 2735 C C . TYR A 1 330 ? -10.988 -20.319 34.483 1.00 97.06 330 TYR A C 1
ATOM 2737 O O . TYR A 1 330 ? -11.506 -19.917 35.521 1.00 97.06 330 TYR A O 1
ATOM 2745 N N . GLN A 1 331 ? -9.664 -20.382 34.329 1.00 97.50 331 GLN A N 1
ATOM 2746 C CA . GLN A 1 331 ? -8.689 -19.925 35.315 1.00 97.50 331 GLN A CA 1
ATOM 2747 C C . GLN A 1 331 ? -7.692 -18.990 34.638 1.00 97.50 331 GLN A C 1
ATOM 2749 O O . GLN A 1 331 ? -7.062 -19.372 33.651 1.00 97.50 331 GLN A O 1
ATOM 2754 N N . GLU A 1 332 ? -7.523 -17.796 35.203 1.00 97.31 332 GLU A N 1
ATOM 2755 C CA . GLU A 1 332 ? -6.604 -16.767 34.705 1.00 97.31 332 GLU A CA 1
ATOM 2756 C C . GLU A 1 332 ? -5.165 -17.291 34.608 1.00 97.31 332 GLU A C 1
ATOM 2758 O O . GLU A 1 332 ? -4.533 -17.190 33.561 1.00 97.31 332 GLU A O 1
ATOM 2763 N N . ALA A 1 333 ? -4.676 -17.947 35.667 1.00 97.69 333 ALA A N 1
ATOM 2764 C CA . ALA A 1 333 ? -3.324 -18.504 35.706 1.00 97.69 333 ALA A CA 1
ATOM 2765 C C . ALA A 1 333 ? -3.072 -19.527 34.583 1.00 97.69 333 ALA A C 1
ATOM 2767 O O . ALA A 1 333 ? -2.002 -19.524 33.979 1.00 97.69 333 ALA A O 1
ATOM 2768 N N . ALA A 1 334 ? -4.070 -20.357 34.257 1.00 97.94 334 ALA A N 1
ATOM 2769 C CA . ALA A 1 334 ? -3.966 -21.326 33.168 1.00 97.94 334 ALA A CA 1
ATOM 2770 C C . ALA A 1 334 ? -3.939 -20.638 31.792 1.00 97.94 334 ALA A C 1
ATOM 2772 O O . ALA A 1 334 ? -3.171 -21.039 30.918 1.00 97.94 334 ALA A O 1
ATOM 2773 N N . ALA A 1 335 ? -4.745 -19.586 31.603 1.00 98.31 335 ALA A N 1
ATOM 2774 C CA . ALA A 1 335 ? -4.727 -18.785 30.380 1.00 98.31 335 ALA A CA 1
ATOM 2775 C C . ALA A 1 335 ? -3.381 -18.068 30.198 1.00 98.31 335 ALA A C 1
ATOM 2777 O O . ALA A 1 335 ? -2.826 -18.079 29.101 1.00 98.31 335 ALA A O 1
ATOM 2778 N N . ALA A 1 336 ? -2.831 -17.505 31.277 1.00 98.38 336 ALA A N 1
ATOM 2779 C CA . ALA A 1 336 ? -1.536 -16.836 31.276 1.00 98.38 336 ALA A CA 1
ATOM 2780 C C . ALA A 1 336 ? -0.385 -17.797 30.943 1.00 98.38 336 ALA A C 1
ATOM 2782 O O . ALA A 1 336 ? 0.425 -17.514 30.059 1.00 98.38 336 ALA A O 1
ATOM 2783 N N . GLU A 1 337 ? -0.344 -18.962 31.598 1.00 98.44 337 GLU A N 1
ATOM 2784 C CA . GLU A 1 337 ? 0.654 -19.999 31.325 1.00 98.44 337 GLU A CA 1
ATOM 2785 C C . GLU A 1 337 ? 0.573 -20.472 29.870 1.00 98.44 337 GLU A C 1
ATOM 2787 O O . GLU A 1 337 ? 1.595 -20.609 29.193 1.00 98.44 337 GLU A O 1
ATOM 2792 N N . GLN A 1 338 ? -0.639 -20.696 29.356 1.00 98.44 338 GLN A N 1
ATOM 2793 C CA . GLN A 1 338 ? -0.792 -21.140 27.980 1.00 98.44 338 GLN A CA 1
ATOM 2794 C C . GLN A 1 338 ? -0.445 -20.037 26.972 1.00 98.44 338 GLN A C 1
ATOM 2796 O O . GLN A 1 338 ? 0.164 -20.339 25.949 1.00 98.44 338 GLN A O 1
ATOM 2801 N N . ALA A 1 339 ? -0.771 -18.774 27.252 1.00 98.50 339 ALA A N 1
ATOM 2802 C CA . ALA A 1 339 ? -0.369 -17.650 26.413 1.00 98.50 339 ALA A CA 1
ATOM 2803 C C . ALA A 1 339 ? 1.159 -17.547 26.299 1.00 98.50 339 ALA A C 1
ATOM 2805 O O . ALA A 1 339 ? 1.675 -17.409 25.190 1.00 98.50 339 ALA A O 1
ATOM 2806 N N . GLN A 1 340 ? 1.876 -17.703 27.418 1.00 98.56 340 GLN A N 1
ATOM 2807 C CA . GLN A 1 340 ? 3.340 -17.777 27.438 1.00 98.56 340 GLN A CA 1
ATOM 2808 C C . GLN A 1 340 ? 3.854 -18.941 26.588 1.00 98.56 340 GLN A C 1
ATOM 2810 O O . GLN A 1 340 ? 4.687 -18.741 25.708 1.00 98.56 340 GLN A O 1
ATOM 2815 N N . LYS A 1 341 ? 3.310 -20.150 26.783 1.00 98.31 341 LYS A N 1
ATOM 2816 C CA . LYS A 1 341 ? 3.700 -21.322 25.985 1.00 98.31 341 LYS A CA 1
ATOM 2817 C C . LYS A 1 341 ? 3.485 -21.085 24.494 1.00 98.31 341 LYS A C 1
ATOM 2819 O O . LYS A 1 341 ? 4.370 -21.393 23.706 1.00 98.31 341 LYS A O 1
ATOM 2824 N N . VAL A 1 342 ? 2.334 -20.548 24.094 1.00 98.25 342 VAL A N 1
ATOM 2825 C CA . VAL A 1 342 ? 2.034 -20.269 22.682 1.00 98.25 342 VAL A CA 1
ATOM 2826 C C . VAL A 1 342 ? 3.018 -19.256 22.112 1.00 98.25 342 VAL A C 1
ATOM 2828 O O . VAL A 1 342 ? 3.543 -19.475 21.024 1.00 98.25 342 VAL A O 1
ATOM 2831 N N . TRP A 1 343 ? 3.316 -18.189 22.852 1.00 98.31 343 TRP A N 1
ATOM 2832 C CA . TRP A 1 343 ? 4.310 -17.204 22.443 1.00 98.31 343 TRP A CA 1
ATOM 2833 C C . TRP A 1 343 ? 5.692 -17.831 22.232 1.00 98.31 343 TRP A C 1
ATOM 2835 O O . TRP A 1 343 ? 6.279 -17.651 21.164 1.00 98.31 343 TRP A O 1
ATOM 2845 N N . ASP A 1 344 ? 6.164 -18.623 23.197 1.00 98.06 344 ASP A N 1
ATOM 2846 C CA . ASP A 1 344 ? 7.492 -19.247 23.177 1.00 98.06 344 ASP A CA 1
ATOM 2847 C C . ASP A 1 344 ? 7.660 -20.269 22.039 1.00 98.06 344 ASP A C 1
ATOM 2849 O O . ASP A 1 344 ? 8.755 -20.414 21.495 1.00 98.06 344 ASP A O 1
ATOM 2853 N N . HIS A 1 345 ? 6.582 -20.961 21.654 1.00 97.75 345 HIS A N 1
ATOM 2854 C CA . HIS A 1 345 ? 6.586 -21.933 20.550 1.00 97.75 345 HIS A CA 1
ATOM 2855 C C . HIS A 1 345 ? 6.258 -21.309 19.181 1.00 97.75 345 HIS A C 1
ATOM 2857 O O . HIS A 1 345 ? 6.420 -21.968 18.148 1.00 97.75 345 HIS A O 1
ATOM 2863 N N . SER A 1 346 ? 5.798 -20.056 19.151 1.00 98.06 346 SER A N 1
ATOM 2864 C CA . SER A 1 346 ? 5.514 -19.334 17.910 1.00 98.06 346 SER A CA 1
ATOM 2865 C C . SER A 1 346 ? 6.793 -18.845 17.223 1.00 98.06 346 SER A C 1
ATOM 2867 O O . SER A 1 346 ? 7.855 -18.693 17.827 1.00 98.06 346 SER A O 1
ATOM 2869 N N . GLN A 1 347 ? 6.680 -18.501 15.941 1.00 98.31 347 GLN A N 1
ATOM 2870 C CA . GLN A 1 347 ? 7.750 -17.832 15.197 1.00 98.31 347 GLN A CA 1
ATOM 2871 C C . GLN A 1 347 ? 7.675 -16.298 15.260 1.00 98.31 347 GLN A C 1
ATOM 2873 O O . GLN A 1 347 ? 8.433 -15.630 14.557 1.00 98.31 347 GLN A O 1
ATOM 2878 N N . ILE A 1 348 ? 6.824 -15.704 16.107 1.00 98.31 348 ILE A N 1
ATOM 2879 C CA . ILE A 1 348 ? 6.611 -14.243 16.142 1.00 98.31 348 ILE A CA 1
ATOM 2880 C C . ILE A 1 348 ? 7.927 -13.487 16.368 1.00 98.31 348 ILE A C 1
ATOM 2882 O O . ILE A 1 348 ? 8.266 -12.588 15.598 1.00 98.31 348 ILE A O 1
ATOM 2886 N N . LEU A 1 349 ? 8.728 -13.894 17.358 1.00 98.00 349 LEU A N 1
ATOM 2887 C CA . LEU A 1 349 ? 10.024 -13.261 17.635 1.00 98.00 349 LEU A CA 1
ATOM 2888 C C . LEU A 1 349 ? 11.017 -13.403 16.472 1.00 98.00 349 LEU A C 1
ATOM 2890 O O . LEU A 1 349 ? 11.826 -12.504 16.236 1.00 98.00 349 LEU A O 1
ATOM 2894 N N . GLN A 1 350 ? 10.969 -14.517 15.738 1.00 98.19 350 GLN A N 1
ATOM 2895 C CA . GLN A 1 350 ? 11.817 -14.728 14.564 1.00 98.19 350 GLN A CA 1
ATOM 2896 C C . GLN A 1 350 ? 11.383 -13.816 13.410 1.00 98.19 350 GLN A C 1
ATOM 2898 O O . GLN A 1 350 ? 12.226 -13.145 12.817 1.00 98.19 350 GLN A O 1
ATOM 2903 N N . GLN A 1 351 ? 10.077 -13.720 13.141 1.00 98.00 351 GLN A N 1
ATOM 2904 C CA . GLN A 1 351 ? 9.523 -12.835 12.112 1.00 98.00 351 GLN A CA 1
ATOM 2905 C C . GLN A 1 351 ? 9.748 -11.349 12.444 1.00 98.00 351 GLN A C 1
ATOM 2907 O O . GLN A 1 351 ? 10.036 -10.556 11.546 1.00 98.00 351 GLN A O 1
ATOM 2912 N N . PHE A 1 352 ? 9.696 -10.973 13.725 1.00 98.06 352 PHE A N 1
ATOM 2913 C CA . PHE A 1 352 ? 10.057 -9.634 14.198 1.00 98.06 352 PHE A CA 1
ATOM 2914 C C . PHE A 1 352 ? 11.535 -9.317 13.938 1.00 98.06 352 PHE A C 1
ATOM 2916 O O . PHE A 1 352 ? 11.846 -8.295 13.328 1.00 98.06 352 PHE A O 1
ATOM 2923 N N . LYS A 1 353 ? 12.456 -10.222 14.304 1.00 97.62 353 LYS A N 1
ATOM 2924 C CA . LYS A 1 353 ? 13.898 -10.066 14.017 1.00 97.62 353 LYS A CA 1
ATOM 2925 C C . LYS A 1 353 ? 14.203 -10.020 12.518 1.00 97.62 353 LYS A C 1
ATOM 2927 O O . LYS A 1 353 ? 15.113 -9.310 12.107 1.00 97.62 353 LYS A O 1
ATOM 2932 N N . ALA A 1 354 ? 13.429 -10.739 11.705 1.00 97.50 354 ALA A N 1
ATOM 2933 C CA . ALA A 1 354 ? 13.506 -10.693 10.246 1.00 97.50 354 ALA A CA 1
ATOM 2934 C C . ALA A 1 354 ? 12.883 -9.419 9.638 1.00 97.50 354 ALA A C 1
ATOM 2936 O O . ALA A 1 354 ? 12.865 -9.267 8.419 1.00 97.50 354 ALA A O 1
ATOM 2937 N N . GLY A 1 355 ? 12.341 -8.521 10.465 1.00 96.62 355 GLY A N 1
ATOM 2938 C CA . GLY A 1 355 ? 11.737 -7.269 10.034 1.00 96.62 355 GLY A CA 1
ATOM 2939 C C . GLY A 1 355 ? 10.370 -7.420 9.374 1.00 96.62 355 GLY A C 1
ATOM 2940 O O . GLY A 1 355 ? 9.896 -6.436 8.829 1.00 96.62 355 GLY A O 1
ATOM 2941 N N . LYS A 1 356 ? 9.727 -8.596 9.421 1.00 97.69 356 LYS A N 1
ATOM 2942 C CA . LYS A 1 356 ? 8.390 -8.825 8.836 1.00 97.69 356 LYS A CA 1
ATOM 2943 C C . LYS A 1 356 ? 7.240 -8.431 9.761 1.00 97.69 356 LYS A C 1
ATOM 2945 O O . LYS A 1 356 ? 6.114 -8.273 9.304 1.00 97.69 356 LYS A O 1
ATOM 2950 N N . ILE A 1 357 ? 7.516 -8.282 11.053 1.00 97.94 357 ILE A N 1
ATOM 2951 C CA . ILE A 1 357 ? 6.574 -7.783 12.058 1.00 97.94 357 ILE A CA 1
ATOM 2952 C C . ILE A 1 357 ? 7.120 -6.460 12.594 1.00 97.94 357 ILE A C 1
ATOM 2954 O O . ILE A 1 357 ? 8.302 -6.368 12.932 1.00 97.94 357 ILE A O 1
ATOM 2958 N N . LYS A 1 358 ? 6.270 -5.433 12.662 1.00 96.94 358 LYS A N 1
ATOM 2959 C CA . LYS A 1 358 ? 6.606 -4.118 13.231 1.00 96.94 358 LYS A CA 1
ATOM 2960 C C . LYS A 1 358 ? 6.564 -4.158 14.751 1.00 96.94 358 LYS A C 1
ATOM 2962 O O . LYS A 1 358 ? 7.462 -3.635 15.407 1.00 96.94 358 LYS A O 1
ATOM 2967 N N . ARG A 1 359 ? 5.523 -4.795 15.287 1.00 97.75 359 ARG A N 1
ATOM 2968 C CA . ARG A 1 359 ? 5.310 -5.030 16.715 1.00 97.75 359 ARG A CA 1
ATOM 2969 C C . ARG A 1 359 ? 4.336 -6.181 16.933 1.00 97.75 359 ARG A C 1
ATOM 2971 O O . ARG A 1 359 ? 3.467 -6.432 16.101 1.00 97.75 359 ARG A O 1
ATOM 2978 N N . ALA A 1 360 ? 4.472 -6.854 18.062 1.00 98.25 360 ALA A N 1
ATOM 2979 C CA . ALA A 1 360 ? 3.512 -7.835 18.539 1.00 98.25 360 ALA A CA 1
ATOM 2980 C C . ALA A 1 360 ? 3.508 -7.857 20.068 1.00 98.25 360 ALA A C 1
ATOM 2982 O O . ALA A 1 360 ? 4.527 -7.585 20.703 1.00 98.25 360 ALA A O 1
ATOM 2983 N N . ARG A 1 361 ? 2.371 -8.195 20.661 1.00 98.00 361 ARG A N 1
ATOM 2984 C CA . ARG A 1 361 ? 2.220 -8.439 22.098 1.00 98.00 361 ARG A CA 1
ATOM 2985 C C . ARG A 1 361 ? 1.277 -9.605 22.324 1.00 98.00 361 ARG A C 1
ATOM 2987 O O . ARG A 1 361 ? 0.439 -9.897 21.474 1.00 98.00 361 ARG A O 1
ATOM 2994 N N . TYR A 1 362 ? 1.426 -10.276 23.454 1.00 98.50 362 TYR A N 1
ATOM 2995 C CA . TYR A 1 362 ? 0.635 -11.457 23.775 1.00 98.50 362 TYR A CA 1
ATOM 2996 C C . TYR A 1 362 ? 0.179 -11.449 25.225 1.00 98.50 362 TYR A C 1
ATOM 2998 O O . TYR A 1 362 ? 0.760 -10.788 26.088 1.00 98.50 362 TYR A O 1
ATOM 3006 N N . GLY A 1 363 ? -0.856 -12.231 25.476 1.00 98.31 363 GLY A N 1
ATOM 3007 C CA . GLY A 1 363 ? -1.381 -12.511 26.793 1.00 98.31 363 GLY A CA 1
ATOM 3008 C C . GLY A 1 363 ? -2.737 -13.178 26.657 1.00 98.31 363 GLY A C 1
ATOM 3009 O O . GLY A 1 363 ? -2.885 -14.132 25.889 1.00 98.31 363 GLY A O 1
ATOM 3010 N N . TYR A 1 364 ? -3.729 -12.693 27.387 1.00 98.38 364 TYR A N 1
ATOM 3011 C CA . TYR A 1 364 ? -5.061 -13.280 27.376 1.00 98.38 364 TYR A CA 1
ATOM 3012 C C . TYR A 1 364 ? -6.152 -12.212 27.470 1.00 98.38 364 TYR A C 1
ATOM 3014 O O . TYR A 1 364 ? -5.921 -11.092 27.916 1.00 98.38 364 TYR A O 1
ATOM 3022 N N . LEU A 1 365 ? -7.339 -12.571 26.998 1.00 97.56 365 LEU A N 1
ATOM 3023 C CA . LEU A 1 365 ? -8.513 -11.726 26.840 1.00 97.56 365 LEU A CA 1
ATOM 3024 C C . LEU A 1 365 ? -9.647 -12.278 27.702 1.00 97.56 365 LEU A C 1
ATOM 3026 O O . LEU A 1 365 ? -9.988 -13.453 27.563 1.00 97.56 365 LEU A O 1
ATOM 3030 N N . GLU A 1 366 ? -10.249 -11.443 28.545 1.00 97.12 366 GLU A N 1
ATOM 3031 C CA . GLU A 1 366 ? -11.530 -11.740 29.192 1.00 97.12 366 GLU A CA 1
ATOM 3032 C C . GLU A 1 366 ? -12.640 -11.791 28.133 1.00 97.12 366 GLU A C 1
ATOM 3034 O O . GLU A 1 366 ? -12.908 -10.801 27.456 1.00 97.12 366 GLU A O 1
ATOM 3039 N N . VAL A 1 367 ? -13.298 -12.937 27.968 1.00 95.31 367 VAL A N 1
ATOM 3040 C CA . VAL A 1 367 ? -14.264 -13.171 26.879 1.00 95.31 367 VAL A CA 1
ATOM 3041 C C . VAL A 1 367 ? -15.525 -12.325 27.043 1.00 95.31 367 VAL A C 1
ATOM 3043 O O . VAL A 1 367 ? -16.123 -11.895 26.057 1.00 95.31 367 VAL A O 1
ATOM 3046 N N . GLU A 1 368 ? -15.958 -12.100 28.280 1.00 94.00 368 GLU A N 1
ATOM 3047 C CA . GLU A 1 368 ? -17.193 -11.381 28.583 1.00 94.00 368 GLU A CA 1
ATOM 3048 C C . GLU A 1 368 ? -17.045 -9.869 28.404 1.00 94.00 368 GLU A C 1
ATOM 3050 O O . GLU A 1 368 ? -17.990 -9.218 27.953 1.00 94.00 368 GLU A O 1
ATOM 3055 N N . THR A 1 369 ? -15.876 -9.326 28.751 1.00 92.88 369 THR A N 1
ATOM 3056 C CA . THR A 1 369 ? -15.615 -7.881 28.764 1.00 92.88 369 THR A CA 1
ATOM 3057 C C . THR A 1 369 ? -14.817 -7.414 27.553 1.00 92.88 369 THR A C 1
ATOM 3059 O O . THR A 1 369 ? -14.951 -6.262 27.166 1.00 92.88 369 THR A O 1
ATOM 3062 N N . GLY A 1 370 ? -14.007 -8.285 26.945 1.00 92.62 370 GLY A N 1
ATOM 3063 C CA . GLY A 1 370 ? -13.030 -7.910 25.923 1.00 92.62 370 GLY A CA 1
ATOM 3064 C C . GLY A 1 370 ? -11.756 -7.275 26.492 1.00 92.62 370 GLY A C 1
ATOM 3065 O O . GLY A 1 370 ? -10.924 -6.792 25.725 1.00 92.62 370 GLY A O 1
ATOM 3066 N N . TYR A 1 371 ? -11.568 -7.269 27.816 1.00 96.19 371 TYR A N 1
ATOM 3067 C CA . TYR A 1 371 ? -10.365 -6.707 28.424 1.00 96.19 371 TYR A CA 1
ATOM 3068 C C . TYR A 1 371 ? -9.154 -7.618 28.193 1.00 96.19 371 TYR A C 1
ATOM 3070 O O . TYR A 1 371 ? -9.170 -8.796 28.557 1.00 96.19 371 TYR A O 1
ATOM 3078 N N . ALA A 1 372 ? -8.095 -7.070 27.597 1.00 96.44 372 ALA A N 1
ATOM 3079 C CA . ALA A 1 372 ? -6.861 -7.794 27.316 1.00 96.44 372 ALA A CA 1
ATOM 3080 C C . ALA A 1 372 ? -5.783 -7.497 28.366 1.00 96.44 372 ALA A C 1
ATOM 3082 O O . ALA A 1 372 ? -5.492 -6.342 28.676 1.00 96.44 372 ALA A O 1
ATOM 3083 N N . ILE A 1 373 ? -5.137 -8.551 28.858 1.00 97.38 373 ILE A N 1
ATOM 3084 C CA . ILE A 1 373 ? -3.984 -8.482 29.755 1.00 97.38 373 ILE A CA 1
ATOM 3085 C C . ILE A 1 373 ? -2.768 -8.980 28.990 1.00 97.38 373 ILE A C 1
ATOM 3087 O O . ILE A 1 373 ? -2.748 -10.118 28.525 1.00 97.38 373 ILE A O 1
ATOM 3091 N N . PHE A 1 374 ? -1.750 -8.129 28.862 1.00 97.50 374 PHE A N 1
ATOM 3092 C CA . PHE A 1 374 ? -0.532 -8.441 28.118 1.00 97.50 374 PHE A CA 1
ATOM 3093 C C . PHE A 1 374 ? 0.605 -8.837 29.059 1.00 97.50 374 PHE A C 1
ATOM 3095 O O . PHE A 1 374 ? 0.905 -8.131 30.020 1.00 97.50 374 PHE A O 1
ATOM 3102 N N . LEU A 1 375 ? 1.244 -9.966 28.756 1.00 97.69 375 LEU A N 1
ATOM 3103 C CA . LEU A 1 375 ? 2.339 -10.554 29.533 1.00 97.69 375 LEU A CA 1
ATOM 3104 C C . LEU A 1 375 ? 3.712 -10.162 28.982 1.00 97.69 375 LEU A C 1
ATOM 3106 O O . LEU A 1 375 ? 4.696 -10.111 29.716 1.00 97.69 375 LEU A O 1
ATOM 3110 N N . GLY A 1 376 ? 3.781 -9.867 27.684 1.00 97.25 376 GLY A N 1
ATOM 3111 C CA . GLY A 1 376 ? 5.003 -9.430 27.030 1.00 97.25 376 GLY A CA 1
ATOM 3112 C C . GLY A 1 376 ? 4.761 -8.917 25.616 1.00 97.25 376 GLY A C 1
ATOM 3113 O O . GLY A 1 376 ? 3.667 -9.037 25.058 1.00 97.25 376 GLY A O 1
ATOM 3114 N N . ALA A 1 377 ? 5.804 -8.322 25.042 1.00 97.88 377 ALA A N 1
ATOM 3115 C CA . ALA A 1 377 ? 5.766 -7.718 23.719 1.00 97.88 377 ALA A CA 1
ATOM 3116 C C . ALA A 1 377 ? 7.150 -7.702 23.055 1.00 97.88 377 ALA A C 1
ATOM 3118 O O . ALA A 1 377 ? 8.182 -7.780 23.721 1.00 97.88 377 ALA A O 1
ATOM 3119 N N . CYS A 1 378 ? 7.157 -7.547 21.734 1.00 97.69 378 CYS A N 1
ATOM 3120 C CA . CYS A 1 378 ? 8.298 -7.087 20.955 1.00 97.69 378 CYS A CA 1
ATOM 3121 C C . CYS A 1 378 ? 7.859 -5.912 20.073 1.00 97.69 378 CYS A C 1
ATOM 3123 O O . CYS A 1 378 ? 6.823 -5.982 19.413 1.00 97.69 378 CYS A O 1
ATOM 3125 N N . GLU A 1 379 ? 8.637 -4.835 20.043 1.00 97.00 379 GLU A N 1
ATOM 3126 C CA . GLU A 1 379 ? 8.305 -3.623 19.291 1.00 97.00 379 GLU A CA 1
ATOM 3127 C C . GLU A 1 379 ? 9.565 -2.916 18.796 1.00 97.00 379 GLU A C 1
ATOM 3129 O O . GLU A 1 379 ? 10.627 -2.969 19.422 1.00 97.00 379 GLU A O 1
ATOM 3134 N N . LYS A 1 380 ? 9.451 -2.257 17.644 1.00 92.88 380 LYS A N 1
ATOM 3135 C CA . LYS A 1 380 ? 10.439 -1.273 17.196 1.00 92.88 380 LYS A CA 1
ATOM 3136 C C . LYS A 1 380 ? 10.187 0.046 17.954 1.00 92.88 380 LYS A C 1
ATOM 3138 O O . LYS A 1 380 ? 9.022 0.376 18.162 1.00 92.88 380 LYS A O 1
ATOM 3143 N N . PRO A 1 381 ? 11.219 0.847 18.291 1.00 90.69 381 PRO A N 1
ATOM 3144 C CA . PRO A 1 381 ? 11.045 2.108 19.029 1.00 90.69 381 PRO A CA 1
ATOM 3145 C C . PRO A 1 381 ? 10.064 3.099 18.383 1.00 90.69 381 PRO A C 1
ATOM 3147 O O . PRO A 1 381 ? 9.389 3.850 19.075 1.00 90.69 381 PRO A O 1
ATOM 3150 N N . GLU A 1 382 ? 9.970 3.082 17.052 1.00 91.00 382 GLU A N 1
ATOM 3151 C CA . GLU A 1 382 ? 9.056 3.921 16.263 1.00 91.00 382 GLU A CA 1
ATOM 3152 C C . GLU A 1 382 ? 7.580 3.497 16.377 1.00 91.00 382 GLU A C 1
ATOM 3154 O O . GLU A 1 382 ? 6.691 4.264 16.018 1.00 91.00 382 GLU A O 1
ATOM 3159 N N . TYR A 1 383 ? 7.314 2.283 16.865 1.00 89.69 383 TYR A N 1
ATOM 3160 C CA . TYR A 1 383 ? 5.991 1.657 16.917 1.00 89.69 383 TYR A CA 1
ATOM 3161 C C . TYR A 1 383 ? 5.645 1.208 18.342 1.00 89.69 383 TYR A C 1
ATOM 3163 O O . TYR A 1 383 ? 5.071 0.135 18.532 1.00 89.69 383 TYR A O 1
ATOM 3171 N N . SER A 1 384 ? 6.000 1.996 19.356 1.00 89.69 384 SER A N 1
ATOM 3172 C CA . SER A 1 384 ? 5.738 1.619 20.744 1.00 89.69 384 SER A CA 1
ATOM 3173 C C . SER A 1 384 ? 4.247 1.418 21.029 1.00 89.69 384 SER A C 1
ATOM 3175 O O . SER A 1 384 ? 3.369 2.084 20.463 1.00 89.69 384 SER A O 1
ATOM 3177 N N . TRP A 1 385 ? 3.946 0.455 21.895 1.00 90.31 385 TRP A N 1
ATOM 3178 C CA . TRP A 1 385 ? 2.613 0.284 22.448 1.00 90.31 385 TRP A CA 1
ATOM 3179 C C . TRP A 1 385 ? 2.282 1.431 23.398 1.00 90.31 385 TRP A C 1
ATOM 3181 O O . TRP A 1 385 ? 3.130 1.952 24.126 1.00 90.31 385 TRP A O 1
ATOM 3191 N N . GLU A 1 386 ? 1.009 1.806 23.419 1.00 86.94 386 GLU A N 1
ATOM 3192 C CA . GLU A 1 386 ? 0.511 2.684 24.464 1.00 86.94 386 GLU A CA 1
ATOM 3193 C C . GLU A 1 386 ? 0.570 1.977 25.822 1.00 86.94 386 GLU A C 1
ATOM 3195 O O . GLU A 1 386 ? 0.489 0.747 25.907 1.00 86.94 386 GLU A O 1
ATOM 3200 N N . GLN A 1 387 ? 0.692 2.769 26.890 1.00 85.69 387 GLN A N 1
ATOM 3201 C CA . GLN A 1 387 ? 0.634 2.247 28.252 1.00 85.69 387 GLN A CA 1
ATOM 3202 C C . GLN A 1 387 ? -0.672 1.459 28.441 1.00 85.69 387 GLN A C 1
ATOM 3204 O O . GLN A 1 387 ? -1.737 1.992 28.107 1.00 85.69 387 GLN A O 1
ATOM 3209 N N . PRO A 1 388 ? -0.610 0.219 28.965 1.00 86.62 388 PRO A N 1
ATOM 3210 C CA . PRO A 1 388 ? -1.803 -0.557 29.254 1.00 86.62 388 PRO A CA 1
ATOM 3211 C C . PRO A 1 388 ? -2.718 0.236 30.182 1.00 86.62 388 PRO A C 1
ATOM 3213 O O . PRO A 1 388 ? -2.285 0.742 31.221 1.00 86.62 388 PRO A O 1
ATOM 3216 N N . GLU A 1 389 ? -3.984 0.362 29.809 1.00 90.38 389 GLU A N 1
ATOM 3217 C CA . GLU A 1 389 ? -4.973 0.930 30.711 1.00 90.38 389 GLU A CA 1
ATOM 3218 C C . GLU A 1 389 ? -5.365 -0.086 31.784 1.00 90.38 389 GLU A C 1
ATOM 3220 O O . GLU A 1 389 ? -5.257 -1.297 31.594 1.00 90.38 389 GLU A O 1
ATOM 3225 N N . SER A 1 390 ? -5.812 0.402 32.940 1.00 95.00 390 SER A N 1
ATOM 3226 C CA . SER A 1 390 ? -6.310 -0.490 33.981 1.00 95.00 390 SER A CA 1
ATOM 3227 C C . SER A 1 390 ? -7.656 -1.084 33.571 1.00 95.00 390 SER A C 1
ATOM 3229 O O . SER A 1 390 ? -8.484 -0.402 32.966 1.00 95.00 390 SER A O 1
ATOM 3231 N N . ARG A 1 391 ? -7.926 -2.323 33.997 1.00 94.75 391 ARG A N 1
ATOM 3232 C CA . ARG A 1 391 ? -9.225 -2.990 33.799 1.00 94.75 391 ARG A CA 1
ATOM 3233 C C . ARG A 1 391 ? -10.406 -2.105 34.181 1.00 94.75 391 ARG A C 1
ATOM 3235 O O . ARG A 1 391 ? -11.369 -2.001 33.436 1.00 94.75 391 ARG A O 1
ATOM 3242 N N . LYS A 1 392 ? -10.309 -1.425 35.327 1.00 96.06 392 LYS A N 1
ATOM 3243 C CA . LYS A 1 392 ? -11.347 -0.500 35.793 1.00 96.06 392 LYS A CA 1
ATOM 3244 C C . LYS A 1 392 ? -11.606 0.618 34.773 1.00 96.06 392 LYS A C 1
ATOM 3246 O O . LYS A 1 392 ? -12.758 0.847 34.428 1.00 96.06 392 LYS A O 1
ATOM 3251 N N . LYS A 1 393 ? -10.550 1.271 34.272 1.00 94.81 393 LYS A N 1
ATOM 3252 C CA . LYS A 1 393 ? -10.665 2.348 33.276 1.00 94.81 393 LYS A CA 1
ATOM 3253 C C . LYS A 1 393 ? -11.223 1.834 31.944 1.00 94.81 393 LYS A C 1
ATOM 3255 O O . LYS A 1 393 ? -12.056 2.510 31.344 1.00 94.81 393 LYS A O 1
ATOM 3260 N N . TYR A 1 394 ? -10.820 0.636 31.518 1.00 94.81 394 TYR A N 1
ATOM 3261 C CA . TYR A 1 394 ? -11.376 -0.018 30.331 1.00 94.81 394 TYR A CA 1
ATOM 3262 C C . TYR A 1 394 ? -12.890 -0.232 30.469 1.00 94.81 394 TYR A C 1
ATOM 3264 O O . TYR A 1 394 ? -13.651 0.217 29.618 1.00 94.81 394 TYR A O 1
ATOM 3272 N N . LEU A 1 395 ? -13.349 -0.828 31.577 1.00 96.06 395 LEU A N 1
ATOM 3273 C CA . LEU A 1 395 ? -14.781 -1.059 31.812 1.00 96.06 395 LEU A CA 1
ATOM 3274 C C . LEU A 1 395 ? -15.579 0.245 31.919 1.00 96.06 395 LEU A C 1
ATOM 3276 O O . LEU A 1 395 ? -16.685 0.330 31.391 1.00 96.06 395 LEU A O 1
ATOM 3280 N N . GLU A 1 396 ? -15.023 1.274 32.562 1.00 96.00 396 GLU A N 1
ATOM 3281 C CA . GLU A 1 396 ? -15.628 2.612 32.599 1.00 96.00 396 GLU A CA 1
ATOM 3282 C C . GLU A 1 396 ? -15.773 3.206 31.188 1.00 96.00 396 GLU A C 1
ATOM 3284 O O . GLU A 1 396 ? -16.804 3.800 30.871 1.00 96.00 396 GLU A O 1
ATOM 3289 N N . THR A 1 397 ? -14.777 2.998 30.323 1.00 94.62 397 THR A N 1
ATOM 3290 C CA . THR A 1 397 ? -14.777 3.478 28.933 1.00 94.62 397 THR A CA 1
ATOM 3291 C C . THR A 1 397 ? -15.765 2.702 28.059 1.00 94.62 397 THR A C 1
ATOM 3293 O O . THR A 1 397 ? -16.510 3.310 27.291 1.00 94.62 397 THR A O 1
ATOM 3296 N N . GLU A 1 398 ? -15.835 1.376 28.197 1.00 94.81 398 GLU A N 1
ATOM 3297 C CA . GLU A 1 398 ? -16.799 0.529 27.482 1.00 94.81 398 GLU A CA 1
ATOM 3298 C C . GLU A 1 398 ? -18.244 0.843 27.892 1.00 94.81 398 GLU A C 1
ATOM 3300 O O . GLU A 1 398 ? -19.116 1.005 27.033 1.00 94.81 398 GLU A O 1
ATOM 3305 N N . ALA A 1 399 ? -18.495 1.016 29.192 1.00 96.69 399 ALA A N 1
ATOM 3306 C CA . ALA A 1 399 ? -19.799 1.421 29.705 1.00 96.69 399 ALA A CA 1
ATOM 3307 C C . ALA A 1 399 ? -20.205 2.813 29.209 1.00 96.69 399 ALA A C 1
ATOM 3309 O O . ALA A 1 399 ? -21.356 3.018 28.813 1.00 96.69 399 ALA A O 1
ATOM 3310 N N . LEU A 1 400 ? -19.258 3.756 29.158 1.00 97.19 400 LEU A N 1
ATOM 3311 C CA . LEU A 1 400 ? -19.486 5.073 28.571 1.00 97.19 400 LEU A CA 1
ATOM 3312 C C . LEU A 1 400 ? -19.812 4.968 27.076 1.00 97.19 400 LEU A C 1
ATOM 3314 O O . LEU A 1 400 ? -20.785 5.576 26.634 1.00 97.19 400 LEU A O 1
ATOM 3318 N N . ARG A 1 401 ? -19.065 4.163 26.306 1.00 96.31 401 ARG A N 1
ATOM 3319 C CA . ARG A 1 401 ? -19.328 3.941 24.874 1.00 96.31 401 ARG A CA 1
ATOM 3320 C C . ARG A 1 401 ? -20.745 3.425 24.644 1.00 96.31 401 ARG A C 1
ATOM 3322 O O . ARG A 1 401 ? -21.462 3.960 23.800 1.00 96.31 401 ARG A O 1
ATOM 3329 N N . GLU A 1 402 ? -21.148 2.401 25.390 1.00 96.94 402 GLU A N 1
ATOM 3330 C CA . GLU A 1 402 ? -22.490 1.818 25.309 1.00 96.94 402 GLU A CA 1
ATOM 3331 C C . GLU A 1 402 ? -23.569 2.825 25.737 1.00 96.94 402 GLU A C 1
ATOM 3333 O O . GLU A 1 402 ? -24.592 2.932 25.066 1.00 96.94 402 GLU A O 1
ATOM 3338 N N . SER A 1 403 ? -23.320 3.634 26.773 1.00 97.75 403 SER A N 1
ATOM 3339 C CA . SER A 1 403 ? -24.241 4.693 27.223 1.00 97.75 403 SER A CA 1
ATOM 3340 C C . SER A 1 403 ? -24.440 5.782 26.161 1.00 97.75 403 SER A C 1
ATOM 3342 O O . SER A 1 403 ? -25.562 6.215 25.902 1.00 97.75 403 SER A O 1
ATOM 3344 N N . VAL A 1 404 ? -23.361 6.206 25.496 1.00 96.81 404 VAL A N 1
ATOM 3345 C CA . VAL A 1 404 ? -23.425 7.179 24.394 1.00 96.81 404 VAL A CA 1
ATOM 3346 C C . VAL A 1 404 ? -24.175 6.589 23.195 1.00 96.81 404 VAL A C 1
ATOM 3348 O O . VAL A 1 404 ? -25.047 7.245 22.626 1.00 96.81 404 VAL A O 1
ATOM 3351 N N . CYS A 1 405 ? -23.902 5.327 22.845 1.00 96.25 405 CYS A N 1
ATOM 3352 C CA . CYS A 1 405 ? -24.628 4.622 21.783 1.00 96.25 405 CYS A CA 1
ATOM 3353 C C . CYS A 1 405 ? -26.109 4.412 22.129 1.00 96.25 405 CYS A C 1
ATOM 3355 O O . CYS A 1 405 ? -26.954 4.406 21.236 1.00 96.25 405 CYS A O 1
ATOM 3357 N N . TYR A 1 406 ? -26.441 4.267 23.413 1.00 97.75 406 TYR A N 1
ATOM 3358 C CA . TYR A 1 406 ? -27.822 4.191 23.872 1.00 97.75 406 TYR A CA 1
ATOM 3359 C C . TYR A 1 406 ? -28.557 5.519 23.648 1.00 97.75 406 TYR A C 1
ATOM 3361 O O . TYR A 1 406 ? -29.671 5.519 23.124 1.00 97.75 406 TYR A O 1
ATOM 3369 N N . ALA A 1 407 ? -27.915 6.643 23.972 1.00 97.19 407 ALA A N 1
ATOM 3370 C CA . ALA A 1 407 ? -28.485 7.976 23.793 1.00 97.19 407 ALA A CA 1
ATOM 3371 C C . ALA A 1 407 ? -28.652 8.395 22.318 1.00 97.19 407 ALA A C 1
ATOM 3373 O O . ALA A 1 407 ? -29.453 9.284 22.039 1.00 97.19 407 ALA A O 1
ATOM 3374 N N . LEU A 1 408 ? -27.909 7.777 21.385 1.00 96.75 408 LEU A N 1
ATOM 3375 C CA . LEU A 1 408 ? -27.855 8.159 19.961 1.00 96.75 408 LEU A CA 1
ATOM 3376 C C . LEU A 1 408 ? -27.482 9.640 19.720 1.00 96.75 408 LEU A C 1
ATOM 3378 O O . LEU A 1 408 ? -27.839 10.224 18.699 1.00 96.75 408 LEU A O 1
ATOM 3382 N N . ASP A 1 409 ? -26.724 10.247 20.638 1.00 97.00 409 ASP A N 1
ATOM 3383 C CA . ASP A 1 409 ? -26.178 11.599 20.471 1.00 97.00 409 ASP A CA 1
ATOM 3384 C C . ASP A 1 409 ? -24.879 11.541 19.647 1.00 97.00 409 ASP A C 1
ATOM 3386 O O . ASP A 1 409 ? -23.800 11.214 20.151 1.00 97.00 409 ASP A O 1
ATOM 3390 N N . VAL A 1 410 ? -24.993 11.844 18.351 1.00 96.00 410 VAL A N 1
ATOM 3391 C CA . VAL A 1 410 ? -23.882 11.794 17.386 1.00 96.00 410 VAL A CA 1
ATOM 3392 C C . VAL A 1 410 ? -22.742 12.744 17.770 1.00 96.00 410 VAL A C 1
ATOM 3394 O O . VAL A 1 410 ? -21.575 12.422 17.543 1.00 96.00 410 VAL A O 1
ATOM 3397 N N . ASN A 1 411 ? -23.046 13.894 18.381 1.00 96.38 411 ASN A N 1
ATOM 3398 C CA . ASN A 1 411 ? -22.020 14.860 18.776 1.00 96.38 411 ASN A CA 1
ATOM 3399 C C . ASN A 1 411 ? -21.211 14.358 19.970 1.00 96.38 411 ASN A C 1
ATOM 3401 O O . ASN A 1 411 ? -19.982 14.453 19.954 1.00 96.38 411 ASN A O 1
ATOM 3405 N N . ASP A 1 412 ? -21.876 13.776 20.969 1.00 96.81 412 ASP A N 1
ATOM 3406 C CA . ASP A 1 412 ? -21.184 13.147 22.094 1.00 96.81 412 ASP A CA 1
ATOM 3407 C C . ASP A 1 412 ? -20.375 11.926 21.635 1.00 96.81 412 ASP A C 1
ATOM 3409 O O . ASP A 1 412 ? -19.245 11.746 22.081 1.00 96.81 412 ASP A O 1
ATOM 3413 N N . TYR A 1 413 ? -20.887 11.115 20.702 1.00 96.06 413 TYR A N 1
ATOM 3414 C CA . TYR A 1 413 ? -20.135 9.975 20.164 1.00 96.06 413 TYR A CA 1
ATOM 3415 C C . TYR A 1 413 ? -18.904 10.405 19.367 1.00 96.06 413 TYR A C 1
ATOM 3417 O O . TYR A 1 413 ? -17.816 9.856 19.542 1.00 96.06 413 TYR A O 1
ATOM 3425 N N . ARG A 1 414 ? -19.045 11.446 18.544 1.00 93.88 414 ARG A N 1
ATOM 3426 C CA . ARG A 1 414 ? -17.929 12.076 17.839 1.00 93.88 414 ARG A CA 1
ATOM 3427 C C . ARG A 1 414 ? -16.855 12.570 18.811 1.00 93.88 414 ARG A C 1
ATOM 3429 O O . ARG A 1 414 ? -15.678 12.277 18.608 1.00 93.88 414 ARG A O 1
ATOM 3436 N N . ALA A 1 415 ? -17.256 13.280 19.868 1.00 93.69 415 ALA A N 1
ATOM 3437 C CA . ALA A 1 415 ? -16.346 13.776 20.898 1.00 93.69 415 ALA A CA 1
ATOM 3438 C C . ALA A 1 415 ? -15.684 12.632 21.687 1.00 93.69 415 ALA A C 1
ATOM 3440 O O . ALA A 1 415 ? -14.474 12.663 21.901 1.00 93.69 415 ALA A O 1
ATOM 3441 N N . PHE A 1 416 ? -16.439 11.582 22.031 1.00 92.88 416 PHE A N 1
ATOM 3442 C CA . PHE A 1 416 ? -15.937 10.370 22.687 1.00 92.88 416 PHE A CA 1
ATOM 3443 C C . PHE A 1 416 ? -14.829 9.681 21.876 1.00 92.88 416 PHE A C 1
ATOM 3445 O O . PHE A 1 416 ? -13.830 9.244 22.450 1.00 92.88 416 PHE A O 1
ATOM 3452 N N . LEU A 1 417 ? -14.995 9.604 20.551 1.00 89.50 417 LEU A N 1
ATOM 3453 C CA . LEU A 1 417 ? -14.010 9.025 19.631 1.00 89.50 417 LEU A CA 1
ATOM 3454 C C . LEU A 1 417 ? -12.856 9.984 19.289 1.00 89.50 417 LEU A C 1
ATOM 3456 O O . LEU A 1 417 ? -11.890 9.569 18.648 1.00 89.50 417 LEU A O 1
ATOM 3460 N N . GLY A 1 418 ? -12.951 11.261 19.672 1.00 90.25 418 GLY A N 1
ATOM 3461 C CA . GLY A 1 418 ? -11.988 12.287 19.277 1.00 90.25 418 GLY A CA 1
ATOM 3462 C C . GLY A 1 418 ? -11.971 12.552 17.769 1.00 90.25 418 GLY A C 1
ATOM 3463 O O . GLY A 1 418 ? -10.914 12.835 17.208 1.00 90.25 418 GLY A O 1
ATOM 3464 N N . LEU A 1 419 ? -13.117 12.417 17.100 1.00 87.31 419 LEU A N 1
ATOM 3465 C CA . LEU A 1 419 ? -13.248 12.641 15.660 1.00 87.31 419 LEU A CA 1
ATOM 3466 C C . LEU A 1 419 ? -13.725 14.065 15.367 1.00 87.31 419 LEU A C 1
ATOM 3468 O O . LEU A 1 419 ? -14.486 14.660 16.127 1.00 87.31 419 LEU A O 1
ATOM 3472 N N . SER A 1 420 ? -13.312 14.614 14.231 1.00 84.38 420 SER A N 1
ATOM 3473 C CA . SER A 1 420 ? -13.886 15.836 13.670 1.00 84.38 420 SER A CA 1
ATOM 3474 C C . SER A 1 420 ? -15.044 15.516 12.717 1.00 84.38 420 SER A C 1
ATOM 3476 O O . SER A 1 420 ? -15.224 14.380 12.278 1.00 84.38 420 SER A O 1
ATOM 3478 N N . VAL A 1 421 ? -15.818 16.537 12.333 1.00 82.81 421 VAL A N 1
ATOM 3479 C CA . VAL A 1 421 ? -16.881 16.414 11.309 1.00 82.81 421 VAL A CA 1
ATOM 3480 C C . VAL A 1 421 ? -16.319 15.962 9.949 1.00 82.81 421 VAL A C 1
ATOM 3482 O O . VAL A 1 421 ? -17.041 15.391 9.140 1.00 82.81 421 VAL A O 1
ATOM 3485 N N . LYS A 1 422 ? -15.021 16.183 9.697 1.00 79.25 422 LYS A N 1
ATOM 3486 C CA . LYS A 1 422 ? -14.346 15.752 8.465 1.00 79.25 422 LYS A CA 1
ATOM 3487 C C . LYS A 1 422 ? -13.925 14.280 8.498 1.00 79.25 422 LYS A C 1
ATOM 3489 O O . LYS A 1 422 ? -13.796 13.687 7.433 1.00 79.25 422 LYS A O 1
ATOM 3494 N N . ASP A 1 423 ? -13.699 13.709 9.685 1.00 77.19 423 ASP A N 1
ATOM 3495 C CA . ASP A 1 423 ? -13.232 12.322 9.830 1.00 77.19 423 ASP A CA 1
ATOM 3496 C C . ASP A 1 423 ? -14.361 11.304 9.628 1.00 77.19 423 ASP A C 1
ATOM 3498 O O . ASP A 1 423 ? -14.124 10.213 9.112 1.00 77.19 423 ASP A O 1
ATOM 3502 N N . ALA A 1 424 ? -15.583 11.653 10.041 1.00 81.31 424 ALA A N 1
ATOM 3503 C CA . ALA A 1 424 ? -16.765 10.818 9.876 1.00 81.31 424 ALA A CA 1
ATOM 3504 C C . ALA A 1 424 ? -18.038 11.672 9.790 1.00 81.31 424 ALA A C 1
ATOM 3506 O O . ALA A 1 424 ? -18.295 12.534 10.644 1.00 81.31 424 ALA A O 1
ATOM 3507 N N . SER A 1 425 ? -18.849 11.390 8.770 1.00 88.56 425 SER A N 1
ATOM 3508 C CA . SER A 1 425 ? -20.175 11.996 8.611 1.00 88.56 425 SER A CA 1
ATOM 3509 C C . SER A 1 425 ? -21.122 11.578 9.740 1.00 88.56 425 SER A C 1
ATOM 3511 O O . SER A 1 425 ? -20.944 10.525 10.356 1.00 88.56 425 SER A O 1
ATOM 3513 N N . ASP A 1 426 ? -22.145 12.396 10.003 1.00 93.69 426 ASP A N 1
ATOM 3514 C CA . ASP A 1 426 ? -23.169 12.076 11.005 1.00 93.69 426 ASP A CA 1
ATOM 3515 C C . ASP A 1 426 ? -23.860 10.736 10.707 1.00 93.69 426 ASP A C 1
ATOM 3517 O O . ASP A 1 426 ? -24.063 9.945 11.622 1.00 93.69 426 ASP A O 1
ATOM 3521 N N . GLU A 1 427 ? -24.145 10.437 9.434 1.00 92.25 427 GLU A N 1
ATOM 3522 C CA . GLU A 1 427 ? -24.763 9.171 9.012 1.00 92.25 427 GLU A CA 1
ATOM 3523 C C . GLU A 1 427 ? -23.876 7.956 9.302 1.00 92.25 427 GLU A C 1
ATOM 3525 O O . GLU A 1 427 ? -24.361 6.969 9.850 1.00 92.25 427 GLU A O 1
ATOM 3530 N N . GLN A 1 428 ? -22.570 8.032 9.013 1.00 86.38 428 GLN A N 1
ATOM 3531 C CA . GLN A 1 428 ? -21.630 6.942 9.316 1.00 86.38 428 GLN A CA 1
ATOM 3532 C C . GLN A 1 428 ? -21.515 6.683 10.820 1.00 86.38 428 GLN A C 1
ATOM 3534 O O . GLN A 1 428 ? -21.464 5.532 11.258 1.00 86.38 428 GLN A O 1
ATOM 3539 N N . LEU A 1 429 ? -21.462 7.751 11.622 1.00 90.19 429 LEU A N 1
ATOM 3540 C CA . LEU A 1 429 ? -21.428 7.621 13.075 1.00 90.19 429 LEU A CA 1
ATOM 3541 C C . LEU A 1 429 ? -22.733 7.021 13.597 1.00 90.19 429 LEU A C 1
ATOM 3543 O O . LEU A 1 429 ? -22.687 6.102 14.412 1.00 90.19 429 LEU A O 1
ATOM 3547 N N . LEU A 1 430 ? -23.876 7.480 13.089 1.00 95.38 430 LEU A N 1
ATOM 3548 C CA . LEU A 1 430 ? -25.189 6.979 13.478 1.00 95.38 430 LEU A CA 1
ATOM 3549 C C . LEU A 1 430 ? -25.367 5.492 13.117 1.00 95.38 430 LEU A C 1
ATOM 3551 O O . LEU A 1 430 ? -25.826 4.715 13.954 1.00 95.38 430 LEU A O 1
ATOM 3555 N N . GLU A 1 431 ? -24.920 5.062 11.932 1.00 92.19 431 GLU A N 1
ATOM 3556 C CA . GLU A 1 431 ? -24.876 3.645 11.532 1.00 92.19 431 GLU A CA 1
ATOM 3557 C C . GLU A 1 431 ? -24.023 2.811 12.506 1.00 92.19 431 GLU A C 1
ATOM 3559 O O . GLU A 1 431 ? -24.448 1.745 12.971 1.00 92.19 431 GLU A O 1
ATOM 3564 N N . GLY A 1 432 ? -22.840 3.315 12.876 1.00 89.00 432 GLY A N 1
ATOM 3565 C CA . GLY A 1 432 ? -21.960 2.685 13.863 1.00 89.00 432 GLY A CA 1
ATOM 3566 C C . GLY A 1 432 ? -22.621 2.546 15.238 1.00 89.00 432 GLY A C 1
ATOM 3567 O O . GLY A 1 432 ? -22.619 1.461 15.825 1.00 89.00 432 GLY A O 1
ATOM 3568 N N . MET A 1 433 ? -23.262 3.611 15.724 1.00 95.88 433 MET A N 1
ATOM 3569 C CA . MET A 1 433 ? -23.989 3.611 16.996 1.00 95.88 433 MET A CA 1
ATOM 3570 C C . MET A 1 433 ? -25.165 2.628 16.981 1.00 95.88 433 MET A C 1
ATOM 3572 O O . MET A 1 433 ? -25.319 1.848 17.924 1.00 95.88 433 MET A O 1
ATOM 3576 N N . HIS A 1 434 ? -25.962 2.589 15.905 1.00 96.88 434 HIS A N 1
ATOM 3577 C CA . HIS A 1 434 ? -27.039 1.606 15.760 1.00 96.88 434 HIS A CA 1
ATOM 3578 C C . HIS A 1 434 ? -26.505 0.173 15.696 1.00 96.88 434 HIS A C 1
ATOM 3580 O O . HIS A 1 434 ? -27.114 -0.718 16.289 1.00 96.88 434 HIS A O 1
ATOM 3586 N N . THR A 1 435 ? -25.359 -0.058 15.050 1.00 93.06 435 THR A N 1
ATOM 3587 C CA . THR A 1 435 ? -24.701 -1.374 15.003 1.00 93.06 435 THR A CA 1
ATOM 3588 C C . THR A 1 435 ? -24.287 -1.846 16.395 1.00 93.06 435 THR A C 1
ATOM 3590 O O . THR A 1 435 ? -24.576 -2.989 16.763 1.00 93.06 435 THR A O 1
ATOM 3593 N N . ILE A 1 436 ? -23.663 -0.970 17.191 1.00 93.19 436 ILE A N 1
ATOM 3594 C CA . ILE A 1 436 ? -23.299 -1.263 18.586 1.00 93.19 436 ILE A CA 1
ATOM 3595 C C . ILE A 1 436 ? -24.568 -1.537 19.400 1.00 93.19 436 ILE A C 1
ATOM 3597 O O . ILE A 1 436 ? -24.714 -2.615 19.980 1.00 93.19 436 ILE A O 1
ATOM 3601 N N . ARG A 1 437 ? -25.548 -0.627 19.349 1.00 96.75 437 ARG A N 1
ATOM 3602 C CA . ARG A 1 437 ? -26.823 -0.741 20.069 1.00 96.75 437 ARG A CA 1
ATOM 3603 C C . ARG A 1 437 ? -27.571 -2.034 19.722 1.00 96.75 437 ARG A C 1
ATOM 3605 O O . ARG A 1 437 ? -28.062 -2.708 20.619 1.00 96.75 437 ARG A O 1
ATOM 3612 N N . ALA A 1 438 ? -27.621 -2.435 18.452 1.00 96.38 438 ALA A N 1
ATOM 3613 C CA . ALA A 1 438 ? -28.290 -3.660 18.002 1.00 96.38 438 AL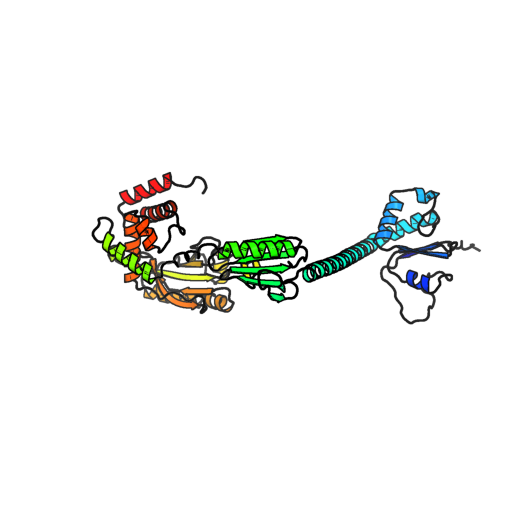A A CA 1
ATOM 3614 C C . ALA A 1 438 ? -27.646 -4.954 18.540 1.00 96.38 438 ALA A C 1
ATOM 3616 O O . ALA A 1 438 ? -28.348 -5.959 18.715 1.00 96.38 438 ALA A O 1
ATOM 3617 N N . ARG A 1 439 ? -26.326 -4.937 18.779 1.00 94.69 439 ARG A N 1
ATOM 3618 C CA . ARG A 1 439 ? -25.522 -6.079 19.253 1.00 94.69 439 ARG A CA 1
ATOM 3619 C C . ARG A 1 439 ? -25.296 -6.088 20.765 1.00 94.69 439 ARG A C 1
ATOM 3621 O O . ARG A 1 439 ? -24.893 -7.123 21.295 1.00 94.69 439 ARG A O 1
ATOM 3628 N N . SER A 1 440 ? -25.548 -4.966 21.437 1.00 95.25 440 SER A N 1
ATOM 3629 C CA . SER A 1 440 ? -25.330 -4.813 22.873 1.00 95.25 440 SER A CA 1
ATOM 3630 C C . SER A 1 440 ? -26.059 -5.893 23.674 1.00 95.25 440 SER A C 1
ATOM 3632 O O . SER A 1 440 ? -27.169 -6.302 23.342 1.00 95.25 440 SER A O 1
ATOM 3634 N N . LYS A 1 441 ? -25.446 -6.370 24.756 1.00 94.19 441 LYS A N 1
ATOM 3635 C CA . LYS A 1 441 ? -26.093 -7.296 25.704 1.00 94.19 441 LYS A CA 1
ATOM 3636 C C . LYS A 1 441 ? -26.711 -6.559 26.894 1.00 94.19 441 LYS A C 1
ATOM 3638 O O . LYS A 1 441 ? -27.492 -7.153 27.630 1.00 94.19 441 LYS A O 1
ATOM 3643 N N . TYR A 1 442 ? -26.366 -5.284 27.063 1.00 94.25 442 TYR A N 1
ATOM 3644 C CA . TYR A 1 442 ? -26.705 -4.476 28.235 1.00 94.25 442 TYR A CA 1
ATOM 3645 C C . TYR A 1 442 ? -27.940 -3.600 28.009 1.00 94.25 442 TYR A C 1
ATOM 3647 O O . TYR A 1 442 ? -28.538 -3.112 28.965 1.00 94.25 442 TYR A O 1
ATOM 3655 N N . LEU A 1 443 ? -28.353 -3.429 26.749 1.00 95.19 443 LEU A N 1
ATOM 3656 C CA . LEU A 1 443 ? -29.499 -2.603 26.383 1.00 95.19 443 LEU A CA 1
ATOM 3657 C C . LEU A 1 443 ? -30.824 -3.385 26.356 1.00 95.19 443 LEU A C 1
ATOM 3659 O O . LEU A 1 443 ? -30.836 -4.570 25.984 1.00 95.19 443 LEU A O 1
ATOM 3663 N N . PRO A 1 444 ? -31.959 -2.723 26.674 1.00 96.50 444 PRO A N 1
ATOM 3664 C CA . PRO A 1 444 ? -33.287 -3.327 26.580 1.00 96.50 444 PRO A CA 1
ATOM 3665 C C . PRO A 1 444 ? -33.580 -3.893 25.183 1.00 96.50 444 PRO A C 1
ATOM 3667 O O . PRO A 1 444 ? -33.202 -3.311 24.171 1.00 96.50 444 PRO A O 1
ATOM 3670 N N . GLU A 1 445 ? -34.299 -5.016 25.101 1.00 97.12 445 GLU A N 1
ATOM 3671 C CA . GLU A 1 445 ? -34.589 -5.683 23.817 1.00 97.12 445 GLU A CA 1
ATOM 3672 C C . GLU A 1 445 ? -35.330 -4.774 22.823 1.00 97.12 445 GLU A C 1
ATOM 3674 O O . GLU A 1 445 ? -35.025 -4.805 21.633 1.00 97.12 445 GLU A O 1
ATOM 3679 N N . GLU A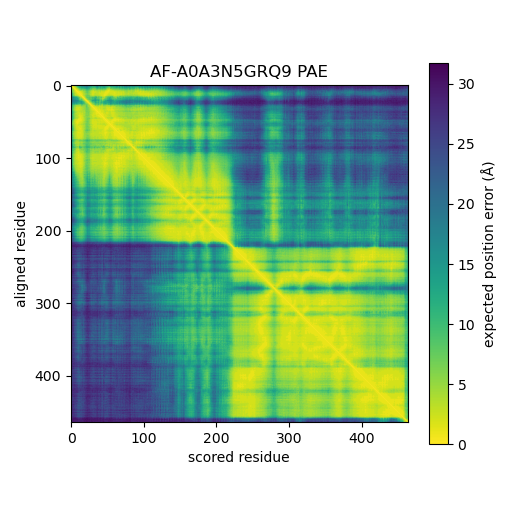 1 446 ? -36.258 -3.938 23.295 1.00 97.50 446 GLU A N 1
ATOM 3680 C CA . GLU A 1 446 ? -36.984 -2.968 22.461 1.00 97.50 446 GLU A CA 1
ATOM 3681 C C . GLU A 1 446 ? -36.026 -1.996 21.761 1.00 97.50 446 GLU A C 1
ATOM 3683 O O . GLU A 1 446 ? -36.065 -1.833 20.542 1.00 97.50 446 GLU A O 1
ATOM 3688 N N . ILE A 1 447 ? -35.077 -1.460 22.527 1.00 97.56 447 ILE A N 1
ATOM 3689 C CA . ILE A 1 447 ? -34.045 -0.534 22.069 1.00 97.56 447 ILE A CA 1
ATOM 3690 C C . ILE A 1 447 ? -33.134 -1.200 21.031 1.00 97.56 447 ILE A C 1
ATOM 3692 O O . ILE A 1 447 ? -32.792 -0.584 20.018 1.00 97.56 447 ILE A O 1
ATOM 3696 N N . ARG A 1 448 ? -32.773 -2.472 21.229 1.00 97.75 448 ARG A N 1
ATOM 3697 C CA . ARG A 1 448 ? -31.971 -3.240 20.260 1.00 97.75 448 ARG A CA 1
ATOM 3698 C C . ARG A 1 448 ? -32.745 -3.542 18.983 1.00 97.75 448 ARG A C 1
ATOM 3700 O O . ARG A 1 448 ? -32.174 -3.487 17.895 1.00 97.75 448 ARG A O 1
ATOM 3707 N N . ARG A 1 449 ? -34.036 -3.861 19.104 1.00 97.81 449 ARG A N 1
ATOM 3708 C CA . ARG A 1 449 ? -34.925 -4.141 17.970 1.00 97.81 449 ARG A CA 1
ATOM 3709 C C . ARG A 1 449 ? -35.126 -2.908 17.099 1.00 97.81 449 ARG A C 1
ATOM 3711 O O . ARG A 1 449 ? -35.045 -3.037 15.883 1.00 97.81 449 ARG A O 1
ATOM 3718 N N . GLU A 1 450 ? -35.327 -1.742 17.704 1.00 97.94 450 GLU A N 1
ATOM 3719 C CA . GLU A 1 450 ? -35.424 -0.467 16.989 1.00 97.94 450 GLU A CA 1
ATOM 3720 C C . GLU A 1 450 ? -34.195 -0.237 16.097 1.00 97.94 450 GLU A C 1
ATOM 3722 O O . GLU A 1 450 ? -34.344 -0.031 14.896 1.00 97.94 450 GLU A O 1
ATOM 3727 N N . SER A 1 451 ? -32.978 -0.401 16.634 1.00 97.56 451 SER A N 1
ATOM 3728 C CA . SER A 1 451 ? -31.754 -0.267 15.832 1.00 97.56 451 SER A CA 1
ATOM 3729 C C . SER A 1 451 ? -31.636 -1.305 14.721 1.00 97.56 451 SER A C 1
ATOM 3731 O O . SER A 1 451 ? -31.159 -0.977 13.643 1.00 97.56 451 SER A O 1
ATOM 3733 N N . LYS A 1 452 ? -32.070 -2.552 14.944 1.00 96.94 452 LYS A N 1
ATOM 3734 C CA . LYS A 1 452 ? -32.078 -3.577 13.884 1.00 96.94 452 LYS A CA 1
ATOM 3735 C C . LYS A 1 452 ? -33.016 -3.199 12.738 1.00 96.94 452 LYS A C 1
ATOM 3737 O O . LYS A 1 452 ? -32.661 -3.400 11.583 1.00 96.94 452 LYS A O 1
ATOM 3742 N N . ILE A 1 453 ? -34.192 -2.652 13.055 1.00 97.19 453 ILE A N 1
ATOM 3743 C CA . ILE A 1 453 ? -35.145 -2.159 12.051 1.00 97.19 453 ILE A CA 1
ATOM 3744 C C . ILE A 1 453 ? -34.541 -0.971 11.303 1.00 97.19 453 ILE A C 1
ATOM 3746 O O . ILE A 1 453 ? -34.583 -0.952 10.076 1.00 97.19 453 ILE A O 1
ATOM 3750 N N . TRP A 1 454 ? -33.938 -0.023 12.027 1.00 96.94 454 TRP A N 1
ATOM 3751 C CA . TRP A 1 454 ? -33.278 1.131 11.425 1.00 96.94 454 TRP A CA 1
ATOM 3752 C C . TRP A 1 454 ? -32.175 0.701 10.451 1.00 96.94 454 TRP A C 1
ATOM 3754 O O . TRP A 1 454 ? -32.190 1.124 9.299 1.00 96.94 454 TRP A O 1
ATOM 3764 N N . LEU A 1 455 ? -31.285 -0.210 10.867 1.00 95.12 455 LEU A N 1
ATOM 3765 C CA . LEU A 1 455 ? -30.205 -0.731 10.021 1.00 95.12 455 LEU A CA 1
ATOM 3766 C C . LEU A 1 455 ? -30.741 -1.431 8.768 1.00 95.12 455 LEU A C 1
ATOM 3768 O O . LEU A 1 455 ? -30.217 -1.202 7.689 1.00 95.12 455 LEU A O 1
ATOM 3772 N N . ALA A 1 456 ? -31.811 -2.224 8.884 1.00 93.81 456 ALA A N 1
ATOM 3773 C CA . ALA A 1 456 ? -32.428 -2.885 7.731 1.00 93.81 456 ALA A CA 1
ATOM 3774 C C . ALA A 1 456 ? -33.076 -1.896 6.742 1.00 93.81 456 ALA A C 1
ATOM 3776 O O . ALA A 1 456 ? -33.162 -2.176 5.551 1.00 93.81 456 ALA A O 1
ATOM 3777 N N . GLN A 1 457 ? -33.549 -0.743 7.222 1.00 93.88 457 GLN A N 1
ATOM 3778 C CA . GLN A 1 457 ? -34.134 0.307 6.378 1.00 93.88 457 GLN A CA 1
ATOM 3779 C C . GLN A 1 457 ? -33.081 1.197 5.708 1.00 93.88 457 GLN A C 1
ATOM 3781 O O . GLN A 1 457 ? -33.363 1.780 4.664 1.00 93.88 457 GLN A O 1
ATOM 3786 N N . HIS A 1 458 ? -31.894 1.305 6.308 1.00 89.62 458 HIS A N 1
ATOM 3787 C CA . HIS A 1 458 ? -30.802 2.173 5.858 1.00 89.62 458 HIS A CA 1
ATOM 3788 C C . HIS A 1 458 ? -29.622 1.379 5.283 1.00 89.62 458 HIS A C 1
ATOM 3790 O O . HIS A 1 458 ? -28.556 1.943 5.043 1.00 89.62 458 HIS A O 1
ATOM 3796 N N . GLU A 1 459 ? -29.802 0.076 5.046 1.00 78.44 459 GLU A N 1
ATOM 3797 C CA . GLU A 1 459 ? -28.794 -0.767 4.419 1.00 78.44 459 GLU A CA 1
ATOM 3798 C C . GLU A 1 459 ? -28.541 -0.240 2.992 1.00 78.44 459 GLU A C 1
ATOM 3800 O O . GLU A 1 459 ? -29.471 -0.182 2.179 1.00 78.44 459 GLU A O 1
ATOM 3805 N N . PRO A 1 460 ? -27.317 0.207 2.656 1.00 57.62 460 PRO A N 1
ATOM 3806 C CA . PRO A 1 460 ? -27.048 0.740 1.332 1.00 57.62 460 PRO A CA 1
ATOM 3807 C C . PRO A 1 460 ? -27.275 -0.368 0.302 1.00 57.62 460 PRO A C 1
ATOM 3809 O O . PRO A 1 460 ? -26.659 -1.430 0.400 1.00 57.62 460 PRO A O 1
ATOM 3812 N N . LEU A 1 461 ? -28.085 -0.099 -0.726 1.00 47.31 461 LEU A N 1
ATOM 3813 C CA . LEU A 1 461 ? -28.403 -0.996 -1.856 1.00 47.31 461 LEU A CA 1
ATOM 3814 C C . LEU A 1 461 ? -27.177 -1.488 -2.678 1.00 47.31 461 LEU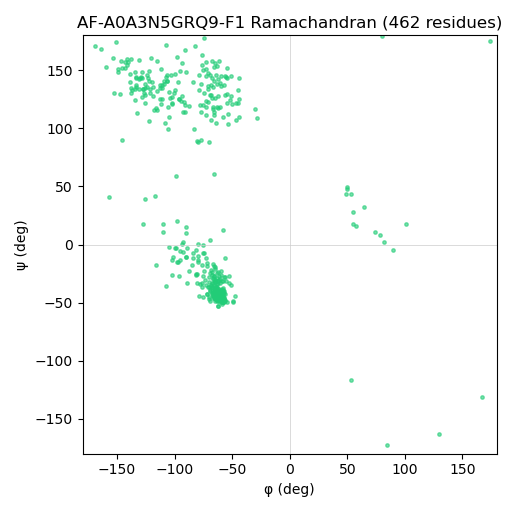 A C 1
ATOM 3816 O O . LEU A 1 461 ? -27.347 -2.022 -3.768 1.00 47.31 461 LEU A O 1
ATOM 3820 N N . GLY A 1 462 ? -25.943 -1.310 -2.193 1.00 43.16 462 GLY A N 1
ATOM 3821 C CA . GLY A 1 462 ? -24.686 -1.609 -2.884 1.00 43.16 462 GLY A CA 1
ATOM 3822 C C . GLY A 1 462 ? -23.687 -2.494 -2.124 1.00 43.16 462 GLY A C 1
ATOM 3823 O O . GLY A 1 462 ? -22.514 -2.483 -2.485 1.00 43.16 462 GLY A O 1
ATOM 3824 N N . ARG A 1 463 ? -24.094 -3.232 -1.079 1.00 48.25 463 ARG A N 1
ATOM 3825 C CA . ARG A 1 463 ? -23.251 -4.253 -0.407 1.00 48.25 463 ARG A CA 1
ATOM 3826 C C . ARG A 1 463 ? -23.827 -5.680 -0.517 1.00 48.25 463 ARG A C 1
ATOM 3828 O O . ARG A 1 463 ? -23.794 -6.424 0.462 1.00 48.25 463 ARG A O 1
ATOM 3835 N N . LEU A 1 464 ? -24.351 -6.049 -1.690 1.00 33.50 464 LEU A N 1
ATOM 3836 C CA . LEU A 1 464 ? -24.664 -7.439 -2.065 1.00 33.50 464 LEU A CA 1
ATOM 3837 C C . LEU A 1 464 ? -23.706 -7.934 -3.146 1.00 33.50 464 LEU A C 1
ATOM 3839 O O . LEU A 1 464 ? -23.508 -7.179 -4.126 1.00 33.50 464 LEU A O 1
#

Solvent-accessible surface area (backbone atoms only — not comparable to full-atom values): 26056 Å² total; per-residue (Å²): 132,81,79,76,77,75,75,55,54,54,78,46,79,29,95,58,60,60,80,74,85,86,62,79,88,69,75,60,87,92,61,64,90,83,60,48,81,68,54,51,53,60,71,30,41,53,26,41,39,36,33,18,64,82,77,72,38,75,42,77,29,45,24,54,56,45,52,52,49,48,52,49,61,73,74,40,71,60,34,71,80,74,22,38,81,72,57,67,36,55,37,82,51,50,63,58,49,48,50,54,47,62,78,42,40,68,60,32,49,53,40,26,52,50,52,49,52,50,49,54,50,51,51,48,51,53,49,53,50,52,40,52,52,51,53,50,50,55,55,74,71,52,65,53,87,81,45,99,52,72,59,41,77,80,50,104,58,27,37,36,32,69,48,94,71,11,32,27,28,40,28,59,42,94,85,58,66,36,32,37,28,31,29,38,34,86,86,52,84,72,45,75,53,74,32,75,45,66,66,61,39,48,55,49,29,57,52,49,25,50,56,60,48,71,41,73,78,61,72,67,66,76,65,69,52,51,71,66,55,24,51,53,42,41,50,54,50,46,62,61,34,66,82,44,97,42,48,48,64,41,71,78,61,61,61,96,73,59,36,28,22,32,31,36,45,36,35,40,45,58,75,44,61,48,74,46,65,44,90,74,41,98,52,70,43,80,39,78,55,38,34,68,52,58,75,56,43,32,62,66,29,63,48,56,71,95,48,33,47,68,44,48,83,80,38,82,73,34,41,42,36,43,36,34,39,71,60,75,30,80,44,71,70,60,25,45,54,48,24,51,52,51,56,74,68,29,32,55,70,57,38,35,75,70,61,47,30,51,28,37,37,34,16,28,25,32,68,82,72,65,53,71,50,73,78,51,70,51,63,40,88,94,53,63,79,77,82,82,76,54,71,69,59,49,39,47,49,52,23,46,51,52,19,39,30,63,62,66,46,57,66,59,45,32,41,55,71,40,51,53,78,86,77,50,50,68,66,60,51,45,53,51,28,31,52,50,39,41,66,47,87,86,57,58,68,69,64,20,49,51,26,48,53,50,48,70,73,65,56,67,97,80,81,126

Nearest PDB structures (foldseek):
  7dru-assembly7_G  TM=4.402E-01  e=1.526E+00  Canis lupus familiaris
  8fbp-assembly1_A  TM=3.743E-01  e=2.123E+00  Pseudomonas aeruginosa PAO1
  6xt6-assembly1_A  TM=6.014E-01  e=6.393E+00  Canavalia ensiformis
  8dga-assembly1_A  TM=1.202E-01  e=4.593E+00  Drosophila melanogaster